Protein 1V58 (pdb70)

B-factor: mean 21.51, std 11.97, range [1.85, 96.59]

Sequence (458 aa):
ELPAPVKKAIEKQGITIIKTTFDAPGGMKGYLGKYQDMMGVTIYLTPDGKHAISGYMYNEKGENLSNNTLIEKEIYAPAGREMMWQRMEQSHHWLLDGKKDAPVIVYVVFADPFCCPYCCKQFWQQQARPWVDSGKKVQLLRTLLVGVIKPESPATAAAILASKDPAKTWQQYEASGGKLKLNNVPANVSTEQMMKVLSDNEEKLMMDDLGANVTPAIYYMMSKENTLQQAVGLPDQKTLNNIIMGNELPAPVKAIEKQGITIIIKKTFDAPGGMKGYLGKYQDMMGVTIYLTPPDDGGKKHAISGYMYNEKGENLSNNTLIEKEIYAPAGREMWQRMEQSHWLLDGKKDDAPVIVYVVFADPFCPYCKKQFWQQARPWVDSSGKVQLRTLLVGVIKPESPATAAAILASSKDPAKTWQQQYEASSGGKLKLNVPANVSTEQMMKVLSDNEKLMMDDLGANVTPAIYYMMSKENTLQQAVGLPDQKTLNIIMMGN

Radius of gyration: 24.77 Å; Cα contacts (8 Å, |Δi|>4): 906; chains: 2; bounding box: 61×58×56 Å

Solvent-accessible surface area: 21999 Å² total; per-residue (Å²): 143,26,41,78,29,0,80,55,25,4,155,135,39,11,31,11,14,38,78,43,148,19,84,67,71,33,103,0,5,0,0,30,89,112,22,62,1,12,2,0,12,18,19,98,83,31,159,109,24,98,59,22,113,43,135,56,187,196,48,75,23,57,0,30,38,39,5,7,111,11,29,31,7,13,22,7,102,18,0,46,35,44,0,86,136,30,97,61,11,29,5,27,121,171,103,4,109,41,46,0,1,8,0,2,0,0,77,7,93,110,4,30,82,3,25,103,49,0,30,86,39,7,110,66,14,121,0,3,3,25,4,0,2,0,11,71,72,108,136,84,0,42,25,9,0,2,3,0,22,46,34,209,64,32,23,110,14,6,51,83,8,7,60,30,35,26,160,55,194,48,142,77,62,112,104,35,40,126,105,26,89,128,11,3,54,75,2,46,114,4,7,80,29,12,30,6,97,91,11,0,0,0,4,10,53,32,100,80,103,5,26,12,20,1,23,12,44,9,8,108,61,3,7,33,55,2,3,54,129,135,11,40,77,24,0,78,59,22,6,160,132,38,10,25,13,14,27,69,41,145,18,81,67,74,35,102,0,4,1,1,22,94,80,3,40,3,18,1,0,11,18,27,86,104,23,156,115,25,99,62,21,117,39,134,54,187,195,50,74,24,51,0,21,60,36,6,18,126,32,31,45,1,13,16,1,112,14,0,46,79,65,0,70,106,25,95,62,13,56,8,31,140,158,118,5,111,40,48,0,1,8,0,3,0,0,72,10,96,106,5,32,80,4,31,110,43,0,28,84,30,7,111,71,22,118,0,2,5,24,4,0,2,0,9,57,72,114,136,73,0,50,26,7,0,2,5,0,23,48,35,215,71,32,29,121,15,7,37,75,8,7,62,37,44,27,174,52,191,54,147,72,58,113,103,31,29,108,122,28,111,132,24,9,65,59,1,41,100,20,1,61,2,4,27,3,94,88,6,1,0,0,4,14,48,28,209,94,73,7,30,29,21,0,13,12,74,11,22,100,63,1,7,38,62,2,3,50,116

Nearest PDB structures (foldseek):
  1v57-assembly1_A  TM=1.004E+00  e=3.656E-47  Escherichia coli
  5g1l-assembly1_A  TM=1.002E+00  e=9.767E-46  Escherichia coli
  2h0g-assembly1_A  TM=9.971E-01  e=2.609E-44  Escherichia coli
  2h0h-assembly2_B  TM=9.588E-01  e=2.977E-45  Escherichia coli
  5g1k-assembly1_A  TM=9.988E-01  e=8.945E-44  Escherichia coli

Foldseek 3Di:
DPQPQVVVVVVVQWDWDDKDDDPDCWIKTWTARVLHIWIKIQDNVNNHIDIDWDADPVGDGVSLLCCLQPPQAPVCVVLVVLQVVADWAKQADPPQPWEKEWEDWLPDQQQLVLLVVCVVLRVVRNYMYTYQYAQDDDPCRLQVLLQLVVDPRSNVSVSVCSPVSNPDDTDRDPDRDPVSVCSRVSSQVSVVVVPDNAPGWMWTADSNRHIDIDHGHDDVVVSCVSSVD/DDQPQVVVVVVVAWDWDAWDDDPPCWIKTWTDHPRAIWMKIQDNVNNHIDTDWDADPVGDGVSVLCCCVPPFQPVLVVLVVLQVPADWAKQADPVQPWEKEWEDWLPDQQQLVLVVLCCVCRVVSNYMYTYQYAQDDDPCRLQVLQQLVVDPRSNVSVNCCSPVSNPDDTDGDPDRDPVSVVSNVSSCVSVVVVPDNAPGWMWGADPSNGIDIDHGHDDPVVSCVSSPD

Organism: Escherichia coli (strain K12) (NCBI:txid83333)

Structure (mmCIF, N/CA/C/O backbone):
data_1V58
#
_entry.id   1V58
#
_cell.length_a   116.541
_cell.length_b   57.186
_cell.length_c   85.508
_cell.angle_alpha   90.00
_cell.angle_beta   94.99
_cell.angle_gamma   90.00
#
_symmetry.space_group_name_H-M   'C 1 2 1'
#
loop_
_entity.id
_entity.type
_entity.pdbx_description
1 polymer 'Thiol:disulfide interchange protein dsbG'
2 non-polymer 'SULFATE ION'
3 water water
#
loop_
_atom_site.group_PDB
_atom_site.id
_atom_site.type_symbol
_atom_site.label_atom_id
_atom_site.label_alt_id
_atom_site.label_comp_id
_atom_site.label_asym_id
_atom_site.label_entity_id
_atom_site.label_seq_id
_atom_site.pdbx_PDB_ins_code
_atom_site.Cartn_x
_atom_site.Cartn_y
_atom_site.Cartn_z
_atom_site.occupancy
_atom_site.B_iso_or_equiv
_atom_site.auth_seq_id
_atom_site.auth_comp_id
_atom_site.auth_asym_id
_atom_site.auth_atom_id
_atom_site.pdbx_PDB_model_num
ATOM 1 N N . GLU A 1 2 ? 74.841 57.422 37.112 1.00 46.38 2 GLU A N 1
ATOM 2 C CA . GLU A 1 2 ? 74.289 56.151 36.568 1.00 46.07 2 GLU A CA 1
ATOM 3 C C . GLU A 1 2 ? 72.770 56.173 36.699 1.00 44.43 2 GLU A C 1
ATOM 4 O O . GLU A 1 2 ? 72.138 57.226 36.627 1.00 45.25 2 GLU A O 1
ATOM 10 N N . LEU A 1 3 ? 72.201 54.994 36.886 1.00 40.26 3 LEU A N 1
ATOM 11 C CA . LEU A 1 3 ? 70.776 54.796 37.052 1.00 31.15 3 LEU A CA 1
ATOM 12 C C . LEU A 1 3 ? 70.428 55.246 38.472 1.00 24.94 3 LEU A C 1
ATOM 13 O O . LEU A 1 3 ? 71.280 55.216 39.356 1.00 24.34 3 LEU A O 1
ATOM 18 N N . PRO A 1 4 ? 69.181 55.683 38.710 1.00 22.38 4 PRO A N 1
ATOM 19 C CA . PRO A 1 4 ? 68.856 56.106 40.076 1.00 18.84 4 PRO A CA 1
ATOM 20 C C . PRO A 1 4 ? 69.124 54.967 41.062 1.00 18.75 4 PRO A C 1
ATOM 21 O O . PRO A 1 4 ? 68.817 53.810 40.779 1.00 14.45 4 PRO A O 1
ATOM 25 N N . ALA A 1 5 ? 69.691 55.305 42.216 1.00 16.75 5 ALA A N 1
ATOM 26 C CA . ALA A 1 5 ? 70.020 54.319 43.241 1.00 18.79 5 ALA A CA 1
ATOM 27 C C . ALA A 1 5 ? 68.918 53.312 43.577 1.00 15.82 5 ALA A C 1
ATOM 28 O O . ALA A 1 5 ? 69.187 52.115 43.690 1.00 15.27 5 ALA A O 1
ATOM 30 N N . PRO A 1 6 ? 67.667 53.777 43.753 1.00 16.34 6 PRO A N 1
ATOM 31 C CA . PRO A 1 6 ? 66.575 52.850 44.081 1.00 17.37 6 PRO A CA 1
ATOM 32 C C . PRO A 1 6 ? 66.338 51.819 42.978 1.00 16.49 6 PRO A C 1
ATOM 33 O O . PRO A 1 6 ? 65.989 50.669 43.247 1.00 16.58 6 PRO A O 1
ATOM 37 N N . VAL A 1 7 ? 66.522 52.241 41.732 1.00 14.26 7 VAL A N 1
ATOM 38 C CA . VAL A 1 7 ? 66.329 51.349 40.600 1.00 15.64 7 VAL A CA 1
ATOM 39 C C . VAL A 1 7 ? 67.505 50.384 40.501 1.00 15.89 7 VAL A C 1
ATOM 40 O O . VAL A 1 7 ? 67.341 49.219 40.135 1.00 18.16 7 VAL A O 1
ATOM 44 N N A LYS A 1 8 ? 68.695 50.874 40.827 0.50 18.45 8 LYS A N 1
ATOM 45 N N B LYS A 1 8 ? 68.698 50.871 40.826 0.50 17.67 8 LYS A N 1
ATOM 46 C CA A LYS A 1 8 ? 69.883 50.040 40.785 0.50 19.00 8 LYS A CA 1
ATOM 47 C CA B LYS A 1 8 ? 69.886 50.031 40.783 0.50 17.60 8 LYS A CA 1
ATOM 48 C C A LYS A 1 8 ? 69.726 48.926 41.817 0.50 20.66 8 LYS A C 1
ATOM 49 C C B LYS A 1 8 ? 69.717 48.918 41.814 0.50 19.78 8 LYS A C 1
ATOM 50 O O A LYS A 1 8 ? 70.164 47.798 41.597 0.50 20.42 8 LYS A O 1
ATOM 51 O O B LYS A 1 8 ? 70.134 47.783 41.591 0.50 19.25 8 LYS A O 1
ATOM 62 N N . ALA A 1 9 ? 69.084 49.247 42.937 1.00 19.05 9 ALA A N 1
ATOM 63 C CA . ALA A 1 9 ? 68.859 48.269 43.997 1.00 20.75 9 ALA A CA 1
ATOM 64 C C . ALA A 1 9 ? 67.936 47.164 43.506 1.00 20.47 9 ALA A C 1
ATOM 65 O O . ALA A 1 9 ? 68.114 45.997 43.852 1.00 18.98 9 ALA A O 1
ATOM 67 N N . ILE A 1 10 ? 66.943 47.534 42.703 1.00 16.22 10 ILE A N 1
ATOM 68 C CA . ILE A 1 10 ? 66.009 46.555 42.169 1.00 16.34 10 ILE A CA 1
ATOM 69 C C . ILE A 1 10 ? 66.701 45.677 41.123 1.00 16.66 10 ILE A C 1
ATOM 70 O O . ILE A 1 10 ? 66.414 44.484 41.025 1.00 16.88 10 ILE A O 1
ATOM 75 N N . GLU A 1 11 ? 67.617 46.258 40.350 1.00 16.08 11 GLU A N 1
ATOM 76 C CA . GLU A 1 11 ? 68.352 45.474 39.353 1.00 17.50 11 GLU A CA 1
ATOM 77 C C . GLU A 1 11 ? 69.085 44.334 40.058 1.00 16.48 11 GLU A C 1
ATOM 78 O O . GLU A 1 11 ? 69.150 43.214 39.554 1.00 17.79 11 GLU A O 1
ATOM 84 N N . LYS A 1 12 ? 69.648 44.637 41.224 1.00 18.11 12 LYS A N 1
ATOM 85 C CA . LYS A 1 12 ? 70.390 43.653 42.002 1.00 19.55 12 LYS A CA 1
ATOM 86 C C . LYS A 1 12 ? 69.524 42.500 42.499 1.00 24.66 12 LYS A C 1
ATOM 87 O O . LYS A 1 12 ? 70.040 41.493 42.983 1.00 26.59 12 LYS A O 1
ATOM 93 N N . GLN A 1 13 ? 68.210 42.642 42.375 1.00 22.11 13 GLN A N 1
ATOM 94 C CA . GLN A 1 13 ? 67.298 41.588 42.799 1.00 25.14 13 GLN A CA 1
ATOM 95 C C . GLN A 1 13 ? 67.049 40.640 41.631 1.00 24.25 13 GLN A C 1
ATOM 96 O O . GLN A 1 13 ? 66.141 39.811 41.675 1.00 28.50 13 GLN A O 1
ATOM 102 N N . GLY A 1 14 ? 67.854 40.780 40.580 1.00 20.88 14 GLY A N 1
ATOM 103 C CA . GLY A 1 14 ? 67.724 39.910 39.425 1.00 19.74 14 GLY A CA 1
ATOM 104 C C . GLY A 1 14 ? 66.949 40.462 38.244 1.00 19.29 14 GLY A C 1
ATOM 105 O O . GLY A 1 14 ? 66.433 39.696 37.426 1.00 18.51 14 GLY A O 1
ATOM 106 N N . ILE A 1 15 ? 66.872 41.783 38.132 1.00 17.54 15 ILE A N 1
ATOM 107 C CA . ILE A 1 15 ? 66.142 42.392 37.029 1.00 15.29 15 ILE A CA 1
ATOM 108 C C . ILE A 1 15 ? 67.066 43.032 36.001 1.00 15.50 15 ILE A C 1
ATOM 109 O O . ILE A 1 15 ? 68.040 43.695 36.352 1.00 15.13 15 ILE A O 1
ATOM 114 N N . THR A 1 16 ? 66.760 42.807 34.727 1.00 12.69 16 THR A N 1
ATOM 115 C CA . THR A 1 16 ? 67.541 43.383 33.637 1.00 12.85 16 THR A CA 1
ATOM 116 C C . THR A 1 16 ? 66.646 44.367 32.903 1.00 14.24 16 THR A C 1
ATOM 117 O O . THR A 1 16 ? 65.588 44.004 32.387 1.00 14.41 16 THR A O 1
ATOM 121 N N . ILE A 1 17 ? 67.073 45.621 32.860 1.00 10.58 17 ILE A N 1
ATOM 122 C CA . ILE A 1 17 ? 66.279 46.655 32.218 1.00 11.65 17 ILE A CA 1
ATOM 123 C C . ILE A 1 17 ? 66.328 46.647 30.694 1.00 13.67 17 ILE A C 1
ATOM 124 O O . ILE A 1 17 ? 67.396 46.508 30.084 1.00 13.33 17 ILE A O 1
ATOM 129 N N . ILE A 1 18 ? 65.150 46.796 30.094 1.00 9.47 18 ILE A N 1
ATOM 130 C CA . ILE A 1 18 ? 64.998 46.823 28.646 1.00 8.72 18 ILE A CA 1
ATOM 131 C C . ILE A 1 18 ? 65.038 48.264 28.155 1.00 11.76 18 ILE A C 1
ATOM 132 O O . ILE A 1 18 ? 65.819 48.616 27.270 1.00 12.11 18 ILE A O 1
ATOM 137 N N . LYS A 1 19 ? 64.182 49.096 28.736 1.00 11.22 19 LYS A N 1
ATOM 138 C CA . LYS A 1 19 ? 64.119 50.493 28.346 1.00 10.93 19 LYS A CA 1
ATOM 139 C C . LYS A 1 19 ? 63.381 51.322 29.373 1.00 14.41 19 LYS A C 1
ATOM 140 O O . LYS A 1 19 ? 62.758 50.795 30.300 1.00 12.25 19 LYS A O 1
ATOM 146 N N A THR A 1 20 ? 63.461 52.638 29.209 0.50 13.40 20 THR A N 1
ATOM 147 N N B THR A 1 20 ? 63.447 52.632 29.198 0.50 15.14 20 THR A N 1
ATOM 148 C CA A THR A 1 20 ? 62.777 53.570 30.095 0.50 12.92 20 THR A CA 1
ATOM 149 C CA B THR A 1 20 ? 62.770 53.542 30.098 0.50 16.72 20 THR A CA 1
ATOM 150 C C A THR A 1 20 ? 61.524 54.018 29.352 0.50 14.50 20 THR A C 1
ATOM 151 C C B THR A 1 20 ? 61.520 54.007 29.354 0.50 16.19 20 THR A C 1
ATOM 152 O O A THR A 1 20 ? 61.475 53.951 28.124 0.50 16.05 20 THR A O 1
ATOM 153 O O B THR A 1 20 ? 61.466 53.933 28.126 0.50 17.13 20 THR A O 1
ATOM 160 N N . PHE A 1 21 ? 60.507 54.455 30.087 1.00 12.82 21 PHE A N 1
ATOM 161 C CA . PHE A 1 21 ? 59.276 54.918 29.456 1.00 15.43 21 PHE A CA 1
ATOM 162 C C . PHE A 1 21 ? 58.581 55.948 30.329 1.00 17.05 21 PHE A C 1
ATOM 163 O O . PHE A 1 21 ? 58.860 56.050 31.520 1.00 14.91 21 PHE A O 1
ATOM 171 N N . ASP A 1 22 ? 57.691 56.725 29.724 1.00 21.26 22 ASP A N 1
ATOM 172 C CA . ASP A 1 22 ? 56.975 57.763 30.449 1.00 24.09 22 ASP A CA 1
ATOM 173 C C . ASP A 1 22 ? 55.784 57.230 31.238 1.00 23.46 22 ASP A C 1
ATOM 174 O O . ASP A 1 22 ? 54.971 56.462 30.725 1.00 26.90 22 ASP A O 1
ATOM 179 N N . ALA A 1 23 ? 55.697 57.652 32.494 1.00 26.13 23 ALA A N 1
ATOM 180 C CA . ALA A 1 23 ? 54.615 57.246 33.384 1.00 28.97 23 ALA A CA 1
ATOM 181 C C . ALA A 1 23 ? 53.929 58.501 33.934 1.00 29.97 23 ALA A C 1
ATOM 182 O O . ALA A 1 23 ? 54.462 59.602 33.819 1.00 31.47 23 ALA A O 1
ATOM 184 N N . PRO A 1 24 ? 52.736 58.348 34.536 1.00 34.75 24 PRO A N 1
ATOM 185 C CA . PRO A 1 24 ? 51.978 59.474 35.099 1.00 34.36 24 PRO A CA 1
ATOM 186 C C . PRO A 1 24 ? 52.484 60.023 36.435 1.00 34.47 24 PRO A C 1
ATOM 187 O O . PRO A 1 24 ? 53.275 59.383 37.128 1.00 34.14 24 PRO A O 1
ATOM 191 N N . GLY A 1 25 ? 52.010 61.219 36.779 1.00 33.72 25 GLY A N 1
ATOM 192 C CA . GLY A 1 25 ? 52.367 61.853 38.039 1.00 33.92 25 GLY A CA 1
ATOM 193 C C . GLY A 1 25 ? 53.810 62.267 38.246 1.00 33.58 25 GLY A C 1
ATOM 194 O O . GLY A 1 25 ? 54.267 62.375 39.386 1.00 34.22 25 GLY A O 1
ATOM 195 N N . GLY A 1 26 ? 54.530 62.513 37.157 1.00 32.32 26 GLY A N 1
ATOM 196 C CA . GLY A 1 26 ? 55.920 62.913 37.278 1.00 33.17 26 GLY A CA 1
ATOM 197 C C . GLY A 1 26 ? 56.827 61.730 37.561 1.00 31.60 26 GLY A C 1
ATOM 198 O O . GLY A 1 26 ? 57.993 61.899 37.926 1.00 30.56 26 GLY A O 1
ATOM 199 N N . MET A 1 27 ? 56.289 60.525 37.396 1.00 28.80 27 MET A N 1
ATOM 200 C CA . MET A 1 27 ? 57.061 59.311 37.631 1.00 25.33 27 MET A CA 1
ATOM 201 C C . MET A 1 27 ? 57.719 58.817 36.348 1.00 25.11 27 MET A C 1
ATOM 202 O O . MET A 1 27 ? 57.179 58.982 35.256 1.00 26.85 27 MET A O 1
ATOM 207 N N . LYS A 1 28 ? 58.892 58.213 36.489 1.00 19.65 28 LYS A N 1
ATOM 208 C CA . LYS A 1 28 ? 59.611 57.665 35.346 1.00 16.41 28 LYS A CA 1
ATOM 209 C C . LYS A 1 28 ? 59.464 56.151 35.411 1.00 13.32 28 LYS A C 1
ATOM 210 O O . LYS A 1 28 ? 59.555 55.559 36.486 1.00 13.44 28 LYS A O 1
ATOM 216 N N . GLY A 1 29 ? 59.229 55.518 34.268 1.00 13.30 29 GLY A N 1
ATOM 217 C CA . GLY A 1 29 ? 59.081 54.076 34.274 1.00 12.11 29 GLY A CA 1
ATOM 218 C C . GLY A 1 29 ? 60.252 53.346 33.648 1.00 13.33 29 GLY A C 1
ATOM 219 O O . GLY A 1 29 ? 60.953 53.892 32.789 1.00 12.87 29 GLY A O 1
ATOM 220 N N . TYR A 1 30 ? 60.477 52.117 34.106 1.00 9.72 30 TYR A N 1
ATOM 221 C CA . TYR A 1 30 ? 61.536 51.261 33.583 1.00 9.03 30 TYR A CA 1
ATOM 222 C C . TYR A 1 30 ? 60.908 49.905 33.318 1.00 9.94 30 TYR A C 1
ATOM 223 O O . TYR A 1 30 ? 60.273 49.326 34.201 1.00 10.81 30 TYR A O 1
ATOM 232 N N . LEU A 1 31 ? 61.074 49.412 32.098 1.00 10.59 31 LEU A N 1
ATOM 233 C CA . LEU A 1 31 ? 60.542 48.113 31.716 1.00 10.04 31 LEU A CA 1
ATOM 234 C C . LEU A 1 31 ? 61.710 47.139 31.759 1.00 10.33 31 LEU A C 1
ATOM 235 O O . LEU A 1 31 ? 62.791 47.444 31.262 1.00 11.31 31 LEU A O 1
ATOM 240 N N . GLY A 1 32 ? 61.501 45.973 32.364 1.00 9.57 32 GLY A N 1
ATOM 241 C CA . GLY A 1 32 ? 62.573 44.999 32.439 1.00 10.37 32 GLY A CA 1
ATOM 242 C C . GLY A 1 32 ? 62.056 43.579 32.541 1.00 10.39 32 GLY A C 1
ATOM 243 O O . GLY A 1 32 ? 60.879 43.314 32.304 1.00 10.86 32 GLY A O 1
ATOM 244 N N . LYS A 1 33 ? 62.947 42.662 32.896 1.00 11.67 33 LYS A N 1
ATOM 245 C CA . LYS A 1 33 ? 62.572 41.267 33.035 1.00 12.39 33 LYS A CA 1
ATOM 246 C C . LYS A 1 33 ? 63.282 40.604 34.201 1.00 14.17 33 LYS A C 1
ATOM 247 O O . LYS A 1 33 ? 64.409 40.952 34.538 1.00 13.57 33 LYS A O 1
ATOM 253 N N . TYR A 1 34 ? 62.589 39.662 34.830 1.00 15.02 34 TYR A N 1
ATOM 254 C CA . TYR A 1 34 ? 63.145 38.871 35.924 1.00 17.27 34 TYR A CA 1
ATOM 255 C C . TYR A 1 34 ? 63.026 37.493 35.300 1.00 19.23 34 TYR A C 1
ATOM 256 O O . TYR A 1 34 ? 61.915 37.021 35.054 1.00 15.66 34 TYR A O 1
ATOM 265 N N . GLN A 1 35 ? 64.160 36.857 35.032 1.00 20.56 35 GLN A N 1
ATOM 266 C CA . GLN A 1 35 ? 64.146 35.563 34.363 1.00 21.67 35 GLN A CA 1
ATOM 267 C C . GLN A 1 35 ? 63.347 35.798 33.085 1.00 22.58 35 GLN A C 1
ATOM 268 O O . GLN A 1 35 ? 63.694 36.684 32.309 1.00 21.50 35 GLN A O 1
ATOM 274 N N . ASP A 1 36 ? 62.269 35.050 32.869 1.00 19.59 36 ASP A N 1
ATOM 275 C CA . ASP A 1 36 ? 61.472 35.226 31.653 1.00 21.04 36 ASP A CA 1
ATOM 276 C C . ASP A 1 36 ? 60.245 36.120 31.833 1.00 20.14 36 ASP A C 1
ATOM 277 O O . ASP A 1 36 ? 59.485 36.339 30.889 1.00 20.99 36 ASP A O 1
ATOM 282 N N A MET A 1 37 ? 60.082 36.646 33.041 0.50 18.41 37 MET A N 1
ATOM 283 N N B MET A 1 37 ? 60.062 36.634 33.044 0.50 19.30 37 MET A N 1
ATOM 284 C CA A MET A 1 37 ? 58.942 37.486 33.398 0.50 17.39 37 MET A CA 1
ATOM 285 C CA B MET A 1 37 ? 58.915 37.478 33.366 0.50 18.58 37 MET A CA 1
ATOM 286 C C A MET A 1 37 ? 59.153 38.989 33.218 0.50 16.17 37 MET A C 1
ATOM 287 C C B MET A 1 37 ? 59.150 38.977 33.207 0.50 17.03 37 MET A C 1
ATOM 288 O O A MET A 1 37 ? 60.169 39.534 33.639 0.50 16.32 37 MET A O 1
ATOM 289 O O B MET A 1 37 ? 60.173 39.506 33.633 0.50 16.89 37 MET A O 1
ATOM 298 N N . GLY A 1 38 ? 58.181 39.654 32.599 1.00 15.01 38 GLY A N 1
ATOM 299 C CA . GLY A 1 38 ? 58.289 41.090 32.402 1.00 15.42 38 GLY A CA 1
ATOM 300 C C . GLY A 1 38 ? 57.956 41.812 33.695 1.00 14.39 38 GLY A C 1
ATOM 301 O O . GLY A 1 38 ? 57.120 41.349 34.470 1.00 15.12 38 GLY A O 1
ATOM 302 N N . VAL A 1 39 ? 58.614 42.937 33.949 1.00 10.92 39 VAL A N 1
ATOM 303 C CA . VAL A 1 39 ? 58.354 43.696 35.163 1.00 11.13 39 VAL A CA 1
ATOM 304 C C . VAL A 1 39 ? 58.418 45.186 34.861 1.00 10.90 39 VAL A C 1
ATOM 305 O O . VAL A 1 39 ? 59.080 45.607 33.913 1.00 10.58 39 VAL A O 1
ATOM 309 N N . THR A 1 40 ? 57.706 45.976 35.655 1.00 9.75 40 THR A N 1
ATOM 310 C CA . THR A 1 40 ? 57.736 47.425 35.490 1.00 10.15 40 THR A CA 1
ATOM 311 C C . THR A 1 40 ? 58.128 48.038 36.823 1.00 9.84 40 THR A C 1
ATOM 312 O O . THR A 1 40 ? 57.674 47.598 37.884 1.00 11.27 40 THR A O 1
ATOM 316 N N . ILE A 1 41 ? 58.988 49.045 36.748 1.00 8.88 41 ILE A N 1
ATOM 317 C CA . ILE A 1 41 ? 59.488 49.765 37.916 1.00 9.94 41 ILE A CA 1
ATOM 318 C C . ILE A 1 41 ? 59.145 51.239 37.732 1.00 8.07 41 ILE A C 1
ATOM 319 O O . ILE A 1 41 ? 59.272 51.779 36.633 1.00 9.93 41 ILE A O 1
ATOM 324 N N . TYR A 1 42 ? 58.712 51.884 38.810 1.00 9.52 42 TYR A N 1
ATOM 325 C CA . TYR A 1 42 ? 58.340 53.291 38.752 1.00 8.83 42 TYR A CA 1
ATOM 326 C C . TYR A 1 42 ? 59.108 54.121 39.764 1.00 11.01 42 TYR A C 1
ATOM 327 O O . TYR A 1 42 ? 59.071 53.852 40.965 1.00 11.23 42 TYR A O 1
ATOM 336 N N . LEU A 1 43 ? 59.814 55.132 39.268 1.00 9.34 43 LEU A N 1
ATOM 337 C CA . LEU A 1 43 ? 60.592 56.012 40.127 1.00 11.92 43 LEU A CA 1
ATOM 338 C C . LEU A 1 43 ? 59.623 57.030 40.724 1.00 16.69 43 LEU A C 1
ATOM 339 O O . LEU A 1 43 ? 58.849 57.654 39.996 1.00 18.00 43 LEU A O 1
ATOM 344 N N . THR A 1 44 ? 59.657 57.193 42.044 1.00 16.54 44 THR A N 1
ATOM 345 C CA . THR A 1 44 ? 58.745 58.119 42.712 1.00 24.12 44 THR A CA 1
ATOM 346 C C . THR A 1 44 ? 59.090 59.579 42.439 1.00 25.35 44 THR A C 1
ATOM 347 O O . THR A 1 44 ? 60.177 59.891 41.949 1.00 24.51 44 THR A O 1
ATOM 351 N N . PRO A 1 45 ? 58.151 60.495 42.732 1.00 31.09 45 PRO A N 1
ATOM 352 C CA . PRO A 1 45 ? 58.384 61.925 42.510 1.00 33.20 45 PRO A CA 1
ATOM 353 C C . PRO A 1 45 ? 59.590 62.435 43.299 1.00 34.10 45 PRO A C 1
ATOM 354 O O . PRO A 1 45 ? 60.398 63.203 42.779 1.00 37.32 45 PRO A O 1
ATOM 358 N N . ASP A 1 46 ? 59.712 62.004 44.551 1.00 29.97 46 ASP A N 1
ATOM 359 C CA . ASP A 1 46 ? 60.835 62.426 45.382 1.00 32.02 46 ASP A CA 1
ATOM 360 C C . ASP A 1 46 ? 62.156 61.985 44.754 1.00 29.18 46 ASP A C 1
ATOM 361 O O . ASP A 1 46 ? 63.218 62.497 45.105 1.00 33.93 46 ASP A O 1
ATOM 366 N N . GLY A 1 47 ? 62.076 61.039 43.818 1.00 27.32 47 GLY A N 1
ATOM 367 C CA . GLY A 1 47 ? 63.256 60.548 43.120 1.00 21.78 47 GLY A CA 1
ATOM 368 C C . GLY A 1 47 ? 64.192 59.671 43.936 1.00 20.07 47 GLY A C 1
ATOM 369 O O . GLY A 1 47 ? 65.192 59.164 43.423 1.00 24.42 47 GLY A O 1
ATOM 370 N N . LYS A 1 48 ? 63.865 59.480 45.206 1.00 17.96 48 LYS A N 1
ATOM 371 C CA . LYS A 1 48 ? 64.696 58.684 46.093 1.00 16.49 48 LYS A CA 1
ATOM 372 C C . LYS A 1 48 ? 64.096 57.319 46.398 1.00 14.75 48 LYS A C 1
ATOM 373 O O . LYS A 1 48 ? 64.586 56.601 47.267 1.00 13.96 48 LYS A O 1
ATOM 379 N N . HIS A 1 49 ? 63.033 56.970 45.683 1.00 14.23 49 HIS A N 1
ATOM 380 C CA . HIS A 1 49 ? 62.382 55.680 45.871 1.00 12.70 49 HIS A CA 1
ATOM 381 C C . HIS A 1 49 ? 61.889 55.155 44.536 1.00 11.41 49 HIS A C 1
ATOM 382 O O . HIS A 1 49 ? 61.676 55.922 43.598 1.00 13.81 49 HIS A O 1
ATOM 389 N N . ALA A 1 50 ? 61.703 53.845 44.455 1.00 11.64 50 ALA A N 1
ATOM 390 C CA . ALA A 1 50 ? 61.214 53.219 43.236 1.00 10.18 50 ALA A CA 1
ATOM 391 C C . ALA A 1 50 ? 60.313 52.068 43.648 1.00 11.66 50 ALA A C 1
ATOM 392 O O . ALA A 1 50 ? 60.555 51.417 44.665 1.00 13.71 50 ALA A O 1
ATOM 394 N N . ILE A 1 51 ? 59.274 51.824 42.861 1.00 9.28 51 ILE A N 1
ATOM 395 C CA . ILE A 1 51 ? 58.337 50.753 43.164 1.00 8.96 51 ILE A CA 1
ATOM 396 C C . ILE A 1 51 ? 58.300 49.739 42.034 1.00 10.83 51 ILE A C 1
ATOM 397 O O . ILE A 1 51 ? 58.073 50.097 40.882 1.00 10.35 51 ILE A O 1
ATOM 402 N N . SER A 1 52 ? 58.530 48.475 42.368 1.00 8.49 52 SER A N 1
ATOM 403 C CA . SER A 1 52 ? 58.476 47.412 41.374 1.00 11.18 52 SER A CA 1
ATOM 404 C C . SER A 1 52 ? 57.084 46.824 41.537 1.00 10.03 52 SER A C 1
ATOM 405 O O . SER A 1 52 ? 56.743 46.308 42.604 1.00 12.64 52 SER A O 1
ATOM 408 N N . GLY A 1 53 ? 56.268 46.916 40.497 1.00 10.13 53 GLY A N 1
ATOM 409 C CA . GLY A 1 53 ? 54.923 46.391 40.612 1.00 11.77 53 GLY A CA 1
ATOM 410 C C . GLY A 1 53 ? 54.029 46.690 39.430 1.00 13.38 53 GLY A C 1
ATOM 411 O O . GLY A 1 53 ? 54.503 46.957 38.325 1.00 14.83 53 GLY A O 1
ATOM 412 N N . TYR A 1 54 ? 52.724 46.661 39.669 1.00 10.28 54 TYR A N 1
ATOM 413 C CA . TYR A 1 54 ? 51.767 46.890 38.601 1.00 12.12 54 TYR A CA 1
ATOM 414 C C . TYR A 1 54 ? 50.926 48.129 38.819 1.00 9.88 54 TYR A C 1
ATOM 415 O O . TYR A 1 54 ? 50.343 48.317 39.886 1.00 9.62 54 TYR A O 1
ATOM 424 N N . MET A 1 55 ? 50.869 48.971 37.793 1.00 11.48 55 MET A N 1
ATOM 425 C CA . MET A 1 55 ? 50.094 50.200 37.860 1.00 11.97 55 MET A CA 1
ATOM 426 C C . MET A 1 55 ? 48.702 50.029 37.270 1.00 14.42 55 MET A C 1
ATOM 427 O O . MET A 1 55 ? 48.544 49.468 36.187 1.00 12.96 55 MET A O 1
ATOM 432 N N . TYR A 1 56 ? 47.698 50.516 37.998 1.00 12.35 56 TYR A N 1
ATOM 433 C CA . TYR A 1 56 ? 46.308 50.458 37.560 1.00 13.55 56 TYR A CA 1
ATOM 434 C C . TYR A 1 56 ? 45.777 51.875 37.405 1.00 13.09 56 TYR A C 1
ATOM 435 O O . TYR A 1 56 ? 46.232 52.790 38.102 1.00 12.20 56 TYR A O 1
ATOM 444 N N . ASN A 1 57 ? 44.822 52.060 36.497 1.00 14.01 57 ASN A N 1
ATOM 445 C CA . ASN A 1 57 ? 44.224 53.374 36.310 1.00 14.30 57 ASN A CA 1
ATOM 446 C C . ASN A 1 57 ? 42.821 53.396 36.908 1.00 16.22 57 ASN A C 1
ATOM 447 O O . ASN A 1 57 ? 42.373 52.409 37.493 1.00 14.75 57 ASN A O 1
ATOM 452 N N . GLU A 1 58 ? 42.137 54.526 36.765 1.00 18.20 58 GLU A N 1
ATOM 453 C CA . GLU A 1 58 ? 40.794 54.681 37.308 1.00 23.68 58 GLU A CA 1
ATOM 454 C C . GLU A 1 58 ? 39.801 53.678 36.741 1.00 26.29 58 GLU A C 1
ATOM 455 O O . GLU A 1 58 ? 38.927 53.192 37.460 1.00 27.76 58 GLU A O 1
ATOM 461 N N . LYS A 1 59 ? 39.933 53.372 35.454 1.00 25.46 59 LYS A N 1
ATOM 462 C CA . LYS A 1 59 ? 39.032 52.423 34.812 1.00 26.27 59 LYS A CA 1
ATOM 463 C C . LYS A 1 59 ? 39.313 50.998 35.260 1.00 24.94 59 LYS A C 1
ATOM 464 O O . LYS A 1 59 ? 38.558 50.080 34.945 1.00 28.54 59 LYS A O 1
ATOM 470 N N . GLY A 1 60 ? 40.407 50.814 35.993 1.00 22.75 60 GLY A N 1
ATOM 471 C CA . GLY A 1 60 ? 40.744 49.492 36.488 1.00 16.94 60 GLY A CA 1
ATOM 472 C C . GLY A 1 60 ? 41.644 48.652 35.602 1.00 18.88 60 GLY A C 1
ATOM 473 O O . GLY A 1 60 ? 41.822 47.461 35.850 1.00 20.83 60 GLY A O 1
ATOM 474 N N . GLU A 1 61 ? 42.211 49.257 34.567 1.00 15.94 61 GLU A N 1
ATOM 475 C CA . GLU A 1 61 ? 43.099 48.521 33.678 1.00 15.73 61 GLU A CA 1
ATOM 476 C C . GLU A 1 61 ? 44.479 48.371 34.312 1.00 15.19 61 GLU A C 1
ATOM 477 O O . GLU A 1 61 ? 44.994 49.310 34.924 1.00 13.99 61 GLU A O 1
ATOM 483 N N . ASN A 1 62 ? 45.066 47.185 34.181 1.00 14.45 62 ASN A N 1
ATOM 484 C CA . ASN A 1 62 ? 46.408 46.942 34.695 1.00 14.18 62 ASN A CA 1
ATOM 485 C C . ASN A 1 62 ? 47.318 47.416 33.565 1.00 14.94 62 ASN A C 1
ATOM 486 O O . ASN A 1 62 ? 47.608 46.662 32.633 1.00 14.98 62 ASN A O 1
ATOM 491 N N . LEU A 1 63 ? 47.746 48.671 33.643 1.00 13.32 63 LEU A N 1
ATOM 492 C CA . LEU A 1 63 ? 48.600 49.267 32.623 1.00 13.35 63 LEU A CA 1
ATOM 493 C C . LEU A 1 63 ? 49.935 48.553 32.451 1.00 12.91 63 LEU A C 1
ATOM 494 O O . LEU A 1 63 ? 50.460 48.469 31.340 1.00 13.52 63 LEU A O 1
ATOM 499 N N . SER A 1 64 ? 50.487 48.046 33.549 1.00 11.18 64 SER A N 1
ATOM 500 C CA . SER A 1 64 ? 51.764 47.351 33.485 1.00 12.49 64 SER A CA 1
ATOM 501 C C . SER A 1 64 ? 51.601 46.078 32.662 1.00 14.63 64 SER A C 1
ATOM 502 O O . SER A 1 64 ? 52.422 45.787 31.793 1.00 13.06 64 SER A O 1
ATOM 505 N N A ASN A 1 65 ? 50.536 45.335 32.938 0.50 15.39 65 ASN A N 1
ATOM 506 N N B ASN A 1 65 ? 50.543 45.319 32.939 0.50 14.78 65 ASN A N 1
ATOM 507 C CA A ASN A 1 65 ? 50.248 44.098 32.221 0.50 18.71 65 ASN A CA 1
ATOM 508 C CA B ASN A 1 65 ? 50.279 44.086 32.196 0.50 17.85 65 ASN A CA 1
ATOM 509 C C A ASN A 1 65 ? 50.131 44.391 30.726 0.50 17.39 65 ASN A C 1
ATOM 510 C C B ASN A 1 65 ? 50.155 44.404 30.710 0.50 16.63 65 ASN A C 1
ATOM 511 O O A ASN A 1 65 ? 50.731 43.705 29.896 0.50 17.80 65 ASN A O 1
ATOM 512 O O B ASN A 1 65 ? 50.769 43.745 29.868 0.50 17.03 65 ASN A O 1
ATOM 521 N N . THR A 1 66 ? 49.349 45.414 30.393 1.00 16.06 66 THR A N 1
ATOM 522 C CA . THR A 1 66 ? 49.145 45.811 29.004 1.00 16.82 66 THR A CA 1
ATOM 523 C C . THR A 1 66 ? 50.474 46.107 28.313 1.00 18.75 66 THR A C 1
ATOM 524 O O . THR A 1 66 ? 50.711 45.653 27.194 1.00 18.06 66 THR A O 1
ATOM 528 N N . LEU A 1 67 ? 51.338 46.865 28.984 1.00 16.17 67 LEU A N 1
ATOM 529 C CA . LEU A 1 67 ? 52.641 47.217 28.424 1.00 15.26 67 LEU A CA 1
ATOM 530 C C . LEU A 1 67 ? 53.547 46.002 28.272 1.00 13.51 67 LEU A C 1
ATOM 531 O O . LEU A 1 67 ? 54.207 45.835 27.248 1.00 17.51 67 LEU A O 1
ATOM 536 N N . ILE A 1 68 ? 53.587 45.160 29.301 1.00 12.84 68 ILE A N 1
ATOM 537 C CA . ILE A 1 68 ? 54.421 43.966 29.279 1.00 14.52 68 ILE A CA 1
ATOM 538 C C . ILE A 1 68 ? 53.987 43.005 28.171 1.00 17.46 68 ILE A C 1
ATOM 539 O O . ILE A 1 68 ? 54.822 42.447 27.455 1.00 14.30 68 ILE A O 1
ATOM 544 N N . GLU A 1 69 ? 52.684 42.811 28.023 1.00 17.23 69 GLU A N 1
ATOM 545 C CA . GLU A 1 69 ? 52.200 41.912 26.983 1.00 18.15 69 GLU A CA 1
ATOM 546 C C . GLU A 1 69 ? 52.509 42.491 25.606 1.00 17.65 69 GLU A C 1
ATOM 547 O O . GLU A 1 69 ? 53.040 41.799 24.735 1.00 16.94 69 GLU A O 1
ATOM 553 N N . LYS A 1 70 ? 52.210 43.774 25.430 1.00 13.42 70 LYS A N 1
ATOM 554 C CA . LYS A 1 70 ? 52.425 44.458 24.163 1.00 18.27 70 LYS A CA 1
ATOM 555 C C . LYS A 1 70 ? 53.884 44.556 23.706 1.00 21.10 70 LYS A C 1
ATOM 556 O O . LYS A 1 70 ? 54.187 44.330 22.531 1.00 17.60 70 LYS A O 1
ATOM 562 N N . GLU A 1 71 ? 54.785 44.875 24.631 1.00 18.16 71 GLU A N 1
ATOM 563 C CA . GLU A 1 71 ? 56.199 45.052 24.296 1.00 17.09 71 GLU A CA 1
ATOM 564 C C . GLU A 1 71 ? 57.168 43.893 24.547 1.00 15.22 71 GLU A C 1
ATOM 565 O O . GLU A 1 71 ? 58.250 43.854 23.952 1.00 13.76 71 GLU A O 1
ATOM 571 N N . ILE A 1 72 ? 56.806 42.960 25.419 1.00 13.00 72 ILE A N 1
ATOM 572 C CA . ILE A 1 72 ? 57.700 41.847 25.721 1.00 14.89 72 ILE A CA 1
ATOM 573 C C . ILE A 1 72 ? 57.236 40.487 25.207 1.00 16.68 72 ILE A C 1
ATOM 574 O O . ILE A 1 72 ? 57.901 39.861 24.388 1.00 17.16 72 ILE A O 1
ATOM 579 N N . TYR A 1 73 ? 56.093 40.034 25.702 1.00 16.98 73 TYR A N 1
ATOM 580 C CA . TYR A 1 73 ? 55.563 38.728 25.332 1.00 19.73 73 TYR A CA 1
ATOM 581 C C . TYR A 1 73 ? 55.085 38.560 23.894 1.00 18.47 73 TYR A C 1
ATOM 582 O O . TYR A 1 73 ? 55.359 37.542 23.256 1.00 18.22 73 TYR A O 1
ATOM 591 N N . ALA A 1 74 ? 54.390 39.566 23.380 1.00 15.77 74 ALA A N 1
ATOM 592 C CA . ALA A 1 74 ? 53.795 39.498 22.050 1.00 17.47 74 ALA A CA 1
ATOM 593 C C . ALA A 1 74 ? 54.609 39.589 20.755 1.00 22.68 74 ALA A C 1
ATOM 594 O O . ALA A 1 74 ? 54.499 38.719 19.893 1.00 20.45 74 ALA A O 1
ATOM 596 N N . PRO A 1 75 ? 55.424 40.641 20.598 1.00 20.89 75 PRO A N 1
ATOM 597 C CA . PRO A 1 75 ? 56.245 40.874 19.403 1.00 20.68 75 PRO A CA 1
ATOM 598 C C . PRO A 1 75 ? 56.862 39.723 18.596 1.00 20.18 75 PRO A C 1
ATOM 599 O O . PRO A 1 75 ? 56.529 39.543 17.428 1.00 17.39 75 PRO A O 1
ATOM 603 N N . ALA A 1 76 ? 57.764 38.961 19.205 1.00 20.52 76 ALA A N 1
ATOM 604 C CA . ALA A 1 76 ? 58.457 37.885 18.498 1.00 21.07 76 ALA A CA 1
ATOM 605 C C . ALA A 1 76 ? 57.603 36.940 17.653 1.00 22.44 76 ALA A C 1
ATOM 606 O O . ALA A 1 76 ? 58.062 36.451 16.620 1.00 21.71 76 ALA A O 1
ATOM 608 N N . GLY A 1 77 ? 56.368 36.686 18.075 1.00 23.39 77 GLY A N 1
ATOM 609 C CA . GLY A 1 77 ? 55.520 35.771 17.327 1.00 22.19 77 GLY A CA 1
ATOM 610 C C . GLY A 1 77 ? 54.741 36.357 16.164 1.00 24.54 77 GLY A C 1
ATOM 611 O O . GLY A 1 77 ? 54.200 35.612 15.342 1.00 23.57 77 GLY A O 1
ATOM 612 N N . ARG A 1 78 ? 54.682 37.683 16.084 1.00 22.56 78 ARG A N 1
ATOM 613 C CA . ARG A 1 78 ? 53.942 38.367 15.023 1.00 21.79 78 ARG A CA 1
ATOM 614 C C . ARG A 1 78 ? 54.315 37.963 13.597 1.00 19.52 78 ARG A C 1
ATOM 615 O O . ARG A 1 78 ? 53.437 37.763 12.758 1.00 20.47 78 ARG A O 1
ATOM 623 N N . GLU A 1 79 ? 55.610 37.844 13.319 1.00 18.63 79 GLU A N 1
ATOM 624 C CA . GLU A 1 79 ? 56.061 37.480 11.980 1.00 18.24 79 GLU A CA 1
ATOM 625 C C . GLU A 1 79 ? 55.585 36.072 11.616 1.00 19.02 79 GLU A C 1
ATOM 626 O O . GLU A 1 79 ? 55.419 35.747 10.439 1.00 14.62 79 GLU A O 1
ATOM 632 N N A MET A 1 80 ? 55.352 35.252 12.635 0.50 16.75 80 MET A N 1
ATOM 633 N N B MET A 1 80 ? 55.362 35.243 12.631 0.50 17.12 80 MET A N 1
ATOM 634 C CA A MET A 1 80 ? 54.882 33.886 12.438 0.50 18.71 80 MET A CA 1
ATOM 635 C CA B MET A 1 80 ? 54.904 33.876 12.406 0.50 19.22 80 MET A CA 1
ATOM 636 C C A MET A 1 80 ? 53.415 33.880 12.047 0.50 17.23 80 MET A C 1
ATOM 637 C C B MET A 1 80 ? 53.414 33.860 12.065 0.50 17.61 80 MET A C 1
ATOM 638 O O A MET A 1 80 ? 52.977 33.073 11.225 0.50 15.66 80 MET A O 1
ATOM 639 O O B MET A 1 80 ? 52.958 33.023 11.285 0.50 15.77 80 MET A O 1
ATOM 648 N N . TRP A 1 81 ? 52.662 34.788 12.653 1.00 15.70 81 TRP A N 1
ATOM 649 C CA . TRP A 1 81 ? 51.234 34.903 12.386 1.00 16.49 81 TRP A CA 1
ATOM 650 C C . TRP A 1 81 ? 51.091 35.333 10.928 1.00 17.68 81 TRP A C 1
ATOM 651 O O . TRP A 1 81 ? 50.203 34.868 10.214 1.00 13.62 81 TRP A O 1
ATOM 662 N N . GLN A 1 82 ? 51.984 36.220 10.496 1.00 14.16 82 GLN A N 1
ATOM 663 C CA . GLN A 1 82 ? 51.999 36.703 9.118 1.00 16.39 82 GLN A CA 1
ATOM 664 C C . GLN A 1 82 ? 52.298 35.554 8.158 1.00 14.00 82 GLN A C 1
ATOM 665 O O . GLN A 1 82 ? 51.650 35.421 7.117 1.00 13.47 82 GLN A O 1
ATOM 671 N N . ARG A 1 83 ? 53.290 34.734 8.503 1.00 14.28 83 ARG A N 1
ATOM 672 C CA . ARG A 1 83 ? 53.667 33.599 7.664 1.00 13.27 83 ARG A CA 1
ATOM 673 C C . ARG A 1 83 ? 52.499 32.634 7.508 1.00 8.87 83 ARG A C 1
ATOM 674 O O . ARG A 1 83 ? 52.320 32.039 6.445 1.00 11.63 83 ARG A O 1
ATOM 682 N N . MET A 1 84 ? 51.711 32.460 8.563 1.00 10.79 84 MET A N 1
ATOM 683 C CA . MET A 1 84 ? 50.567 31.564 8.453 1.00 9.52 84 MET A CA 1
ATOM 684 C C . MET A 1 84 ? 49.541 32.182 7.505 1.00 8.97 84 MET A C 1
ATOM 685 O O . MET A 1 84 ? 48.989 31.500 6.644 1.00 10.91 84 MET A O 1
ATOM 690 N N . GLU A 1 85 ? 49.318 33.483 7.639 1.00 10.69 85 GLU A N 1
ATOM 691 C CA . GLU A 1 85 ? 48.361 34.176 6.783 1.00 11.18 85 GLU A CA 1
ATOM 692 C C . GLU A 1 85 ? 48.777 34.099 5.313 1.00 12.53 85 GLU A C 1
ATOM 693 O O . GLU A 1 85 ? 47.931 34.015 4.421 1.00 14.50 85 GLU A O 1
ATOM 699 N N . GLN A 1 86 ? 50.082 34.114 5.062 1.00 11.23 86 GLN A N 1
ATOM 700 C CA . GLN A 1 86 ? 50.592 34.058 3.694 1.00 15.02 86 GLN A CA 1
ATOM 701 C C . GLN A 1 86 ? 50.688 32.634 3.140 1.00 16.84 86 GLN A C 1
ATOM 702 O O . GLN A 1 86 ? 51.051 32.435 1.979 1.00 17.00 86 GLN A O 1
ATOM 708 N N . SER A 1 87 ? 50.354 31.646 3.964 1.00 11.72 87 SER A N 1
ATOM 709 C CA . SER A 1 87 ? 50.418 30.251 3.540 1.00 13.72 87 SER A CA 1
ATOM 710 C C . SER A 1 87 ? 49.144 29.840 2.813 1.00 12.34 87 SER A C 1
ATOM 711 O O . SER A 1 87 ? 48.172 30.592 2.771 1.00 14.24 87 SER A O 1
ATOM 714 N N A HIS A 1 88 ? 49.160 28.640 2.242 0.50 11.37 88 HIS A N 1
ATOM 715 N N B HIS A 1 88 ? 49.154 28.644 2.235 0.50 12.41 88 HIS A N 1
ATOM 716 C CA A HIS A 1 88 ? 48.003 28.126 1.524 0.50 11.07 88 HIS A CA 1
ATOM 717 C CA B HIS A 1 88 ? 47.995 28.133 1.512 0.50 12.63 88 HIS A CA 1
ATOM 718 C C A HIS A 1 88 ? 47.088 27.373 2.479 0.50 12.53 88 HIS A C 1
ATOM 719 C C B HIS A 1 88 ? 47.071 27.372 2.454 0.50 13.50 88 HIS A C 1
ATOM 720 O O A HIS A 1 88 ? 47.156 26.148 2.577 0.50 17.21 88 HIS A O 1
ATOM 721 O O B HIS A 1 88 ? 47.111 26.143 2.519 0.50 17.67 88 HIS A O 1
ATOM 734 N N . TRP A 1 89 ? 46.239 28.112 3.184 1.00 10.07 89 TRP A N 1
ATOM 735 C CA . TRP A 1 89 ? 45.307 27.506 4.126 1.00 10.35 89 TRP A CA 1
ATOM 736 C C . TRP A 1 89 ? 43.932 27.338 3.501 1.00 10.47 89 TRP A C 1
ATOM 737 O O . TRP A 1 89 ? 43.599 27.998 2.512 1.00 12.05 89 TRP A O 1
ATOM 748 N N . LEU A 1 90 ? 43.143 26.445 4.088 1.00 9.59 90 LEU A N 1
ATOM 749 C CA . LEU A 1 90 ? 41.786 26.186 3.630 1.00 12.22 90 LEU A CA 1
ATOM 750 C C . LEU A 1 90 ? 40.832 26.881 4.594 1.00 11.44 90 LEU A C 1
ATOM 751 O O . LEU A 1 90 ? 40.994 26.795 5.814 1.00 12.85 90 LEU A O 1
ATOM 756 N N . LEU A 1 91 ? 39.832 27.562 4.043 1.00 10.41 91 LEU A N 1
ATOM 757 C CA . LEU A 1 91 ? 38.863 28.290 4.855 1.00 11.61 91 LEU A CA 1
ATOM 758 C C . LEU A 1 91 ? 37.669 27.461 5.301 1.00 15.00 91 LEU A C 1
ATOM 759 O O . LEU A 1 91 ? 37.040 26.773 4.499 1.00 14.98 91 LEU A O 1
ATOM 764 N N . ASP A 1 92 ? 37.366 27.539 6.592 1.00 12.31 92 ASP A N 1
ATOM 765 C CA . ASP A 1 92 ? 36.223 26.845 7.175 1.00 11.63 92 ASP A CA 1
ATOM 766 C C . ASP A 1 92 ? 35.518 27.941 7.966 1.00 13.90 92 ASP A C 1
ATOM 767 O O . ASP A 1 92 ? 35.939 28.298 9.064 1.00 13.88 92 ASP A O 1
ATOM 772 N N . GLY A 1 93 ? 34.456 28.491 7.388 1.00 13.59 93 GLY A N 1
ATOM 773 C CA . GLY A 1 93 ? 33.728 29.556 8.052 1.00 12.90 93 GLY A CA 1
ATOM 774 C C . GLY A 1 93 ? 33.626 30.774 7.154 1.00 13.60 93 GLY A C 1
ATOM 775 O O . GLY A 1 93 ? 34.115 30.763 6.024 1.00 14.73 93 GLY A O 1
ATOM 776 N N . LYS A 1 94 ? 32.992 31.830 7.652 1.00 15.34 94 LYS A N 1
ATOM 777 C CA . LYS A 1 94 ? 32.830 33.054 6.877 1.00 15.49 94 LYS A CA 1
ATOM 778 C C . LYS A 1 94 ? 34.144 33.807 6.706 1.00 18.39 94 LYS A C 1
ATOM 779 O O . LYS A 1 94 ? 34.921 33.943 7.649 1.00 17.50 94 LYS A O 1
ATOM 785 N N . LYS A 1 95 ? 34.385 34.303 5.496 1.00 19.99 95 LYS A N 1
ATOM 786 C CA . LYS A 1 95 ? 35.606 35.044 5.210 1.00 22.33 95 LYS A CA 1
ATOM 787 C C . LYS A 1 95 ? 35.739 36.277 6.099 1.00 23.06 95 LYS A C 1
ATOM 788 O O . LYS A 1 95 ? 36.846 36.742 6.358 1.00 23.53 95 LYS A O 1
ATOM 794 N N . ASP A 1 96 ? 34.613 36.800 6.574 1.00 21.53 96 ASP A N 1
ATOM 795 C CA . ASP A 1 96 ? 34.647 37.985 7.420 1.00 23.35 96 ASP A CA 1
ATOM 796 C C . ASP A 1 96 ? 34.531 37.691 8.912 1.00 21.96 96 ASP A C 1
ATOM 797 O O . ASP A 1 96 ? 34.358 38.609 9.714 1.00 23.07 96 ASP A O 1
ATOM 802 N N . ALA A 1 97 ? 34.619 36.419 9.293 1.00 18.80 97 ALA A N 1
ATOM 803 C CA . ALA A 1 97 ? 34.544 36.065 10.708 1.00 13.74 97 ALA A CA 1
ATOM 804 C C . ALA A 1 97 ? 35.656 36.830 11.423 1.00 15.20 97 ALA A C 1
ATOM 805 O O . ALA A 1 97 ? 36.822 36.785 11.012 1.00 15.19 97 ALA A O 1
ATOM 807 N N . PRO A 1 98 ? 35.312 37.539 12.508 1.00 15.80 98 PRO A N 1
ATOM 808 C CA . PRO A 1 98 ? 36.280 38.327 13.278 1.00 17.45 98 PRO A CA 1
ATOM 809 C C . PRO A 1 98 ? 37.410 37.567 13.963 1.00 18.74 98 PRO A C 1
ATOM 810 O O . PRO A 1 98 ? 38.514 38.091 14.097 1.00 21.30 98 PRO A O 1
ATOM 814 N N . VAL A 1 99 ? 37.140 36.342 14.398 1.00 12.32 99 VAL A N 1
ATOM 815 C CA . VAL A 1 99 ? 38.160 35.550 15.076 1.00 14.34 99 VAL A CA 1
ATOM 816 C C . VAL A 1 99 ? 38.814 34.560 14.119 1.00 14.93 99 VAL A C 1
ATOM 817 O O . VAL A 1 99 ? 38.140 33.711 13.539 1.00 13.36 99 VAL A O 1
ATOM 821 N N . ILE A 1 100 ? 40.128 34.678 13.963 1.00 10.83 100 ILE A N 1
ATOM 822 C CA . ILE A 1 100 ? 40.881 33.798 13.079 1.00 9.57 100 ILE A CA 1
ATOM 823 C C . ILE A 1 100 ? 41.667 32.770 13.881 1.00 10.53 100 ILE A C 1
ATOM 824 O O . ILE A 1 100 ? 42.376 33.113 14.820 1.00 11.55 100 ILE A O 1
ATOM 829 N N . VAL A 1 101 ? 41.529 31.503 13.510 1.00 8.93 101 VAL A N 1
ATOM 830 C CA . VAL A 1 101 ? 42.245 30.436 14.185 1.00 8.26 101 VAL A CA 1
ATOM 831 C C . VAL A 1 101 ? 42.921 29.572 13.134 1.00 10.19 101 VAL A C 1
ATOM 832 O O . VAL A 1 101 ? 42.270 29.126 12.195 1.00 9.97 101 VAL A O 1
ATOM 836 N N . TYR A 1 102 ? 44.225 29.355 13.282 1.00 8.90 102 TYR A N 1
ATOM 837 C CA . TYR A 1 102 ? 44.954 28.505 12.343 1.00 8.88 102 TYR A CA 1
ATOM 838 C C . TYR A 1 102 ? 45.143 27.138 12.969 1.00 9.11 102 TYR A C 1
ATOM 839 O O . TYR A 1 102 ? 45.327 27.014 14.181 1.00 9.51 102 TYR A O 1
ATOM 848 N N A VAL A 1 103 ? 45.093 26.099 12.147 0.50 8.11 103 VAL A N 1
ATOM 849 N N B VAL A 1 103 ? 45.095 26.103 12.139 0.50 7.43 103 VAL A N 1
ATOM 850 C CA A VAL A 1 103 ? 45.280 24.752 12.657 0.50 8.65 103 VAL A CA 1
ATOM 851 C CA B VAL A 1 103 ? 45.277 24.749 12.633 0.50 7.57 103 VAL A CA 1
ATOM 852 C C A VAL A 1 103 ? 46.108 23.915 11.694 0.50 9.40 103 VAL A C 1
ATOM 853 C C B VAL A 1 103 ? 46.122 23.925 11.681 0.50 8.64 103 VAL A C 1
ATOM 854 O O A VAL A 1 103 ? 45.803 23.837 10.504 0.50 8.42 103 VAL A O 1
ATOM 855 O O B VAL A 1 103 ? 45.835 23.855 10.487 0.50 7.23 103 VAL A O 1
ATOM 862 N N . PHE A 1 104 ? 47.177 23.317 12.209 1.00 5.73 104 PHE A N 1
ATOM 863 C CA . PHE A 1 104 ? 48.028 22.460 11.396 1.00 8.51 104 PHE A CA 1
ATOM 864 C C . PHE A 1 104 ? 47.407 21.098 11.642 1.00 10.86 104 PHE A C 1
ATOM 865 O O . PHE A 1 104 ? 47.338 20.642 12.782 1.00 10.30 104 PHE A O 1
ATOM 873 N N . ALA A 1 105 ? 46.928 20.464 10.578 1.00 8.51 105 ALA A N 1
ATOM 874 C CA . ALA A 1 105 ? 46.263 19.177 10.706 1.00 9.81 105 ALA A CA 1
ATOM 875 C C . ALA A 1 105 ? 46.735 18.147 9.697 1.00 10.75 105 ALA A C 1
ATOM 876 O O . ALA A 1 105 ? 47.123 18.485 8.581 1.00 11.25 105 ALA A O 1
ATOM 878 N N . ASP A 1 106 ? 46.679 16.886 10.112 1.00 9.54 106 ASP A N 1
ATOM 879 C CA . ASP A 1 106 ? 47.060 15.755 9.279 1.00 11.73 106 ASP A CA 1
ATOM 880 C C . ASP A 1 106 ? 45.758 14.980 9.038 1.00 10.70 106 ASP A C 1
ATOM 881 O O . ASP A 1 106 ? 44.881 14.945 9.899 1.00 9.33 106 ASP A O 1
ATOM 886 N N . PRO A 1 107 ? 45.607 14.361 7.860 1.00 12.04 107 PRO A N 1
ATOM 887 C CA . PRO A 1 107 ? 44.382 13.605 7.571 1.00 12.54 107 PRO A CA 1
ATOM 888 C C . PRO A 1 107 ? 44.144 12.409 8.493 1.00 15.84 107 PRO A C 1
ATOM 889 O O . PRO A 1 107 ? 43.008 11.976 8.669 1.00 17.32 107 PRO A O 1
ATOM 893 N N . PHE A 1 108 ? 45.213 11.872 9.074 1.00 12.71 108 PHE A N 1
ATOM 894 C CA . PHE A 1 108 ? 45.088 10.721 9.963 1.00 13.99 108 PHE A CA 1
ATOM 895 C C . PHE A 1 108 ? 45.355 11.098 11.410 1.00 17.96 108 PHE A C 1
ATOM 896 O O . PHE A 1 108 ? 46.245 10.543 12.057 1.00 22.22 108 PHE A O 1
ATOM 904 N N A CYS A 1 109 ? 44.575 12.047 11.908 0.70 16.23 109 CYS A N 1
ATOM 905 N N B CYS A 1 109 ? 44.574 12.041 11.919 0.30 18.86 109 CYS A N 1
ATOM 906 C CA A CYS A 1 109 ? 44.710 12.508 13.282 0.70 15.66 109 CYS A CA 1
ATOM 907 C CA B CYS A 1 109 ? 44.720 12.516 13.291 0.30 19.19 109 CYS A CA 1
ATOM 908 C C A CYS A 1 109 ? 43.347 12.607 13.957 0.70 13.94 109 CYS A C 1
ATOM 909 C C B CYS A 1 109 ? 43.358 12.620 13.969 0.30 17.69 109 CYS A C 1
ATOM 910 O O A CYS A 1 109 ? 42.542 13.472 13.626 0.70 14.83 109 CYS A O 1
ATOM 911 O O B CYS A 1 109 ? 42.564 13.500 13.647 0.30 17.86 109 CYS A O 1
ATOM 916 N N . PRO A 1 110 ? 43.070 11.710 14.918 1.00 15.83 110 PRO A N 1
ATOM 917 C CA . PRO A 1 110 ? 41.795 11.705 15.636 1.00 17.65 110 PRO A CA 1
ATOM 918 C C . PRO A 1 110 ? 41.409 13.033 16.289 1.00 14.26 110 PRO A C 1
ATOM 919 O O . PRO A 1 110 ? 40.270 13.486 16.160 1.00 12.98 110 PRO A O 1
ATOM 923 N N . TYR A 1 111 ? 42.352 13.658 16.983 1.00 16.01 111 TYR A N 1
ATOM 924 C CA . TYR A 1 111 ? 42.056 14.908 17.672 1.00 14.90 111 TYR A CA 1
ATOM 925 C C . TYR A 1 111 ? 41.793 16.084 16.740 1.00 14.24 111 TYR A C 1
ATOM 926 O O . TYR A 1 111 ? 41.131 17.044 17.132 1.00 15.18 111 TYR A O 1
ATOM 935 N N A CYS A 1 112 ? 42.316 16.021 15.525 0.70 12.72 112 CYS A N 1
ATOM 936 N N B CYS A 1 112 ? 42.305 16.012 15.526 0.30 15.77 112 CYS A N 1
ATOM 937 C CA A CYS A 1 112 ? 42.059 17.092 14.570 0.70 11.73 112 CYS A CA 1
ATOM 938 C CA B CYS A 1 112 ? 42.074 17.080 14.568 0.30 16.51 112 CYS A CA 1
ATOM 939 C C A CYS A 1 112 ? 40.563 17.052 14.279 0.70 12.84 112 CYS A C 1
ATOM 940 C C B CYS A 1 112 ? 40.581 17.050 14.240 0.30 15.53 112 CYS A C 1
ATOM 941 O O A CYS A 1 112 ? 39.890 18.080 14.236 0.70 10.73 112 CYS A O 1
ATOM 942 O O B CYS A 1 112 ? 39.924 18.088 14.152 0.30 14.41 112 CYS A O 1
ATOM 947 N N . LYS A 1 113 ? 40.049 15.841 14.086 1.00 11.31 113 LYS A N 1
ATOM 948 C CA . LYS A 1 113 ? 38.635 15.654 13.788 1.00 14.27 113 LYS A CA 1
ATOM 949 C C . LYS A 1 113 ? 37.750 16.062 14.966 1.00 12.52 113 LYS A C 1
ATOM 950 O O . LYS A 1 113 ? 36.704 16.684 14.780 1.00 11.87 113 LYS A O 1
ATOM 956 N N . GLN A 1 114 ? 38.164 15.714 16.180 1.00 12.71 114 GLN A N 1
ATOM 957 C CA . GLN A 1 114 ? 37.373 16.065 17.355 1.00 11.31 114 GLN A CA 1
ATOM 958 C C . GLN A 1 114 ? 37.385 17.575 17.585 1.00 13.50 114 GLN A C 1
ATOM 959 O O . GLN A 1 114 ? 36.377 18.151 17.990 1.00 11.96 114 GLN A O 1
ATOM 965 N N . PHE A 1 115 ? 38.518 18.222 17.318 1.00 11.85 115 PHE A N 1
ATOM 966 C CA . PHE A 1 115 ? 38.586 19.670 17.484 1.00 10.26 115 PHE A CA 1
ATOM 967 C C . PHE A 1 115 ? 37.684 20.322 16.434 1.00 10.33 115 PHE A C 1
ATOM 968 O O . PHE A 1 115 ? 36.980 21.286 16.726 1.00 9.09 115 PHE A O 1
ATOM 976 N N . TRP A 1 116 ? 37.703 19.785 15.214 1.00 9.18 116 TRP A N 1
ATOM 977 C CA . TRP A 1 116 ? 36.870 20.322 14.139 1.00 12.39 116 TRP A CA 1
ATOM 978 C C . TRP A 1 116 ? 35.411 20.307 14.591 1.00 12.56 116 TRP A C 1
ATOM 979 O O . TRP A 1 116 ? 34.678 21.276 14.387 1.00 12.19 116 TRP A O 1
ATOM 990 N N A GLN A 1 117 ? 34.992 19.208 15.210 0.50 12.37 117 GLN A N 1
ATOM 991 N N B GLN A 1 117 ? 35.000 19.203 15.209 0.50 11.19 117 GLN A N 1
ATOM 992 C CA A GLN A 1 117 ? 33.616 19.093 15.677 0.50 14.09 117 GLN A CA 1
ATOM 993 C CA B GLN A 1 117 ? 33.634 19.055 15.701 0.50 12.14 117 GLN A CA 1
ATOM 994 C C A GLN A 1 117 ? 33.333 20.078 16.811 0.50 13.88 117 GLN A C 1
ATOM 995 C C B GLN A 1 117 ? 33.334 20.057 16.815 0.50 12.70 117 GLN A C 1
ATOM 996 O O A GLN A 1 117 ? 32.276 20.711 16.843 0.50 16.54 117 GLN A O 1
ATOM 997 O O B GLN A 1 117 ? 32.271 20.681 16.835 0.50 15.85 117 GLN A O 1
ATOM 1008 N N . GLN A 1 118 ? 34.279 20.207 17.739 1.00 10.70 118 GLN A N 1
ATOM 1009 C CA . GLN A 1 118 ? 34.121 21.129 18.870 1.00 13.85 118 GLN A CA 1
ATOM 1010 C C . GLN A 1 118 ? 33.886 22.562 18.414 1.00 12.44 118 GLN A C 1
ATOM 1011 O O . GLN A 1 118 ? 33.148 23.312 19.052 1.00 11.84 118 GLN A O 1
ATOM 1017 N N . ALA A 1 119 ? 34.544 22.942 17.324 1.00 11.29 119 ALA A N 1
ATOM 1018 C CA . ALA A 1 119 ? 34.457 24.301 16.803 1.00 10.80 119 ALA A CA 1
ATOM 1019 C C . ALA A 1 119 ? 33.188 24.682 16.047 1.00 11.73 119 ALA A C 1
ATOM 1020 O O . ALA A 1 119 ? 32.942 25.867 15.821 1.00 13.18 119 ALA A O 1
ATOM 1022 N N . ARG A 1 120 ? 32.382 23.698 15.658 1.00 14.12 120 ARG A N 1
ATOM 1023 C CA . ARG A 1 120 ? 31.173 23.973 14.879 1.00 15.28 120 ARG A CA 1
ATOM 1024 C C . ARG A 1 120 ? 30.289 25.144 15.311 1.00 13.87 120 ARG A C 1
ATOM 1025 O O . ARG A 1 120 ? 29.946 25.990 14.491 1.00 16.62 120 ARG A O 1
ATOM 1033 N N . PRO A 1 121 ? 29.910 25.211 16.597 1.00 16.09 121 PRO A N 1
ATOM 1034 C CA . PRO A 1 121 ? 29.053 26.310 17.057 1.00 15.86 121 PRO A CA 1
ATOM 1035 C C . PRO A 1 121 ? 29.555 27.698 16.674 1.00 17.51 121 PRO A C 1
ATOM 1036 O O . PRO A 1 121 ? 28.783 28.535 16.206 1.00 17.11 121 PRO A O 1
ATOM 1040 N N . TRP A 1 122 ? 30.848 27.935 16.877 1.00 12.84 122 TRP A N 1
ATOM 1041 C CA . TRP A 1 122 ? 31.448 29.225 16.567 1.00 14.13 122 TRP A CA 1
ATOM 1042 C C . TRP A 1 122 ? 31.659 29.433 15.076 1.00 14.62 122 TRP A C 1
ATOM 1043 O O . TRP A 1 122 ? 31.509 30.543 14.574 1.00 13.75 122 TRP A O 1
ATOM 1054 N N . VAL A 1 123 ? 32.035 28.375 14.367 1.00 12.07 123 VAL A N 1
ATOM 1055 C CA . VAL A 1 123 ? 32.244 28.505 12.933 1.00 11.72 123 VAL A CA 1
ATOM 1056 C C . VAL A 1 123 ? 30.897 28.735 12.250 1.00 14.88 123 VAL A C 1
ATOM 1057 O O . VAL A 1 123 ? 30.763 29.615 11.402 1.00 15.48 123 VAL A O 1
ATOM 1061 N N . ASP A 1 124 ? 29.892 27.954 12.630 1.00 16.01 124 ASP A N 1
ATOM 1062 C CA . ASP A 1 124 ? 28.579 28.102 12.017 1.00 14.70 124 ASP A CA 1
ATOM 1063 C C . ASP A 1 124 ? 27.877 29.417 12.345 1.00 17.78 124 ASP A C 1
ATOM 1064 O O . ASP A 1 124 ? 27.031 29.870 11.579 1.00 15.77 124 ASP A O 1
ATOM 1069 N N . SER A 1 125 ? 28.226 30.030 13.473 1.00 17.14 125 SER A N 1
ATOM 1070 C CA . SER A 1 125 ? 27.607 31.300 13.857 1.00 15.37 125 SER A CA 1
ATOM 1071 C C . SER A 1 125 ? 28.261 32.479 13.145 1.00 18.38 125 SER A C 1
ATOM 1072 O O . SER A 1 125 ? 27.777 33.610 13.232 1.00 18.52 125 SER A O 1
ATOM 1075 N N . GLY A 1 126 ? 29.368 32.214 12.453 1.00 13.41 126 GLY A N 1
ATOM 1076 C CA . GLY A 1 126 ? 30.072 33.266 11.742 1.00 15.10 126 GLY A CA 1
ATOM 1077 C C . GLY A 1 126 ? 31.022 34.078 12.612 1.00 14.80 126 GLY A C 1
ATOM 1078 O O . GLY A 1 126 ? 31.530 35.113 12.182 1.00 19.17 126 GLY A O 1
ATOM 1079 N N A LYS A 1 127 ? 31.266 33.611 13.833 0.50 16.80 127 LYS A N 1
ATOM 1080 N N B LYS A 1 127 ? 31.268 33.609 13.831 0.50 15.69 127 LYS A N 1
ATOM 1081 C CA A LYS A 1 127 ? 32.158 34.311 14.753 0.50 16.95 127 LYS A CA 1
ATOM 1082 C CA B LYS A 1 127 ? 32.162 34.309 14.747 0.50 14.98 127 LYS A CA 1
ATOM 1083 C C A LYS A 1 127 ? 33.620 33.937 14.537 0.50 17.02 127 LYS A C 1
ATOM 1084 C C B LYS A 1 127 ? 33.620 33.944 14.508 0.50 15.91 127 LYS A C 1
ATOM 1085 O O A LYS A 1 127 ? 34.511 34.782 14.651 0.50 15.17 127 LYS A O 1
ATOM 1086 O O B LYS A 1 127 ? 34.507 34.797 14.578 0.50 14.34 127 LYS A O 1
ATOM 1097 N N . VAL A 1 128 ? 33.856 32.668 14.225 1.00 14.26 128 VAL A N 1
ATOM 1098 C CA . VAL A 1 128 ? 35.208 32.162 14.011 1.00 13.10 128 VAL A CA 1
ATOM 1099 C C . VAL A 1 128 ? 35.415 31.527 12.653 1.00 13.97 128 VAL A C 1
ATOM 1100 O O . VAL A 1 128 ? 34.527 30.863 12.122 1.00 13.88 128 VAL A O 1
ATOM 1104 N N . GLN A 1 129 ? 36.597 31.732 12.091 1.00 11.64 129 GLN A N 1
ATOM 1105 C CA . GLN A 1 129 ? 36.929 31.090 10.836 1.00 10.60 129 GLN A CA 1
ATOM 1106 C C . GLN A 1 129 ? 38.173 30.271 11.117 1.00 13.51 129 GLN A C 1
ATOM 1107 O O . GLN A 1 129 ? 39.136 30.760 11.711 1.00 12.14 129 GLN A O 1
ATOM 1113 N N A LEU A 1 130 ? 38.137 29.002 10.727 0.50 10.25 130 LEU A N 1
ATOM 1114 N N B LEU A 1 130 ? 38.138 29.014 10.698 0.50 11.76 130 LEU A N 1
ATOM 1115 C CA A LEU A 1 130 ? 39.280 28.119 10.914 0.50 10.42 130 LEU A CA 1
ATOM 1116 C CA B LEU A 1 130 ? 39.260 28.117 10.893 0.50 12.74 130 LEU A CA 1
ATOM 1117 C C A LEU A 1 130 ? 40.052 28.077 9.607 0.50 11.03 130 LEU A C 1
ATOM 1118 C C B LEU A 1 130 ? 40.055 28.054 9.597 0.50 12.36 130 LEU A C 1
ATOM 1119 O O A LEU A 1 130 ? 39.476 27.833 8.547 0.50 14.51 130 LEU A O 1
ATOM 1120 O O B LEU A 1 130 ? 39.499 27.775 8.536 0.50 15.94 130 LEU A O 1
ATOM 1129 N N . ARG A 1 131 ? 41.352 28.328 9.685 1.00 9.90 131 ARG A N 1
ATOM 1130 C CA . ARG A 1 131 ? 42.209 28.304 8.511 1.00 8.29 131 ARG A CA 1
ATOM 1131 C C . ARG A 1 131 ? 43.141 27.125 8.706 1.00 8.80 131 ARG A C 1
ATOM 1132 O O . ARG A 1 131 ? 44.024 27.143 9.566 1.00 9.14 131 ARG A O 1
ATOM 1140 N N . THR A 1 132 ? 42.935 26.090 7.900 1.00 6.95 132 THR A N 1
ATOM 1141 C CA . THR A 1 132 ? 43.717 24.874 8.034 1.00 8.61 132 THR A CA 1
ATOM 1142 C C . THR A 1 132 ? 44.923 24.763 7.128 1.00 10.13 132 THR A C 1
ATOM 1143 O O . THR A 1 132 ? 44.823 24.925 5.910 1.00 11.34 132 THR A O 1
ATOM 1147 N N . LEU A 1 133 ? 46.067 24.486 7.746 1.00 6.65 133 LEU A N 1
ATOM 1148 C CA . LEU A 1 133 ? 47.320 24.305 7.032 1.00 8.37 133 LEU A CA 1
ATOM 1149 C C . LEU A 1 133 ? 47.598 22.815 7.103 1.00 8.68 133 LEU A C 1
ATOM 1150 O O . LEU A 1 133 ? 48.009 22.279 8.135 1.00 9.18 133 LEU A O 1
ATOM 1155 N N . LEU A 1 134 ? 47.347 22.135 5.996 1.00 6.93 134 LEU A N 1
ATOM 1156 C CA . LEU A 1 134 ? 47.541 20.702 5.949 1.00 8.41 134 LEU A CA 1
ATOM 1157 C C . LEU A 1 134 ? 48.999 20.281 5.952 1.00 8.65 134 LEU A C 1
ATOM 1158 O O . LEU A 1 134 ? 49.858 20.956 5.381 1.00 9.88 134 LEU A O 1
ATOM 1163 N N . VAL A 1 135 ? 49.261 19.166 6.621 1.00 7.89 135 VAL A N 1
ATOM 1164 C CA . VAL A 1 135 ? 50.590 18.577 6.660 1.00 9.26 135 VAL A CA 1
ATOM 1165 C C . VAL A 1 135 ? 50.400 17.069 6.499 1.00 10.43 135 VAL A C 1
ATOM 1166 O O . VAL A 1 135 ? 49.309 16.538 6.741 1.00 12.54 135 VAL A O 1
ATOM 1170 N N . GLY A 1 136 ? 51.455 16.385 6.069 1.00 12.56 136 GLY A N 1
ATOM 1171 C CA . GLY A 1 136 ? 51.383 14.943 5.901 1.00 12.21 136 GLY A CA 1
ATOM 1172 C C . GLY A 1 136 ? 52.569 14.375 6.641 1.00 12.94 136 GLY A C 1
ATOM 1173 O O . GLY A 1 136 ? 53.626 14.159 6.045 1.00 19.49 136 GLY A O 1
ATOM 1174 N N . VAL A 1 137 ? 52.401 14.137 7.937 1.00 17.64 137 VAL A N 1
ATOM 1175 C CA . VAL A 1 137 ? 53.500 13.646 8.761 1.00 20.39 137 VAL A CA 1
ATOM 1176 C C . VAL A 1 137 ? 53.224 12.454 9.674 1.00 21.93 137 VAL A C 1
ATOM 1177 O O . VAL A 1 137 ? 54.161 11.869 10.213 1.00 19.66 137 VAL A O 1
ATOM 1181 N N . ILE A 1 138 ? 51.963 12.089 9.864 1.00 16.32 138 ILE A N 1
ATOM 1182 C CA . ILE A 1 138 ? 51.663 10.982 10.766 1.00 16.74 138 ILE A CA 1
ATOM 1183 C C . ILE A 1 138 ? 51.815 9.588 10.169 1.00 19.34 138 ILE A C 1
ATOM 1184 O O . ILE A 1 138 ? 52.565 8.757 10.694 1.00 16.97 138 ILE A O 1
ATOM 1189 N N . LYS A 1 139 ? 51.111 9.336 9.071 1.00 15.49 139 LYS A N 1
ATOM 1190 C CA . LYS A 1 139 ? 51.132 8.019 8.431 1.00 17.67 139 LYS A CA 1
ATOM 1191 C C . LYS A 1 139 ? 51.765 8.001 7.045 1.00 16.32 139 LYS A C 1
ATOM 1192 O O . LYS A 1 139 ? 51.944 9.041 6.415 1.00 14.44 139 LYS A O 1
ATOM 1198 N N . PRO A 1 140 ? 52.113 6.802 6.547 1.00 16.98 140 PRO A N 1
ATOM 1199 C CA . PRO A 1 140 ? 52.723 6.678 5.221 1.00 19.14 140 PRO A CA 1
ATOM 1200 C C . PRO A 1 140 ? 51.861 7.311 4.133 1.00 15.59 140 PRO A C 1
ATOM 1201 O O . PRO A 1 140 ? 52.372 7.901 3.184 1.00 15.74 140 PRO A O 1
ATOM 1205 N N . GLU A 1 141 ? 50.547 7.195 4.292 1.00 15.33 141 GLU A N 1
ATOM 1206 C CA . GLU A 1 141 ? 49.608 7.726 3.313 1.00 15.97 141 GLU A CA 1
ATOM 1207 C C . GLU A 1 141 ? 49.170 9.162 3.608 1.00 15.17 141 GLU A C 1
ATOM 1208 O O . GLU A 1 141 ? 48.424 9.750 2.826 1.00 11.98 141 GLU A O 1
ATOM 1214 N N . SER A 1 142 ? 49.636 9.732 4.719 1.00 12.26 142 SER A N 1
ATOM 1215 C CA . SER A 1 142 ? 49.250 11.101 5.068 1.00 12.03 142 SER A CA 1
ATOM 1216 C C . SER A 1 142 ? 49.541 12.110 3.956 1.00 12.46 142 SER A C 1
ATOM 1217 O O . SER A 1 142 ? 48.680 12.918 3.607 1.00 11.60 142 SER A O 1
ATOM 1220 N N . PRO A 1 143 ? 50.757 12.081 3.380 1.00 12.67 143 PRO A N 1
ATOM 1221 C CA . PRO A 1 143 ? 51.073 13.036 2.312 1.00 13.76 143 PRO A CA 1
ATOM 1222 C C . PRO A 1 143 ? 50.118 12.934 1.123 1.00 12.68 143 PRO A C 1
ATOM 1223 O O . PRO A 1 143 ? 49.545 13.932 0.681 1.00 13.67 143 PRO A O 1
ATOM 1227 N N . ALA A 1 144 ? 49.954 11.719 0.609 1.00 14.16 144 ALA A N 1
ATOM 1228 C CA . ALA A 1 144 ? 49.085 11.485 -0.539 1.00 14.82 144 ALA A CA 1
ATOM 1229 C C . ALA A 1 144 ? 47.637 11.867 -0.259 1.00 14.99 144 ALA A C 1
ATOM 1230 O O . ALA A 1 144 ? 46.959 12.426 -1.123 1.00 15.01 144 ALA A O 1
ATOM 1232 N N . THR A 1 145 ? 47.159 11.567 0.943 1.00 14.50 145 THR A N 1
ATOM 1233 C CA . THR A 1 145 ? 45.781 11.896 1.290 1.00 12.06 145 THR A CA 1
ATOM 1234 C C . THR A 1 145 ? 45.594 13.409 1.408 1.00 12.18 145 THR A C 1
ATOM 1235 O O . THR A 1 145 ? 44.597 13.958 0.933 1.00 10.46 145 THR A O 1
ATOM 1239 N N . ALA A 1 146 ? 46.556 14.088 2.023 1.00 12.70 146 ALA A N 1
ATOM 1240 C CA . ALA A 1 146 ? 46.467 15.541 2.150 1.00 12.40 146 ALA A CA 1
ATOM 1241 C C . ALA A 1 146 ? 46.507 16.170 0.756 1.00 10.45 146 ALA A C 1
ATOM 1242 O O . ALA A 1 146 ? 45.776 17.120 0.469 1.00 11.36 146 ALA A O 1
ATOM 1244 N N . ALA A 1 147 ? 47.362 15.635 -0.111 1.00 11.00 147 ALA A N 1
ATOM 1245 C CA . ALA A 1 147 ? 47.479 16.147 -1.471 1.00 12.48 147 ALA A CA 1
ATOM 1246 C C . ALA A 1 147 ? 46.185 15.908 -2.251 1.00 11.07 147 ALA A C 1
ATOM 1247 O O . ALA A 1 147 ? 45.777 16.746 -3.050 1.00 14.33 147 ALA A O 1
ATOM 1249 N N . ALA A 1 148 ? 45.544 14.767 -2.005 1.00 12.05 148 ALA A N 1
ATOM 1250 C CA . ALA A 1 148 ? 44.289 14.426 -2.678 1.00 12.26 148 ALA A CA 1
ATOM 1251 C C . ALA A 1 148 ? 43.215 15.442 -2.317 1.00 14.53 148 ALA A C 1
ATOM 1252 O O . ALA A 1 148 ? 42.406 15.835 -3.156 1.00 14.13 148 ALA A O 1
ATOM 1254 N N . ILE A 1 149 ? 43.202 15.858 -1.056 1.00 12.05 149 ILE A N 1
ATOM 1255 C CA . ILE A 1 149 ? 42.235 16.850 -0.607 1.00 12.04 149 ILE A CA 1
ATOM 1256 C C . ILE A 1 149 ? 42.521 18.173 -1.316 1.00 12.53 149 ILE A C 1
ATOM 1257 O O . ILE A 1 149 ? 41.608 18.834 -1.814 1.00 14.59 149 ILE A O 1
ATOM 1262 N N . LEU A 1 150 ? 43.795 18.551 -1.378 1.00 10.80 150 LEU A N 1
ATOM 1263 C CA . LEU A 1 150 ? 44.187 19.783 -2.053 1.00 11.91 150 LEU A CA 1
ATOM 1264 C C . LEU A 1 150 ? 43.902 19.722 -3.553 1.00 15.01 150 LEU A C 1
ATOM 1265 O O . LEU A 1 150 ? 43.697 20.752 -4.190 1.00 20.13 150 LEU A O 1
ATOM 1270 N N . ALA A 1 151 ? 43.878 18.516 -4.110 1.00 15.75 151 ALA A N 1
ATOM 1271 C CA . ALA A 1 151 ? 43.637 18.328 -5.542 1.00 17.95 151 ALA A CA 1
ATOM 1272 C C . ALA A 1 151 ? 42.163 18.277 -5.936 1.00 17.93 151 ALA A C 1
ATOM 1273 O O . ALA A 1 151 ? 41.836 18.292 -7.125 1.00 18.28 151 ALA A O 1
ATOM 1275 N N . SER A 1 152 ? 41.273 18.210 -4.952 1.00 16.52 152 SER A N 1
ATOM 1276 C CA . SER A 1 152 ? 39.842 18.139 -5.242 1.00 15.21 152 SER A CA 1
ATOM 1277 C C . SER A 1 152 ? 39.312 19.459 -5.799 1.00 18.40 152 SER A C 1
ATOM 1278 O O . SER A 1 152 ? 39.943 20.500 -5.649 1.00 19.73 152 SER A O 1
ATOM 1281 N N . LYS A 1 153 ? 38.147 19.405 -6.439 1.00 18.17 153 LYS A N 1
ATOM 1282 C CA . LYS A 1 153 ? 37.532 20.582 -7.044 1.00 19.52 153 LYS A CA 1
ATOM 1283 C C . LYS A 1 153 ? 37.354 21.740 -6.066 1.00 19.91 153 LYS A C 1
ATOM 1284 O O . LYS A 1 153 ? 37.594 22.892 -6.416 1.00 19.84 153 LYS A O 1
ATOM 1290 N N . ASP A 1 154 ? 36.920 21.431 -4.847 1.00 19.50 154 ASP A N 1
ATOM 1291 C CA . ASP A 1 154 ? 36.716 22.445 -3.810 1.00 19.12 154 ASP A CA 1
ATOM 1292 C C . ASP A 1 154 ? 37.402 21.902 -2.561 1.00 15.27 154 ASP 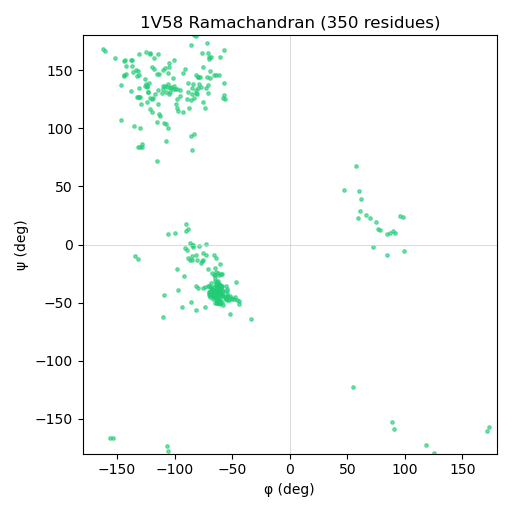A C 1
ATOM 1293 O O . ASP A 1 154 ? 36.768 21.291 -1.705 1.00 17.39 154 ASP A O 1
ATOM 1298 N N . PRO A 1 155 ? 38.723 22.118 -2.451 1.00 14.06 155 PRO A N 1
ATOM 1299 C CA . PRO A 1 155 ? 39.523 21.647 -1.318 1.00 13.67 155 PRO A CA 1
ATOM 1300 C C . PRO A 1 155 ? 38.958 21.943 0.064 1.00 11.62 155 PRO A C 1
ATOM 1301 O O . PRO A 1 155 ? 38.918 21.057 0.917 1.00 11.67 155 PRO A O 1
ATOM 1305 N N . ALA A 1 156 ? 38.518 23.178 0.286 1.00 12.42 156 ALA A N 1
ATOM 1306 C CA . ALA A 1 156 ? 37.967 23.551 1.585 1.00 13.26 156 ALA A CA 1
ATOM 1307 C C . ALA A 1 156 ? 36.740 22.713 1.939 1.00 16.53 156 ALA A C 1
ATOM 1308 O O . ALA A 1 156 ? 36.631 22.202 3.054 1.00 12.84 156 ALA A O 1
ATOM 1310 N N . LYS A 1 157 ? 35.818 22.563 0.993 1.00 14.25 157 LYS A N 1
ATOM 1311 C CA . LYS A 1 157 ? 34.618 21.774 1.247 1.00 13.57 157 LYS A CA 1
ATOM 1312 C C . LYS A 1 157 ? 34.984 20.309 1.472 1.00 11.06 157 LYS A C 1
ATOM 1313 O O . LYS A 1 157 ? 34.446 19.651 2.365 1.00 12.69 157 LYS A O 1
ATOM 1319 N N . THR A 1 158 ? 35.907 19.796 0.665 1.00 13.27 158 THR A N 1
ATOM 1320 C CA . THR A 1 158 ? 36.325 18.409 0.808 1.00 10.81 158 THR A CA 1
ATOM 1321 C C . THR A 1 158 ? 36.931 18.170 2.187 1.00 11.31 158 THR A C 1
ATOM 1322 O O . THR A 1 158 ? 36.661 17.152 2.821 1.00 10.30 158 THR A O 1
ATOM 1326 N N . TRP A 1 159 ? 37.755 19.105 2.654 1.00 9.24 159 TRP A N 1
ATOM 1327 C CA . TRP A 1 159 ? 38.370 18.957 3.970 1.00 9.99 159 TRP A CA 1
ATOM 1328 C C . TRP A 1 159 ? 37.293 18.934 5.057 1.00 10.33 159 TRP A C 1
ATOM 1329 O O . TRP A 1 159 ? 37.356 18.139 5.999 1.00 10.89 159 TRP A O 1
ATOM 1340 N N . GLN A 1 160 ? 36.308 19.815 4.923 1.00 10.76 160 GLN A N 1
ATOM 1341 C CA . GLN A 1 160 ? 35.219 19.880 5.893 1.00 10.92 160 GLN A CA 1
ATOM 1342 C C . GLN A 1 160 ? 34.464 18.557 5.922 1.00 12.69 160 GLN A C 1
ATOM 1343 O O . GLN A 1 160 ? 34.189 18.005 6.989 1.00 12.16 160 GLN A O 1
ATOM 1349 N N . GLN A 1 161 ? 34.141 18.040 4.742 1.00 10.77 161 GLN A N 1
ATOM 1350 C CA . GLN A 1 161 ? 33.434 16.771 4.657 1.00 12.95 161 GLN A CA 1
ATOM 1351 C C . GLN A 1 161 ? 34.297 15.654 5.234 1.00 11.72 161 GLN A C 1
ATOM 1352 O O . GLN A 1 161 ? 33.797 14.754 5.910 1.00 11.90 161 GLN A O 1
ATOM 1358 N N . TYR A 1 162 ? 35.599 15.726 4.978 1.00 10.93 162 TYR A N 1
ATOM 1359 C CA . TYR A 1 162 ? 36.523 14.709 5.465 1.00 12.08 162 TYR A CA 1
ATOM 1360 C C . TYR A 1 162 ? 36.546 14.677 6.991 1.00 12.75 162 TYR A C 1
ATOM 1361 O O . TYR A 1 162 ? 36.423 13.613 7.599 1.00 12.20 162 TYR A O 1
ATOM 1370 N N . GLU A 1 163 ? 36.692 15.847 7.610 1.00 11.57 163 GLU A N 1
ATOM 1371 C CA . GLU A 1 163 ? 36.734 15.924 9.065 1.00 12.23 163 GLU A CA 1
ATOM 1372 C C . GLU A 1 163 ? 35.393 15.538 9.683 1.00 14.49 163 GLU A C 1
ATOM 1373 O O . GLU A 1 163 ? 35.349 14.874 10.715 1.00 14.07 163 GLU A O 1
ATOM 1379 N N . ALA A 1 164 ? 34.306 15.958 9.042 1.00 13.12 164 ALA A N 1
ATOM 1380 C CA . ALA A 1 164 ? 32.961 15.677 9.537 1.00 14.14 164 ALA A CA 1
ATOM 1381 C C . ALA A 1 164 ? 32.659 14.187 9.531 1.00 15.58 164 ALA A C 1
ATOM 1382 O O . ALA A 1 164 ? 31.941 13.682 10.398 1.00 17.70 164 ALA A O 1
ATOM 1384 N N . SER A 1 165 ? 33.216 13.488 8.550 1.00 14.75 165 SER A N 1
ATOM 1385 C CA . SER A 1 165 ? 33.001 12.054 8.400 1.00 16.94 165 SER A CA 1
ATOM 1386 C C . SER A 1 165 ? 33.983 11.224 9.215 1.00 19.94 165 SER A C 1
ATOM 1387 O O . SER A 1 165 ? 33.951 9.997 9.162 1.00 21.87 165 SER A O 1
ATOM 1390 N N . GLY A 1 166 ? 34.862 11.886 9.958 1.00 22.25 166 GLY A N 1
ATOM 1391 C CA . GLY A 1 166 ? 35.837 11.159 10.749 1.00 22.20 166 GLY A CA 1
ATOM 1392 C C . GLY A 1 166 ? 36.874 10.478 9.874 1.00 23.25 166 GLY A C 1
ATOM 1393 O O . GLY A 1 166 ? 37.509 9.504 10.287 1.00 26.15 166 GLY A O 1
ATOM 1394 N N . GLY A 1 167 ? 37.038 10.989 8.658 1.00 22.69 167 GLY A N 1
ATOM 1395 C CA . GLY A 1 167 ? 38.009 10.428 7.736 1.00 24.19 167 GLY A CA 1
ATOM 1396 C C . GLY A 1 167 ? 37.483 9.280 6.894 1.00 26.30 167 GLY A C 1
ATOM 1397 O O . GLY A 1 167 ? 38.250 8.604 6.208 1.00 29.27 167 GLY A O 1
ATOM 1398 N N . LYS A 1 168 ? 36.176 9.050 6.940 1.00 25.68 168 LYS A N 1
ATOM 1399 C CA . LYS A 1 168 ? 35.586 7.969 6.163 1.00 27.46 168 LYS A CA 1
ATOM 1400 C C . LYS A 1 168 ? 35.240 8.426 4.749 1.00 24.81 168 LYS A C 1
ATOM 1401 O O . LYS A 1 168 ? 34.971 7.604 3.876 1.00 25.59 168 LYS A O 1
ATOM 1407 N N . LEU A 1 169 ? 35.251 9.737 4.525 1.00 20.44 169 LEU A N 1
ATOM 1408 C CA . LEU A 1 169 ? 34.940 10.283 3.210 1.00 17.97 169 LEU A CA 1
ATOM 1409 C C . LEU A 1 169 ? 35.867 9.675 2.167 1.00 19.81 169 LEU A C 1
ATOM 1410 O O . LEU A 1 169 ? 37.089 9.731 2.305 1.00 17.21 169 LEU A O 1
ATOM 1415 N N . LYS A 1 170 ? 35.290 9.091 1.124 1.00 18.29 170 LYS A N 1
ATOM 1416 C CA . LYS A 1 170 ? 36.108 8.506 0.073 1.00 15.75 170 LYS A CA 1
ATOM 1417 C C . LYS A 1 170 ? 36.640 9.609 -0.826 1.00 15.71 170 LYS A C 1
ATOM 1418 O O . LYS A 1 170 ? 35.959 10.605 -1.085 1.00 14.39 170 LYS A O 1
ATOM 1424 N N . LEU A 1 171 ? 37.863 9.423 -1.304 1.00 14.75 171 LEU A N 1
ATOM 1425 C CA . LEU A 1 171 ? 38.499 10.418 -2.148 1.00 14.74 171 LEU A CA 1
ATOM 1426 C C . LEU A 1 171 ? 39.096 9.851 -3.416 1.00 16.89 171 LEU A C 1
ATOM 1427 O O . LEU A 1 171 ? 39.300 8.648 -3.549 1.00 17.22 171 LEU A O 1
ATOM 1432 N N A ASN A 1 172 ? 39.378 10.747 -4.354 0.50 18.64 172 ASN A N 1
ATOM 1433 N N B ASN A 1 172 ? 39.369 10.736 -4.363 0.50 19.53 172 ASN A N 1
ATOM 1434 C CA A ASN A 1 172 ? 40.022 10.389 -5.610 0.50 20.05 172 ASN A CA 1
ATOM 1435 C CA B ASN A 1 172 ? 40.008 10.327 -5.600 0.50 21.76 172 ASN A CA 1
ATOM 1436 C C A ASN A 1 172 ? 41.491 10.706 -5.367 0.50 20.88 172 ASN A C 1
ATOM 1437 C C B ASN A 1 172 ? 41.469 10.689 -5.372 0.50 21.87 172 ASN A C 1
ATOM 1438 O O A ASN A 1 172 ? 41.884 11.870 -5.398 0.50 23.89 172 ASN A O 1
ATOM 1439 O O B ASN A 1 172 ? 41.835 11.864 -5.410 0.50 24.69 172 ASN A O 1
ATOM 1448 N N . VAL A 1 173 ? 42.298 9.688 -5.098 1.00 22.44 173 VAL A N 1
ATOM 1449 C CA . VAL A 1 173 ? 43.715 9.928 -4.850 1.00 22.64 173 VAL A CA 1
ATOM 1450 C C . VAL A 1 173 ? 44.471 9.787 -6.164 1.00 22.37 173 VAL A C 1
ATOM 1451 O O . VAL A 1 173 ? 44.542 8.702 -6.737 1.00 22.45 173 VAL A O 1
ATOM 1455 N N . PRO A 1 174 ? 45.043 10.895 -6.660 1.00 19.39 174 PRO A N 1
ATOM 1456 C CA . PRO A 1 174 ? 45.798 10.936 -7.915 1.00 17.85 174 PRO A CA 1
ATOM 1457 C C . PRO A 1 174 ? 46.980 9.979 -7.975 1.00 14.42 174 PRO A C 1
ATOM 1458 O O . PRO A 1 174 ? 47.401 9.423 -6.960 1.00 16.26 174 PRO A O 1
ATOM 1462 N N . ALA A 1 175 ? 47.507 9.808 -9.183 1.00 15.11 175 ALA A N 1
ATOM 1463 C CA . ALA A 1 175 ? 48.643 8.928 -9.441 1.00 16.83 175 ALA A CA 1
ATOM 1464 C C . ALA A 1 175 ? 49.885 9.372 -8.680 1.00 17.81 175 ALA A C 1
ATOM 1465 O O . ALA A 1 175 ? 50.770 8.569 -8.386 1.00 14.80 175 ALA A O 1
ATOM 1467 N N . ASN A 1 176 ? 49.956 10.659 -8.371 1.00 17.93 176 ASN A N 1
ATOM 1468 C CA . ASN A 1 176 ? 51.095 11.178 -7.636 1.00 18.83 176 ASN A CA 1
ATOM 1469 C C . ASN A 1 176 ? 50.772 12.534 -7.037 1.00 18.36 176 ASN A C 1
ATOM 1470 O O . ASN A 1 176 ? 49.756 13.145 -7.365 1.00 16.70 176 ASN A O 1
ATOM 1475 N N . VAL A 1 177 ? 51.644 12.986 -6.143 1.00 15.98 177 VAL A N 1
ATOM 1476 C CA . VAL A 1 177 ? 51.494 14.281 -5.495 1.00 15.55 177 VAL A CA 1
ATOM 1477 C C . VAL A 1 177 ? 52.079 15.302 -6.463 1.00 15.08 177 VAL A C 1
ATOM 1478 O O . VAL A 1 177 ? 53.223 15.155 -6.901 1.00 15.42 177 VAL A O 1
ATOM 1482 N N . SER A 1 178 ? 51.303 16.327 -6.812 1.00 13.47 178 SER A N 1
ATOM 1483 C CA . SER A 1 178 ? 51.784 17.342 -7.747 1.00 13.89 178 SER A CA 1
ATOM 1484 C C . SER A 1 178 ? 52.889 18.165 -7.101 1.00 13.92 178 SER A C 1
ATOM 1485 O O . SER A 1 178 ? 53.035 18.168 -5.878 1.00 12.04 178 SER A O 1
ATOM 1488 N N . THR A 1 179 ? 53.672 18.860 -7.919 1.00 12.85 179 THR A N 1
ATOM 1489 C CA . THR A 1 179 ? 54.749 19.670 -7.376 1.00 12.48 179 THR A CA 1
ATOM 1490 C C . THR A 1 179 ? 54.183 20.800 -6.519 1.00 13.79 179 THR A C 1
ATOM 1491 O O . THR A 1 179 ? 54.774 21.158 -5.494 1.00 10.93 179 THR A O 1
ATOM 1495 N N . GLU A 1 180 ? 53.036 21.353 -6.916 1.00 11.48 180 GLU A N 1
ATOM 1496 C CA . GLU A 1 180 ? 52.441 22.434 -6.134 1.00 11.62 180 GLU A CA 1
ATOM 1497 C C . GLU A 1 180 ? 51.941 21.922 -4.792 1.00 11.29 180 GLU A C 1
ATOM 1498 O O . GLU A 1 180 ? 52.128 22.580 -3.769 1.00 11.61 180 GLU A O 1
ATOM 1504 N N . GLN A 1 181 ? 51.299 20.757 -4.797 1.00 8.40 181 GLN A N 1
ATOM 1505 C CA . GLN A 1 181 ? 50.799 20.168 -3.559 1.00 10.81 181 GLN A CA 1
ATOM 1506 C C . GLN A 1 181 ? 51.956 19.835 -2.618 1.00 11.95 181 GLN A C 1
ATOM 1507 O O . GLN A 1 181 ? 51.861 20.048 -1.408 1.00 11.84 181 GLN A O 1
ATOM 1513 N N A MET A 1 182 ? 53.046 19.314 -3.174 0.50 9.39 182 MET A N 1
ATOM 1514 N N B MET A 1 182 ? 53.044 19.316 -3.180 0.50 10.15 182 MET A N 1
ATOM 1515 C CA A MET A 1 182 ? 54.204 18.957 -2.365 0.50 12.22 182 MET A CA 1
ATOM 1516 C CA B MET A 1 182 ? 54.214 18.955 -2.390 0.50 13.25 182 MET A CA 1
ATOM 1517 C C A MET A 1 182 ? 54.825 20.201 -1.734 0.50 11.36 182 MET A C 1
ATOM 1518 C C B MET A 1 182 ? 54.829 20.195 -1.743 0.50 12.05 182 MET A C 1
ATOM 1519 O O A MET A 1 182 ? 55.284 20.164 -0.590 0.50 10.19 182 MET A O 1
ATOM 1520 O O B MET A 1 182 ? 55.284 20.149 -0.598 0.50 10.97 182 MET A O 1
ATOM 1529 N N . LYS A 1 183 ? 54.838 21.302 -2.479 1.00 8.85 183 LYS A N 1
ATOM 1530 C CA . LYS A 1 183 ? 55.395 22.550 -1.961 1.00 11.00 183 LYS A CA 1
ATOM 1531 C C . LYS A 1 183 ? 54.542 23.046 -0.793 1.00 10.48 183 LYS A C 1
ATOM 1532 O O . LYS A 1 183 ? 55.072 23.478 0.230 1.00 12.11 183 LYS A O 1
ATOM 1538 N N . VAL A 1 184 ? 53.221 22.976 -0.942 1.00 8.70 184 VAL A N 1
ATOM 1539 C CA . VAL A 1 184 ? 52.319 23.420 0.125 1.00 9.02 184 VAL A CA 1
ATOM 1540 C C . VAL A 1 184 ? 52.543 22.610 1.399 1.00 8.13 184 VAL A C 1
ATOM 1541 O O . VAL A 1 184 ? 52.683 23.163 2.490 1.00 10.05 184 VAL A O 1
ATOM 1545 N N . LEU A 1 185 ? 52.559 21.290 1.257 1.00 8.71 185 LEU A N 1
ATOM 1546 C CA . LEU A 1 185 ? 52.757 20.413 2.406 1.00 7.61 185 LEU A CA 1
ATOM 1547 C C . LEU A 1 185 ? 54.113 20.625 3.069 1.00 11.05 185 LEU A C 1
ATOM 1548 O O . LEU A 1 185 ? 54.202 20.714 4.297 1.00 10.41 185 LEU A O 1
ATOM 1553 N N . SER A 1 186 ? 55.166 20.717 2.261 1.00 8.88 186 SER A N 1
ATOM 1554 C CA . SER A 1 186 ? 56.509 20.912 2.797 1.00 10.96 186 SER A CA 1
ATOM 1555 C C . SER A 1 186 ? 56.666 22.275 3.453 1.00 11.27 186 SER A C 1
ATOM 1556 O O . SER A 1 186 ? 57.296 22.390 4.508 1.00 10.28 186 SER A O 1
ATOM 1559 N N . ASP A 1 187 ? 56.108 23.310 2.831 1.00 9.76 187 ASP A N 1
ATOM 1560 C CA . ASP A 1 187 ? 56.185 24.650 3.406 1.00 11.19 187 ASP A CA 1
ATOM 1561 C C . ASP A 1 187 ? 55.421 24.678 4.733 1.00 11.16 187 ASP A C 1
ATOM 1562 O O . ASP A 1 187 ? 55.900 25.233 5.726 1.00 9.91 187 ASP A O 1
ATOM 1567 N N . ASN A 1 188 ? 54.237 24.066 4.752 1.00 7.64 188 ASN A N 1
ATOM 1568 C CA . ASN A 1 188 ? 53.423 24.041 5.965 1.00 7.55 188 ASN A CA 1
ATOM 1569 C C . ASN A 1 188 ? 54.109 23.280 7.098 1.00 9.31 188 ASN A C 1
ATOM 1570 O O . ASN A 1 188 ? 54.060 23.701 8.253 1.00 7.90 188 ASN A O 1
ATOM 1575 N N A GLU A 1 189 ? 54.747 22.164 6.759 0.50 8.57 189 GLU A N 1
ATOM 1576 N N B GLU A 1 189 ? 54.748 22.158 6.779 0.50 9.02 189 GLU A N 1
ATOM 1577 C CA A GLU A 1 189 ? 55.448 21.355 7.749 0.50 8.15 189 GLU A CA 1
ATOM 1578 C CA B GLU A 1 189 ? 55.420 21.384 7.816 0.50 8.76 189 GLU A CA 1
ATOM 1579 C C A GLU A 1 189 ? 56.622 22.105 8.365 0.50 10.22 189 GLU A C 1
ATOM 1580 C C B GLU A 1 189 ? 56.611 22.142 8.391 0.50 10.60 189 GLU A C 1
ATOM 1581 O O A GLU A 1 189 ? 56.880 21.990 9.563 0.50 11.11 189 GLU A O 1
ATOM 1582 O O B GLU A 1 189 ? 56.873 22.069 9.592 0.50 11.57 189 GLU A O 1
ATOM 1593 N N . LYS A 1 190 ? 57.331 22.870 7.542 1.00 9.20 190 LYS A N 1
ATOM 1594 C CA . LYS A 1 190 ? 58.479 23.638 8.015 1.00 11.49 190 LYS A CA 1
ATOM 1595 C C . LYS A 1 190 ? 58.006 24.739 8.960 1.00 9.65 190 LYS A C 1
ATOM 1596 O O . LYS A 1 190 ? 58.603 24.950 10.018 1.00 10.56 190 LYS A O 1
ATOM 1602 N N . LEU A 1 191 ? 56.936 25.439 8.583 1.00 9.51 191 LEU A N 1
ATOM 1603 C CA . LEU A 1 191 ? 56.386 26.496 9.430 1.00 6.80 191 LEU A CA 1
ATOM 1604 C C . LEU A 1 191 ? 55.906 25.894 10.756 1.00 10.52 191 LEU A C 1
ATOM 1605 O O . LEU A 1 191 ? 56.120 26.471 11.830 1.00 9.98 191 LEU A O 1
ATOM 1610 N N A MET A 1 192 ? 55.255 24.738 10.681 0.60 10.17 192 MET A N 1
ATOM 1611 N N B MET A 1 192 ? 55.260 24.735 10.676 0.40 9.02 192 MET A N 1
ATOM 1612 C CA A MET A 1 192 ? 54.769 24.076 11.889 0.60 11.23 192 MET A CA 1
ATOM 1613 C CA B MET A 1 192 ? 54.767 24.057 11.871 0.40 9.28 192 MET A CA 1
ATOM 1614 C C A MET A 1 192 ? 55.953 23.792 12.808 0.60 10.84 192 MET A C 1
ATOM 1615 C C B MET A 1 192 ? 55.945 23.782 12.802 0.40 9.63 192 MET A C 1
ATOM 1616 O O A MET A 1 192 ? 55.902 24.056 14.008 0.60 12.46 192 MET A O 1
ATOM 1617 O O B MET A 1 192 ? 55.882 24.042 14.003 0.40 11.04 192 MET A O 1
ATOM 1626 N N . ASP A 1 193 ? 57.022 23.260 12.225 1.00 10.08 193 ASP A N 1
ATOM 1627 C CA . ASP A 1 193 ? 58.232 22.935 12.969 1.00 11.61 193 ASP A CA 1
ATOM 1628 C C . ASP A 1 193 ? 58.831 24.205 13.578 1.00 14.41 193 ASP A C 1
ATOM 1629 O O . ASP A 1 193 ? 59.319 24.191 14.710 1.00 14.78 193 ASP A O 1
ATOM 1634 N N . ASP A 1 194 ? 58.788 25.305 12.828 1.00 12.63 194 ASP A N 1
ATOM 1635 C CA . ASP A 1 194 ? 59.320 26.579 13.313 1.00 11.42 194 ASP A CA 1
ATOM 1636 C C . ASP A 1 194 ? 58.536 27.099 14.516 1.00 13.27 194 ASP A C 1
ATOM 1637 O O . ASP A 1 194 ? 59.098 27.777 15.382 1.00 14.15 194 ASP A O 1
ATOM 1642 N N . LEU A 1 195 ? 57.243 26.790 14.565 1.00 9.28 195 LEU A N 1
ATOM 1643 C CA . LEU A 1 195 ? 56.397 27.238 15.669 1.00 12.92 195 LEU A CA 1
ATOM 1644 C C . LEU A 1 195 ? 56.639 26.436 16.943 1.00 14.40 195 LEU A C 1
ATOM 1645 O O . LEU A 1 195 ? 56.183 26.820 18.019 1.00 17.44 195 LEU A O 1
ATOM 1650 N N . GLY A 1 196 ? 57.342 25.316 16.815 1.00 17.25 196 GLY A N 1
ATOM 1651 C CA . GLY A 1 196 ? 57.686 24.526 17.984 1.00 19.35 196 GLY A CA 1
ATOM 1652 C C . GLY A 1 196 ? 56.884 23.300 18.367 1.00 20.51 196 GLY A C 1
ATOM 1653 O O . GLY A 1 196 ? 57.271 22.596 19.299 1.00 24.53 196 GLY A O 1
ATOM 1654 N N . ALA A 1 197 ? 55.782 23.024 17.680 1.00 17.85 197 ALA A N 1
ATOM 1655 C CA . ALA A 1 197 ? 54.986 21.851 18.028 1.00 17.29 197 ALA A CA 1
ATOM 1656 C C . ALA A 1 197 ? 54.855 20.906 16.839 1.00 18.09 197 ALA A C 1
ATOM 1657 O O . ALA A 1 197 ? 54.267 21.261 15.823 1.00 18.02 197 ALA A O 1
ATOM 1659 N N . ASN A 1 198 ? 55.398 19.700 16.976 1.00 18.38 198 ASN A N 1
ATOM 1660 C CA . ASN A 1 198 ? 55.351 18.707 15.904 1.00 22.48 198 ASN A CA 1
ATOM 1661 C C . ASN A 1 198 ? 54.094 17.835 15.938 1.00 22.98 198 ASN A C 1
ATOM 1662 O O . ASN A 1 198 ? 53.806 17.110 14.986 1.00 25.08 198 ASN A O 1
ATOM 1667 N N . VAL A 1 199 ? 53.348 17.911 17.033 1.00 17.60 199 VAL A N 1
ATOM 1668 C CA . VAL A 1 199 ? 52.127 17.128 17.192 1.00 17.25 199 VAL A CA 1
ATOM 1669 C C . VAL A 1 199 ? 50.903 17.850 16.628 1.00 14.61 199 VAL A C 1
ATOM 1670 O O . VAL A 1 199 ? 50.769 19.060 16.793 1.00 18.41 199 VAL A O 1
ATOM 1674 N N . THR A 1 200 ? 50.022 17.109 15.956 1.00 14.21 200 THR A N 1
ATOM 1675 C CA . THR A 1 200 ? 48.791 17.694 15.424 1.00 12.44 200 THR A CA 1
ATOM 1676 C C . THR A 1 200 ? 47.630 17.227 16.306 1.00 12.50 200 THR A C 1
ATOM 1677 O O . THR A 1 200 ? 47.673 16.139 16.875 1.00 15.81 200 THR A O 1
ATOM 1681 N N . PRO A 1 201 ? 46.593 18.066 16.461 1.00 11.72 201 PRO A N 1
ATOM 1682 C CA . PRO A 1 201 ? 46.516 19.392 15.845 1.00 9.15 201 PRO A CA 1
ATOM 1683 C C . PRO A 1 201 ? 47.338 20.405 16.630 1.00 10.60 201 PRO A C 1
ATOM 1684 O O . PRO A 1 201 ? 47.428 20.319 17.856 1.00 12.10 201 PRO A O 1
ATOM 1688 N N . ALA A 1 202 ? 47.961 21.335 15.914 1.00 8.80 202 ALA A N 1
ATOM 1689 C CA . ALA A 1 202 ? 48.736 22.410 16.530 1.00 9.21 202 ALA A CA 1
ATOM 1690 C C . ALA A 1 202 ? 47.879 23.616 16.153 1.00 10.07 202 ALA A C 1
ATOM 1691 O O . ALA A 1 202 ? 47.760 23.967 14.978 1.00 9.32 202 ALA A O 1
ATOM 1693 N N . ILE A 1 203 ? 47.273 24.226 17.167 1.00 8.06 203 ILE A N 1
ATOM 1694 C CA . ILE A 1 203 ? 46.341 25.332 16.997 1.00 7.97 203 ILE A CA 1
ATOM 1695 C C . ILE A 1 203 ? 46.913 26.669 17.427 1.00 9.43 203 ILE A C 1
ATOM 1696 O O . ILE A 1 203 ? 47.467 26.785 18.517 1.00 9.67 203 ILE A O 1
ATOM 1701 N N . TYR A 1 204 ? 46.765 27.675 16.567 1.00 6.91 204 TYR A N 1
ATOM 1702 C CA . TYR A 1 204 ? 47.273 29.010 16.862 1.00 6.46 204 TYR A CA 1
ATOM 1703 C C . TYR A 1 204 ? 46.197 30.085 16.791 1.00 8.99 204 TYR A C 1
ATOM 1704 O O . TYR A 1 204 ? 45.370 30.112 15.877 1.00 9.47 204 TYR A O 1
ATOM 1713 N N . TYR A 1 205 ? 46.215 30.979 17.769 1.00 9.12 205 TYR A N 1
ATOM 1714 C CA . TYR A 1 205 ? 45.228 32.043 17.835 1.00 8.58 205 TYR A CA 1
ATOM 1715 C C . TYR A 1 205 ? 45.844 33.249 18.525 1.00 11.13 205 TYR A C 1
ATOM 1716 O O . TYR A 1 205 ? 46.954 33.165 19.048 1.00 9.77 205 TYR A O 1
ATOM 1725 N N A MET A 1 206 ? 45.120 34.365 18.517 0.50 13.38 206 MET A N 1
ATOM 1726 N N B MET A 1 206 ? 45.125 34.367 18.518 0.50 15.47 206 MET A N 1
ATOM 1727 C CA A MET A 1 206 ? 45.592 35.604 19.128 0.50 13.34 206 MET A CA 1
ATOM 1728 C CA B MET A 1 206 ? 45.612 35.597 19.133 0.50 17.34 206 MET A CA 1
ATOM 1729 C C A MET A 1 206 ? 44.835 35.983 20.394 0.50 14.53 206 MET A C 1
ATOM 1730 C C B MET A 1 206 ? 44.844 35.968 20.396 0.50 17.09 206 MET A C 1
ATOM 1731 O O A MET A 1 206 ? 43.614 35.840 20.463 0.50 18.18 206 MET A O 1
ATOM 1732 O O B MET A 1 206 ? 43.626 35.804 20.464 0.50 19.86 206 MET A O 1
ATOM 1741 N N . SER A 1 207 ? 45.574 36.471 21.389 1.00 16.84 207 SER A N 1
ATOM 1742 C CA . SER A 1 207 ? 44.997 36.907 22.661 1.00 17.52 207 SER A CA 1
ATOM 1743 C C . SER A 1 207 ? 46.088 37.651 23.444 1.00 14.89 207 SER A C 1
ATOM 1744 O O . SER A 1 207 ? 47.269 37.557 23.111 1.00 20.07 207 SER A O 1
ATOM 1747 N N . LYS A 1 208 ? 45.692 38.405 24.465 1.00 19.05 208 LYS A N 1
ATOM 1748 C CA . LYS A 1 208 ? 46.645 39.149 25.298 1.00 19.78 208 LYS A CA 1
ATOM 1749 C C . LYS A 1 208 ? 47.527 40.124 24.510 1.00 21.82 208 LYS A C 1
ATOM 1750 O O . LYS A 1 208 ? 48.743 39.939 24.419 1.00 21.69 208 LYS A O 1
ATOM 1756 N N . GLU A 1 209 ? 46.913 41.169 23.961 1.00 21.11 209 GLU A N 1
ATOM 1757 C CA . GLU A 1 209 ? 47.632 42.171 23.179 1.00 17.31 209 GLU A CA 1
ATOM 1758 C C . GLU A 1 209 ? 48.314 41.541 21.971 1.00 20.91 209 GLU A C 1
ATOM 1759 O O . GLU A 1 209 ? 49.486 41.811 21.687 1.00 18.63 209 GLU A O 1
ATOM 1765 N N . ASN A 1 210 ? 47.571 40.694 21.265 1.00 23.35 210 ASN A N 1
ATOM 1766 C CA . ASN A 1 210 ? 48.078 40.031 20.077 1.00 20.30 210 ASN A CA 1
ATOM 1767 C C . ASN A 1 210 ? 49.275 39.126 20.306 1.00 21.57 210 ASN A C 1
ATOM 1768 O O . ASN A 1 210 ? 50.202 39.093 19.498 1.00 22.24 210 ASN A O 1
ATOM 1773 N N . THR A 1 211 ? 49.267 38.399 21.414 1.00 15.46 211 THR A N 1
ATOM 1774 C CA . THR A 1 211 ? 50.346 37.468 21.671 1.00 16.59 211 THR A CA 1
ATOM 1775 C C . THR A 1 211 ? 49.899 36.233 20.912 1.00 14.80 211 THR A C 1
ATOM 1776 O O . THR A 1 211 ? 48.728 35.855 20.986 1.00 15.22 211 THR A O 1
ATOM 1780 N N . LEU A 1 212 ? 50.815 35.628 20.165 1.00 14.06 212 LEU A N 1
ATOM 1781 C CA . LEU A 1 212 ? 50.498 34.416 19.427 1.00 15.16 212 LEU A CA 1
ATOM 1782 C C . LEU A 1 212 ? 50.400 33.290 20.455 1.00 15.42 212 LEU A C 1
ATOM 1783 O O . LEU A 1 212 ? 51.382 32.977 21.133 1.00 16.38 212 LEU A O 1
ATOM 1788 N N . GLN A 1 213 ? 49.218 32.691 20.571 1.00 10.38 213 GLN A N 1
ATOM 1789 C CA . GLN A 1 213 ? 48.996 31.613 21.525 1.00 11.20 213 GLN A CA 1
ATOM 1790 C C . GLN A 1 213 ? 48.946 30.264 20.812 1.00 10.93 213 GLN A C 1
ATOM 1791 O O . GLN A 1 213 ? 48.636 30.189 19.620 1.00 9.85 213 GLN A O 1
ATOM 1797 N N . GLN A 1 214 ? 49.237 29.205 21.560 1.00 9.63 214 GLN A N 1
ATOM 1798 C CA . GLN A 1 214 ? 49.267 27.849 21.017 1.00 8.28 214 GLN A CA 1
ATOM 1799 C C . GLN A 1 214 ? 48.479 26.852 21.869 1.00 11.94 214 GLN A C 1
ATOM 1800 O O . GLN A 1 214 ? 48.412 26.980 23.090 1.00 10.01 214 GLN A O 1
ATOM 1806 N N . ALA A 1 215 ? 47.870 25.874 21.206 1.00 8.49 215 ALA A N 1
ATOM 1807 C CA . ALA A 1 215 ? 47.151 24.797 21.880 1.00 9.59 215 ALA A CA 1
ATOM 1808 C C . ALA A 1 215 ? 47.573 23.572 21.082 1.00 11.46 215 ALA A C 1
ATOM 1809 O O . ALA A 1 215 ? 47.560 23.603 19.850 1.00 9.65 215 ALA A O 1
ATOM 1811 N N . VAL A 1 216 ? 47.976 22.508 21.768 1.00 10.59 216 VAL A N 1
ATOM 1812 C CA . VAL A 1 216 ? 48.403 21.299 21.074 1.00 10.66 216 VAL A CA 1
ATOM 1813 C C . VAL A 1 216 ? 47.567 20.124 21.556 1.00 11.88 216 VAL A C 1
ATOM 1814 O O . VAL A 1 216 ? 47.404 19.918 22.758 1.00 13.64 216 VAL A O 1
ATOM 1818 N N . GLY A 1 217 ? 47.034 19.356 20.614 1.00 12.43 217 GLY A N 1
ATOM 1819 C CA . GLY A 1 217 ? 46.199 18.226 20.978 1.00 14.03 217 GLY A CA 1
ATOM 1820 C C . GLY A 1 217 ? 44.755 18.684 21.054 1.00 15.93 217 GLY A C 1
ATOM 1821 O O . GLY A 1 217 ? 44.396 19.707 20.471 1.00 17.16 217 GLY A O 1
ATOM 1822 N N . LEU A 1 218 ? 43.920 17.940 21.772 1.00 14.40 218 LEU A N 1
ATOM 1823 C CA . LEU A 1 218 ? 42.516 18.307 21.900 1.00 14.55 218 LEU A CA 1
ATOM 1824 C C . LEU A 1 218 ? 42.337 19.269 23.071 1.00 16.22 218 LEU A C 1
ATOM 1825 O O . LEU A 1 218 ? 42.595 18.914 24.221 1.00 17.23 218 LEU A O 1
ATOM 1830 N N . PRO A 1 219 ? 41.885 20.501 22.795 1.00 14.86 219 PRO A N 1
ATOM 1831 C CA . PRO A 1 219 ? 41.691 21.486 23.865 1.00 14.75 219 PRO A CA 1
ATOM 1832 C C . PRO A 1 219 ? 40.579 21.090 24.832 1.00 16.51 219 PRO A C 1
ATOM 1833 O O . PRO A 1 219 ? 39.586 20.481 24.423 1.00 16.31 219 PRO A O 1
ATOM 1837 N N . ASP A 1 220 ? 40.742 21.425 26.111 1.00 16.76 220 ASP A N 1
ATOM 1838 C CA . ASP A 1 220 ? 39.692 21.126 27.072 1.00 17.35 220 ASP A CA 1
ATOM 1839 C C . ASP A 1 220 ? 38.668 22.246 26.923 1.00 17.66 220 ASP A C 1
ATOM 1840 O O . ASP A 1 220 ? 38.853 23.146 26.105 1.00 18.18 220 ASP A O 1
ATOM 1845 N N . GLN A 1 221 ? 37.592 22.203 27.700 1.00 18.29 221 GLN A N 1
ATOM 1846 C CA . GLN A 1 221 ? 36.555 23.219 27.576 1.00 19.34 221 GLN A CA 1
ATOM 1847 C C . GLN A 1 221 ? 37.024 24.666 27.719 1.00 16.13 221 GLN A C 1
ATOM 1848 O O . GLN A 1 221 ? 36.647 25.516 26.915 1.00 18.55 221 GLN A O 1
ATOM 1854 N N . LYS A 1 222 ? 37.835 24.957 28.733 1.00 15.84 222 LYS A N 1
ATOM 1855 C CA . LYS A 1 222 ? 38.304 26.327 28.922 1.00 16.35 222 LYS A CA 1
ATOM 1856 C C . LYS A 1 222 ? 39.157 26.812 27.759 1.00 15.38 222 LYS A C 1
ATOM 1857 O O . LYS A 1 222 ? 38.928 27.895 27.227 1.00 17.34 222 LYS A O 1
ATOM 1863 N N . THR A 1 223 ? 40.148 26.017 27.375 1.00 15.42 223 THR A N 1
ATOM 1864 C CA . THR A 1 223 ? 41.021 26.405 26.277 1.00 14.06 223 THR A CA 1
ATOM 1865 C C . THR A 1 223 ? 40.211 26.583 24.996 1.00 14.05 223 THR A C 1
ATOM 1866 O O . THR A 1 223 ? 40.439 27.523 24.238 1.00 14.25 223 THR A O 1
ATOM 1870 N N . LEU A 1 224 ? 39.253 25.690 24.759 1.00 13.47 224 LEU A N 1
ATOM 1871 C CA . LEU A 1 224 ? 38.415 25.796 23.565 1.00 12.13 224 LEU A CA 1
ATOM 1872 C C . LEU A 1 224 ? 37.689 27.140 23.537 1.00 12.93 224 LEU A C 1
ATOM 1873 O O . LEU A 1 224 ? 37.717 27.852 22.531 1.00 11.11 224 LEU A O 1
ATOM 1878 N N A ASN A 1 225 ? 37.036 27.491 24.640 0.50 13.87 225 ASN A N 1
ATOM 1879 N N B ASN A 1 225 ? 37.049 27.482 24.653 0.50 14.44 225 ASN A N 1
ATOM 1880 C CA A ASN A 1 225 ? 36.309 28.752 24.699 0.50 13.81 225 ASN A CA 1
ATOM 1881 C CA B ASN A 1 225 ? 36.316 28.738 24.768 0.50 15.16 225 ASN A CA 1
ATOM 1882 C C A ASN A 1 225 ? 37.220 29.956 24.489 0.50 15.48 225 ASN A C 1
ATOM 1883 C C B ASN A 1 225 ? 37.220 29.935 24.486 0.50 16.05 225 ASN A C 1
ATOM 1884 O O A ASN A 1 225 ? 36.813 30.952 23.888 0.50 16.14 225 ASN A O 1
ATOM 1885 O O B ASN A 1 225 ? 36.811 30.897 23.834 0.50 16.51 225 ASN A O 1
ATOM 1894 N N . ILE A 1 226 ? 38.453 29.869 24.975 1.00 14.67 226 ILE A N 1
ATOM 1895 C CA . ILE A 1 226 ? 39.399 30.958 24.790 1.00 13.46 226 ILE A CA 1
ATOM 1896 C C . ILE A 1 226 ? 39.883 31.019 23.344 1.00 14.03 226 ILE A C 1
ATOM 1897 O O . ILE A 1 226 ? 40.008 32.099 22.772 1.00 16.07 226 ILE A O 1
ATOM 1902 N N . ILE A 1 227 ? 40.152 29.862 22.751 1.00 12.55 227 ILE A N 1
ATOM 1903 C CA . ILE A 1 227 ? 40.594 29.815 21.358 1.00 10.30 227 ILE A CA 1
ATOM 1904 C C . ILE A 1 227 ? 39.518 30.462 20.489 1.00 14.01 227 ILE A C 1
ATOM 1905 O O . ILE A 1 227 ? 39.811 31.247 19.587 1.00 15.38 227 ILE A O 1
ATOM 1910 N N . MET A 1 228 ? 38.265 30.123 20.775 1.00 13.30 228 MET A N 1
ATOM 1911 C CA . MET A 1 228 ? 37.139 30.636 20.010 1.00 18.08 228 MET A CA 1
ATOM 1912 C C . MET A 1 228 ? 36.834 32.104 20.281 1.00 21.07 228 MET A C 1
ATOM 1913 O O . MET A 1 228 ? 35.905 32.662 19.702 1.00 22.93 228 MET A O 1
ATOM 1918 N N . GLY A 1 229 ? 37.624 32.724 21.154 1.00 24.56 229 GLY A N 1
ATOM 1919 C CA . GLY A 1 229 ? 37.437 34.130 21.468 1.00 29.20 229 GLY A CA 1
ATOM 1920 C C . GLY A 1 229 ? 36.245 34.418 22.358 1.00 32.66 229 GLY A C 1
ATOM 1921 O O . GLY A 1 229 ? 35.767 35.551 22.422 1.00 34.81 229 GLY A O 1
ATOM 1922 N N . ASN A 1 230 ? 35.767 33.390 23.050 1.00 35.38 230 ASN A N 1
ATOM 1923 C CA . ASN A 1 230 ? 34.624 33.530 23.939 1.00 40.95 230 ASN A CA 1
ATOM 1924 C C . ASN A 1 230 ? 35.081 33.933 25.337 1.00 42.85 230 ASN A C 1
ATOM 1925 O O . ASN A 1 230 ? 34.667 35.017 25.800 1.00 43.04 230 ASN A O 1
ATOM 1930 N N . GLU B 1 2 ? 37.781 17.835 30.022 1.00 50.19 2 GLU B N 1
ATOM 1931 C CA . GLU B 1 2 ? 38.546 16.563 29.887 1.00 48.13 2 GLU B CA 1
ATOM 1932 C C . GLU B 1 2 ? 39.571 16.407 31.010 1.00 45.34 2 GLU B C 1
ATOM 1933 O O . GLU B 1 2 ? 39.945 15.292 31.376 1.00 46.23 2 GLU B O 1
ATOM 1939 N N . LEU B 1 3 ? 39.992 17.533 31.575 1.00 39.54 3 LEU B N 1
ATOM 1940 C CA . LEU B 1 3 ? 40.994 17.552 32.635 1.00 32.94 3 LEU B CA 1
ATOM 1941 C C . LEU B 1 3 ? 40.630 16.991 34.009 1.00 25.72 3 LEU B C 1
ATOM 1942 O O . LEU B 1 3 ? 39.479 17.049 34.449 1.00 24.75 3 LEU B O 1
ATOM 1947 N N . PRO B 1 4 ? 41.631 16.437 34.708 1.00 23.53 4 PRO B N 1
ATOM 1948 C CA . PRO B 1 4 ? 41.442 15.875 36.047 1.00 21.79 4 PRO B CA 1
ATOM 1949 C C . PRO B 1 4 ? 40.969 17.011 36.955 1.00 20.80 4 PRO B C 1
ATOM 1950 O O . PRO B 1 4 ? 41.387 18.161 36.787 1.00 16.76 4 PRO B O 1
ATOM 1954 N N . ALA B 1 5 ? 40.110 16.688 37.915 1.00 17.42 5 ALA B N 1
ATOM 1955 C CA . ALA B 1 5 ? 39.563 17.679 38.836 1.00 17.80 5 ALA B CA 1
ATOM 1956 C C . ALA B 1 5 ? 40.576 18.656 39.449 1.00 17.28 5 ALA B C 1
ATOM 1957 O O . ALA B 1 5 ? 40.343 19.866 39.466 1.00 14.30 5 ALA B O 1
ATOM 1959 N N . PRO B 1 6 ? 41.707 18.149 39.966 1.00 17.16 6 PRO B N 1
ATOM 1960 C CA . PRO B 1 6 ? 42.693 19.059 40.564 1.00 16.96 6 PRO B CA 1
ATOM 1961 C C . PRO B 1 6 ? 43.224 20.099 39.582 1.00 15.08 6 PRO B C 1
ATOM 1962 O O . PRO B 1 6 ? 43.482 21.240 39.960 1.00 14.97 6 PRO B O 1
ATOM 1966 N N . VAL B 1 7 ? 43.397 19.696 38.327 1.00 13.74 7 VAL B N 1
ATOM 1967 C CA . VAL B 1 7 ? 43.912 20.601 37.306 1.00 14.08 7 VAL B CA 1
ATOM 1968 C C . VAL B 1 7 ? 42.834 21.607 36.921 1.00 16.39 7 VAL B C 1
ATOM 1969 O O . VAL B 1 7 ? 43.123 22.775 36.664 1.00 16.77 7 VAL B O 1
ATOM 1973 N N . LYS B 1 8 ? 41.585 21.156 36.891 1.00 16.19 8 LYS B N 1
ATOM 1974 C CA . LYS B 1 8 ? 40.483 22.049 36.565 1.00 17.88 8 LYS B CA 1
ATOM 1975 C C . LYS B 1 8 ? 40.403 23.138 37.631 1.00 18.24 8 LYS B C 1
ATOM 1976 O O . LYS B 1 8 ? 40.102 24.291 37.333 1.00 18.03 8 LYS B O 1
ATOM 1982 N N . ALA B 1 9 ? 40.677 22.767 38.879 1.00 17.21 9 ALA B N 1
ATOM 1983 C CA . ALA B 1 9 ? 40.632 23.725 39.976 1.00 17.27 9 ALA B CA 1
ATOM 1984 C C . ALA B 1 9 ? 41.696 24.793 39.778 1.00 18.23 9 ALA B C 1
ATOM 1985 O O . ALA B 1 9 ? 41.465 25.969 40.051 1.00 20.76 9 ALA B O 1
ATOM 1987 N N . ILE B 1 10 ? 42.865 24.384 39.302 1.00 16.01 10 ILE B N 1
ATOM 1988 C CA . ILE B 1 10 ? 43.943 25.332 39.074 1.00 15.94 10 ILE B CA 1
ATOM 1989 C C . ILE B 1 10 ? 43.628 26.244 37.885 1.00 17.31 10 ILE B C 1
ATOM 1990 O O . ILE B 1 10 ? 43.974 27.427 37.899 1.00 17.22 10 ILE B O 1
ATOM 1995 N N . GLU B 1 11 ? 42.971 25.703 36.861 1.00 14.88 11 GLU B N 1
ATOM 1996 C CA . GLU B 1 11 ? 42.597 26.508 35.699 1.00 19.96 11 GLU B CA 1
ATOM 1997 C C . GLU B 1 11 ? 41.802 27.721 36.163 1.00 21.64 11 GLU B C 1
ATOM 1998 O O . GLU B 1 11 ? 41.961 28.818 35.637 1.00 22.17 11 GLU B O 1
ATOM 2004 N N . LYS B 1 12 ? 40.929 27.506 37.141 1.00 22.85 12 LYS B N 1
ATOM 2005 C CA . LYS B 1 12 ? 40.095 28.580 37.662 1.00 25.29 12 LYS B CA 1
ATOM 2006 C C . LYS B 1 12 ? 40.885 29.671 38.370 1.00 24.89 12 LYS B C 1
ATOM 2007 O O . LYS B 1 12 ? 40.338 30.718 38.712 1.00 28.77 12 LYS B O 1
ATOM 2013 N N . GLN B 1 13 ? 42.172 29.428 38.592 1.00 25.31 13 GLN B N 1
ATOM 2014 C CA . GLN B 1 13 ? 43.014 30.421 39.240 1.00 25.36 13 GLN B CA 1
ATOM 2015 C C . GLN B 1 13 ? 43.611 31.346 38.184 1.00 26.09 13 GLN B C 1
ATOM 2016 O O . GLN B 1 13 ? 44.544 32.102 38.461 1.00 29.59 13 GLN B O 1
ATOM 2022 N N . GLY B 1 14 ? 43.065 31.276 36.973 1.00 22.59 14 GLY B N 1
ATOM 2023 C CA . GLY B 1 14 ? 43.536 32.124 35.889 1.00 21.66 14 GLY B CA 1
ATOM 2024 C C . GLY B 1 14 ? 44.556 31.509 34.947 1.00 21.03 14 GLY B C 1
ATOM 2025 O O . GLY B 1 14 ? 45.325 32.228 34.308 1.00 19.56 14 GLY B O 1
ATOM 2026 N N . ILE B 1 15 ? 44.573 30.186 34.846 1.00 16.55 15 ILE B N 1
ATOM 2027 C CA . ILE B 1 15 ? 45.528 29.527 33.964 1.00 15.17 15 ILE B CA 1
ATOM 2028 C C . ILE B 1 15 ? 44.859 28.899 32.741 1.00 14.96 15 ILE B C 1
ATOM 2029 O O . ILE B 1 15 ? 43.827 28.243 32.858 1.00 16.65 15 ILE B O 1
ATOM 2034 N N . THR B 1 16 ? 45.448 29.131 31.567 1.00 11.83 16 THR B N 1
ATOM 2035 C CA . THR B 1 16 ? 44.944 28.572 30.310 1.00 12.78 16 THR B CA 1
ATOM 2036 C C . THR B 1 16 ? 45.960 27.529 29.872 1.00 13.64 16 THR B C 1
ATOM 2037 O O . THR B 1 16 ? 47.140 27.832 29.690 1.00 12.87 16 THR B O 1
ATOM 2041 N N A ILE B 1 17 ? 45.485 26.303 29.689 0.50 12.78 17 ILE B N 1
ATOM 2042 N N B ILE B 1 17 ? 45.500 26.296 29.706 0.50 12.60 17 ILE B N 1
ATOM 2043 C CA A ILE B 1 17 ? 46.337 25.187 29.293 0.50 13.41 17 ILE B CA 1
ATOM 2044 C CA B ILE B 1 17 ? 46.387 25.208 29.319 0.50 12.58 17 ILE B CA 1
ATOM 2045 C C A ILE B 1 17 ? 46.729 25.196 27.818 0.50 13.46 17 ILE B C 1
ATOM 2046 C C B ILE B 1 17 ? 46.728 25.173 27.835 0.50 13.06 17 ILE B C 1
ATOM 2047 O O A ILE B 1 17 ? 45.896 25.443 26.944 0.50 14.37 17 ILE B O 1
ATOM 2048 O O B ILE B 1 17 ? 45.867 25.366 26.976 0.50 13.88 17 ILE B O 1
ATOM 2057 N N . ILE B 1 18 ? 48.004 24.924 27.554 1.00 11.34 18 ILE B N 1
ATOM 2058 C CA . ILE B 1 18 ? 48.517 24.860 26.192 1.00 9.38 18 ILE B CA 1
ATOM 2059 C C . ILE B 1 18 ? 48.558 23.400 25.747 1.00 12.99 18 ILE B C 1
ATOM 2060 O O . ILE B 1 18 ? 48.014 23.045 24.701 1.00 12.70 18 ILE B O 1
ATOM 2065 N N A LYS B 1 19 ? 49.197 22.556 26.554 0.50 11.78 19 LYS B N 1
ATOM 2066 N N B LYS B 1 19 ? 49.209 22.558 26.547 0.50 11.35 19 LYS B N 1
ATOM 2067 C CA A LYS B 1 19 ? 49.320 21.139 26.232 0.50 13.35 19 LYS B CA 1
ATOM 2068 C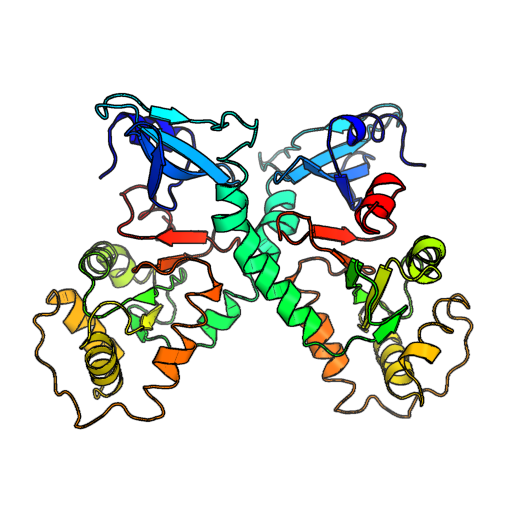 CA B LYS B 1 19 ? 49.328 21.140 26.226 0.50 12.57 19 LYS B CA 1
ATOM 2069 C C A LYS B 1 19 ? 49.827 20.334 27.420 0.50 15.44 19 LYS B C 1
ATOM 2070 C C B LYS B 1 19 ? 49.827 20.335 27.419 0.50 15.03 19 LYS B C 1
ATOM 2071 O O A LYS B 1 19 ? 50.154 20.892 28.467 0.50 13.14 19 LYS B O 1
ATOM 2072 O O B LYS B 1 19 ? 50.151 20.893 28.467 0.50 12.75 19 LYS B O 1
ATOM 2083 N N . THR B 1 20 ? 49.886 19.017 27.248 1.00 13.82 20 THR B N 1
ATOM 2084 C CA . THR B 1 20 ? 50.371 18.125 28.298 1.00 14.02 20 THR B CA 1
ATOM 2085 C C . THR B 1 20 ? 51.787 17.698 27.922 1.00 17.49 20 THR B C 1
ATOM 2086 O O . THR B 1 20 ? 52.174 17.770 26.753 1.00 17.38 20 THR B O 1
ATOM 2090 N N . PHE B 1 21 ? 52.570 17.267 28.906 1.00 13.07 21 PHE B N 1
ATOM 2091 C CA . PHE B 1 21 ? 53.929 16.818 28.635 1.00 16.57 21 PHE B CA 1
ATOM 2092 C C . PHE B 1 21 ? 54.325 15.781 29.672 1.00 21.38 21 PHE B C 1
ATOM 2093 O O . PHE B 1 21 ? 53.708 15.692 30.734 1.00 18.25 21 PHE B O 1
ATOM 2101 N N . ASP B 1 22 ? 55.340 14.984 29.356 1.00 23.77 22 ASP B N 1
ATOM 2102 C CA . ASP B 1 22 ? 55.791 13.947 30.272 1.00 24.34 22 ASP B CA 1
ATOM 2103 C C . ASP B 1 22 ? 56.710 14.502 31.347 1.00 23.69 22 ASP B C 1
ATOM 2104 O O . ASP B 1 22 ? 57.665 15.221 31.058 1.00 26.38 22 ASP B O 1
ATOM 2109 N N . ALA B 1 23 ? 56.403 14.163 32.593 1.00 24.03 23 ALA B N 1
ATOM 2110 C CA . ALA B 1 23 ? 57.187 14.607 33.737 1.00 23.16 23 ALA B CA 1
ATOM 2111 C C . ALA B 1 23 ? 57.696 13.378 34.492 1.00 24.13 23 ALA B C 1
ATOM 2112 O O . ALA B 1 23 ? 57.201 12.273 34.290 1.00 25.57 23 ALA B O 1
ATOM 2114 N N . PRO B 1 24 ? 58.694 13.558 35.372 1.00 29.45 24 PRO B N 1
ATOM 2115 C CA . PRO B 1 24 ? 59.261 12.448 36.151 1.00 30.00 24 PRO B CA 1
ATOM 2116 C C . PRO B 1 24 ? 58.348 11.911 37.256 1.00 32.60 24 PRO B C 1
ATOM 2117 O O . PRO B 1 24 ? 57.285 12.470 37.533 1.00 29.95 24 PRO B O 1
ATOM 2121 N N . GLY B 1 25 ? 58.783 10.816 37.876 1.00 32.44 25 GLY B N 1
ATOM 2122 C CA . GLY B 1 25 ? 58.047 10.209 38.974 1.00 35.93 25 GLY B CA 1
ATOM 2123 C C . GLY B 1 25 ? 56.629 9.736 38.716 1.00 34.78 25 GLY B C 1
ATOM 2124 O O . GLY B 1 25 ? 55.842 9.598 39.654 1.00 36.84 25 GLY B O 1
ATOM 2125 N N . GLY B 1 26 ? 56.297 9.474 37.459 1.00 30.92 26 GLY B N 1
ATOM 2126 C CA . GLY B 1 26 ? 54.957 9.018 37.144 1.00 32.95 26 GLY B CA 1
ATOM 2127 C C . GLY B 1 26 ? 53.955 10.155 37.170 1.00 32.61 26 GLY B C 1
ATOM 2128 O O . GLY B 1 26 ? 52.744 9.929 37.177 1.00 35.28 26 GLY B O 1
ATOM 2129 N N . MET B 1 27 ? 54.460 11.384 37.191 1.00 29.46 27 MET B N 1
ATOM 2130 C CA . MET B 1 27 ? 53.591 12.553 37.206 1.00 25.65 27 MET B CA 1
ATOM 2131 C C . MET B 1 27 ? 53.302 13.018 35.787 1.00 23.80 27 MET B C 1
ATOM 2132 O O . MET B 1 27 ? 54.114 12.829 34.884 1.00 26.59 27 MET B O 1
ATOM 2137 N N . LYS B 1 28 ? 52.137 13.622 35.594 1.00 17.68 28 LYS B N 1
ATOM 2138 C CA . LYS B 1 28 ? 51.763 14.122 34.283 1.00 15.03 28 LYS B CA 1
ATOM 2139 C C . LYS B 1 28 ? 51.877 15.637 34.348 1.00 13.27 28 LYS B C 1
ATOM 2140 O O . LYS B 1 28 ? 51.445 16.258 35.320 1.00 13.38 28 LYS B O 1
ATOM 2146 N N . GLY B 1 29 ? 52.472 16.234 33.324 1.00 14.04 29 GLY B N 1
ATOM 2147 C CA . GLY B 1 29 ? 52.631 17.672 33.332 1.00 14.14 29 GLY B CA 1
ATOM 2148 C C . GLY B 1 29 ? 51.684 18.402 32.405 1.00 13.83 29 GLY B C 1
ATOM 2149 O O . GLY B 1 29 ? 51.209 17.846 31.410 1.00 12.29 29 GLY B O 1
ATOM 2150 N N . TYR B 1 30 ? 51.382 19.646 32.761 1.00 9.07 30 TYR B N 1
ATOM 2151 C CA . TYR B 1 30 ? 50.520 20.489 31.946 1.00 8.51 30 TYR B CA 1
ATOM 2152 C C . TYR B 1 30 ? 51.200 21.839 31.821 1.00 11.50 30 TYR B C 1
ATOM 2153 O O . TYR B 1 30 ? 51.578 22.446 32.824 1.00 11.76 30 TYR B O 1
ATOM 2162 N N . LEU B 1 31 ? 51.375 22.294 30.586 1.00 9.39 31 LEU B N 1
ATOM 2163 C CA . LEU B 1 31 ? 51.998 23.586 30.329 1.00 12.21 31 LEU B CA 1
ATOM 2164 C C . LEU B 1 31 ? 50.881 24.572 30.028 1.00 11.24 31 LEU B C 1
ATOM 2165 O O . LEU B 1 31 ? 49.947 24.258 29.292 1.00 11.98 31 LEU B O 1
ATOM 2170 N N . GLY B 1 32 ? 50.967 25.764 30.603 1.00 9.57 32 GLY B N 1
ATOM 2171 C CA . GLY B 1 32 ? 49.941 26.756 30.353 1.00 10.00 32 GLY B CA 1
ATOM 2172 C C . GLY B 1 32 ? 50.456 28.162 30.577 1.00 8.92 32 GLY B C 1
ATOM 2173 O O . GLY B 1 32 ? 51.664 28.381 30.680 1.00 9.70 32 GLY B O 1
ATOM 2174 N N . LYS B 1 33 ? 49.535 29.114 30.641 1.00 8.90 33 LYS B N 1
ATOM 2175 C CA . LYS B 1 33 ? 49.896 30.505 30.873 1.00 12.51 33 LYS B CA 1
ATOM 2176 C C . LYS B 1 33 ? 48.988 31.180 31.886 1.00 12.24 33 LYS B C 1
ATOM 2177 O O . LYS B 1 33 ? 47.803 30.861 31.997 1.00 12.36 33 LYS B O 1
ATOM 2183 N N . TYR B 1 34 ? 49.572 32.119 32.619 1.00 11.39 34 TYR B N 1
ATOM 2184 C CA . TYR B 1 34 ? 48.864 32.917 33.611 1.00 14.23 34 TYR B CA 1
ATOM 2185 C C . TYR B 1 34 ? 49.243 34.340 33.230 1.00 13.67 34 TYR B C 1
ATOM 2186 O O . TYR B 1 34 ? 50.423 34.680 33.211 1.00 15.41 34 TYR B O 1
ATOM 2195 N N . GLN B 1 35 ? 48.250 35.165 32.919 1.00 16.17 35 GLN B N 1
ATOM 2196 C CA . GLN B 1 35 ? 48.513 36.540 32.513 1.00 21.42 35 GLN B CA 1
ATOM 2197 C C . GLN B 1 35 ? 49.619 36.573 31.462 1.00 20.61 35 GLN B C 1
ATOM 2198 O O . GLN B 1 35 ? 50.573 37.350 31.552 1.00 19.41 35 GLN B O 1
ATOM 2204 N N . ASP B 1 36 ? 49.488 35.693 30.478 1.00 19.99 36 ASP B N 1
ATOM 2205 C CA . ASP B 1 36 ? 50.421 35.605 29.369 1.00 14.63 36 ASP B CA 1
ATOM 2206 C C . ASP B 1 36 ? 51.840 35.129 29.683 1.00 16.28 36 ASP B C 1
ATOM 2207 O O . ASP B 1 36 ? 52.740 35.284 28.864 1.00 17.35 36 ASP B O 1
ATOM 2212 N N A MET B 1 37 ? 52.044 34.556 30.865 0.50 14.60 37 MET B N 1
ATOM 2213 N N B MET B 1 37 ? 52.022 34.556 30.871 0.50 15.05 37 MET B N 1
ATOM 2214 C CA A MET B 1 37 ? 53.363 34.046 31.221 0.50 14.57 37 MET B CA 1
ATOM 2215 C CA B MET B 1 37 ? 53.317 34.034 31.309 0.50 15.41 37 MET B CA 1
ATOM 2216 C C A MET B 1 37 ? 53.264 32.538 31.414 0.50 13.16 37 MET B C 1
ATOM 2217 C C B MET B 1 37 ? 53.238 32.515 31.401 0.50 13.85 37 MET B C 1
ATOM 2218 O O A MET B 1 37 ? 52.297 32.039 31.983 0.50 11.73 37 MET B O 1
ATOM 2219 O O B MET B 1 37 ? 52.247 31.978 31.887 0.50 14.01 37 MET B O 1
ATOM 2228 N N . GLY B 1 38 ? 54.277 31.822 30.945 1.00 14.34 38 GLY B N 1
ATOM 2229 C CA . GLY B 1 38 ? 54.271 30.372 31.041 1.00 15.19 38 GLY B CA 1
ATOM 2230 C C . GLY B 1 38 ? 54.287 29.847 32.466 1.00 16.97 38 GLY B C 1
ATOM 2231 O O . GLY B 1 38 ? 54.958 30.405 33.333 1.00 17.74 38 GLY B O 1
ATOM 2232 N N . VAL B 1 39 ? 53.527 28.781 32.711 1.00 12.50 39 VAL B N 1
ATOM 2233 C CA . VAL B 1 39 ? 53.461 28.143 34.023 1.00 14.32 39 VAL B CA 1
ATOM 2234 C C . VAL B 1 39 ? 53.336 26.630 33.838 1.00 13.24 39 VAL B C 1
ATOM 2235 O O . VAL B 1 39 ? 52.927 26.159 32.774 1.00 11.66 39 VAL B O 1
ATOM 2239 N N . THR B 1 40 ? 53.701 25.872 34.867 1.00 11.72 40 THR B N 1
ATOM 2240 C CA . THR B 1 40 ? 53.613 24.416 34.795 1.00 10.40 40 THR B CA 1
ATOM 2241 C C . THR B 1 40 ? 52.810 23.847 35.957 1.00 11.69 40 THR B C 1
ATOM 2242 O O . THR B 1 40 ? 52.894 24.329 37.092 1.00 11.51 40 THR B O 1
ATOM 2246 N N . ILE B 1 41 ? 52.030 22.817 35.658 1.00 7.71 41 ILE B N 1
ATOM 2247 C CA . ILE B 1 41 ? 51.198 22.143 36.649 1.00 10.77 41 ILE B CA 1
ATOM 2248 C C . ILE B 1 41 ? 51.545 20.659 36.599 1.00 9.87 41 ILE B C 1
ATOM 2249 O O . ILE B 1 41 ? 51.686 20.099 35.519 1.00 11.89 41 ILE B O 1
ATOM 2254 N N . TYR B 1 42 ? 51.683 20.026 37.763 1.00 8.55 42 TYR B N 1
ATOM 2255 C CA . TYR B 1 42 ? 52.017 18.605 37.813 1.00 9.91 42 TYR B CA 1
ATOM 2256 C C . TYR B 1 42 ? 50.966 17.793 38.556 1.00 12.47 42 TYR B C 1
ATOM 2257 O O . TYR B 1 42 ? 50.618 18.102 39.695 1.00 12.47 42 TYR B O 1
ATOM 2266 N N . LEU B 1 43 ? 50.453 16.759 37.898 1.00 10.23 43 LEU B N 1
ATOM 2267 C CA . LEU B 1 43 ? 49.450 15.894 38.502 1.00 10.92 43 LEU B CA 1
ATOM 2268 C C . LEU B 1 43 ? 50.213 14.855 39.320 1.00 14.50 43 LEU B C 1
ATOM 2269 O O . LEU B 1 43 ? 51.151 14.231 38.816 1.00 17.47 43 LEU B O 1
ATOM 2274 N N . THR B 1 44 ? 49.820 14.684 40.579 1.00 16.29 44 THR B N 1
ATOM 2275 C CA . THR B 1 44 ? 50.492 13.739 41.469 1.00 24.26 44 THR B CA 1
ATOM 2276 C C . THR B 1 44 ? 50.201 12.289 41.092 1.00 27.36 44 THR B C 1
ATOM 2277 O O . THR B 1 44 ? 49.296 12.010 40.303 1.00 27.19 44 THR B O 1
ATOM 2281 N N 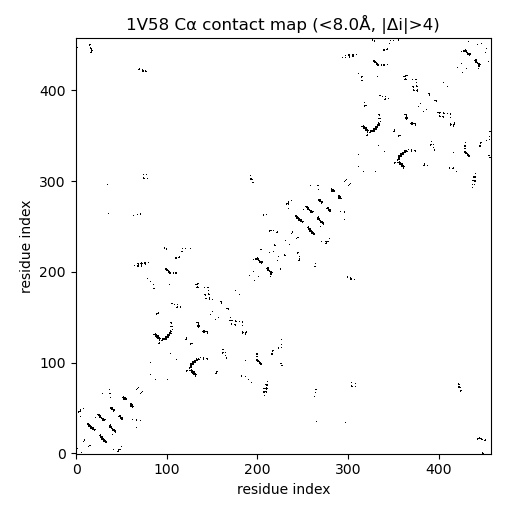A PRO B 1 45 ? 50.974 11.341 41.642 0.50 31.58 45 PRO B N 1
ATOM 2282 N N B PRO B 1 45 ? 50.994 11.349 41.639 0.50 29.68 45 PRO B N 1
ATOM 2283 C CA A PRO B 1 45 ? 50.740 9.930 41.320 0.50 32.89 45 PRO B CA 1
ATOM 2284 C CA B PRO B 1 45 ? 50.853 9.913 41.383 0.50 29.52 45 PRO B CA 1
ATOM 2285 C C A PRO B 1 45 ? 49.406 9.399 41.856 0.50 32.68 45 PRO B C 1
ATOM 2286 C C B PRO B 1 45 ? 49.454 9.378 41.671 0.50 27.84 45 PRO B C 1
ATOM 2287 O O A PRO B 1 45 ? 49.297 9.076 43.039 0.50 34.10 45 PRO B O 1
ATOM 2288 O O B PRO B 1 45 ? 48.910 8.598 40.890 0.50 27.59 45 PRO B O 1
ATOM 2295 N N A ASP B 1 46 ? 48.412 9.328 40.967 0.50 30.96 46 ASP B N 1
ATOM 2296 N N B ASP B 1 46 ? 48.877 9.800 42.792 0.50 25.01 46 ASP B N 1
ATOM 2297 C CA A ASP B 1 46 ? 47.055 8.834 41.243 0.50 29.00 46 ASP B CA 1
ATOM 2298 C CA B ASP B 1 46 ? 47.542 9.352 43.173 0.50 21.57 46 ASP B CA 1
ATOM 2299 C C A ASP B 1 46 ? 45.990 9.722 40.598 0.50 25.49 46 ASP B C 1
ATOM 2300 C C B ASP B 1 46 ? 46.487 9.814 42.174 0.50 19.54 46 ASP B C 1
ATOM 2301 O O A ASP B 1 46 ? 44.848 9.304 40.414 0.50 25.74 46 ASP B O 1
ATOM 2302 O O B ASP B 1 46 ? 45.369 9.299 42.159 0.50 16.60 46 ASP B O 1
ATOM 2311 N N A GLY B 1 47 ? 46.370 10.952 40.264 0.50 21.50 47 GLY B N 1
ATOM 2312 N N B GLY B 1 47 ? 46.850 10.788 41.344 0.50 16.59 47 GLY B N 1
ATOM 2313 C CA A GLY B 1 47 ? 45.443 11.872 39.630 0.50 17.84 47 GLY B CA 1
ATOM 2314 C CA B GLY B 1 47 ? 45.931 11.297 40.341 0.50 15.37 47 GLY B CA 1
ATOM 2315 C C A GLY B 1 47 ? 44.508 12.633 40.556 0.50 17.47 47 GLY B C 1
ATOM 2316 C C B GLY B 1 47 ? 44.797 12.127 40.912 0.50 15.37 47 GLY B C 1
ATOM 2317 O O A GLY B 1 47 ? 43.673 13.404 40.084 0.50 14.49 47 GLY B O 1
ATOM 2318 O O B GLY B 1 47 ? 43.914 12.570 40.176 0.50 16.56 47 GLY B O 1
ATOM 2319 N N A LYS B 1 48 ? 44.640 12.439 41.866 0.50 15.26 48 LYS B N 1
ATOM 2320 N N B LYS B 1 48 ? 44.820 12.344 42.222 0.50 13.97 48 LYS B N 1
ATOM 2321 C CA A LYS B 1 48 ? 43.767 13.127 42.815 0.50 16.09 48 LYS B CA 1
ATOM 2322 C CA B LYS B 1 48 ? 43.778 13.122 42.877 0.50 14.62 48 LYS B CA 1
ATOM 2323 C C A LYS B 1 48 ? 44.273 14.478 43.317 0.50 14.72 48 LYS B C 1
ATOM 2324 C C B LYS B 1 48 ? 44.288 14.471 43.365 0.50 13.71 48 LYS B C 1
ATOM 2325 O O A LYS B 1 48 ? 43.541 15.206 43.989 0.50 14.08 48 LYS B O 1
ATOM 2326 O O B LYS B 1 48 ? 43.575 15.193 44.064 0.50 12.77 48 LYS B O 1
ATOM 2337 N N . HIS B 1 49 ? 45.520 14.812 43.000 1.00 13.61 49 HIS B N 1
ATOM 2338 C CA . HIS B 1 49 ? 46.093 16.091 43.412 1.00 14.59 49 HIS B CA 1
ATOM 2339 C C . HIS B 1 49 ? 46.961 16.663 42.305 1.00 11.56 49 HIS B C 1
ATOM 2340 O O . HIS B 1 49 ? 47.447 15.928 41.442 1.00 13.87 49 HIS B O 1
ATOM 2347 N N . ALA B 1 50 ? 47.148 17.978 42.330 1.00 10.09 50 ALA B N 1
ATOM 2348 C CA . ALA B 1 50 ? 47.974 18.648 41.336 1.00 8.58 50 ALA B CA 1
ATOM 2349 C C . ALA B 1 50 ? 48.716 19.790 42.003 1.00 7.92 50 ALA B C 1
ATOM 2350 O O . ALA B 1 50 ? 48.192 20.438 42.910 1.00 10.29 50 ALA B O 1
ATOM 2352 N N . ILE B 1 51 ? 49.938 20.030 41.547 1.00 8.12 51 ILE B N 1
ATOM 2353 C CA . ILE B 1 51 ? 50.766 21.091 42.101 1.00 9.38 51 ILE B CA 1
ATOM 2354 C C . ILE B 1 51 ? 51.107 22.124 41.040 1.00 10.12 51 ILE B C 1
ATOM 2355 O O . ILE B 1 51 ? 51.624 21.796 39.971 1.00 9.93 51 ILE B O 1
ATOM 2360 N N . SER B 1 52 ? 50.807 23.378 41.342 1.00 12.19 52 SER B N 1
ATOM 2361 C CA . SER B 1 52 ? 51.117 24.466 40.429 1.00 10.81 52 SER B CA 1
ATOM 2362 C C . SER B 1 52 ? 52.433 25.045 40.932 1.00 12.16 52 SER B C 1
ATOM 2363 O O . SER B 1 52 ? 52.496 25.580 42.035 1.00 14.11 52 SER B O 1
ATOM 2366 N N . GLY B 1 53 ? 53.488 24.930 40.136 1.00 12.17 53 GLY B N 1
ATOM 2367 C CA . GLY B 1 53 ? 54.769 25.453 40.572 1.00 11.03 53 GLY B CA 1
ATOM 2368 C C . GLY B 1 53 ? 55.938 25.093 39.683 1.00 15.88 53 GLY B C 1
ATOM 2369 O O . GLY B 1 53 ? 55.763 24.719 38.525 1.00 15.60 53 GLY B O 1
ATOM 2370 N N . TYR B 1 54 ? 57.140 25.187 40.239 1.00 13.01 54 TYR B N 1
ATOM 2371 C CA . TYR B 1 54 ? 58.345 24.909 39.480 1.00 11.79 54 TYR B CA 1
ATOM 2372 C C . TYR B 1 54 ? 59.100 23.692 39.979 1.00 12.54 54 TYR B C 1
ATOM 2373 O O . TYR B 1 54 ? 59.331 23.531 41.176 1.00 11.88 54 TYR B O 1
ATOM 2382 N N . MET B 1 55 ? 59.488 22.845 39.033 1.00 10.13 55 MET B N 1
ATOM 2383 C CA . MET B 1 55 ? 60.215 21.621 39.333 1.00 9.44 55 MET B CA 1
ATOM 2384 C C . MET B 1 55 ? 61.716 21.793 39.137 1.00 11.21 55 MET B C 1
ATOM 2385 O O . MET B 1 55 ? 62.157 22.345 38.130 1.00 11.19 55 MET B O 1
ATOM 2390 N N . TYR B 1 56 ? 62.490 21.317 40.109 1.00 12.13 56 TYR B N 1
ATOM 2391 C CA . TYR B 1 56 ? 63.950 21.371 40.060 1.00 11.42 56 TYR B CA 1
ATOM 2392 C C . TYR B 1 56 ? 64.488 19.947 40.105 1.00 15.57 56 TYR B C 1
ATOM 2393 O O . TYR B 1 56 ? 63.835 19.063 40.658 1.00 13.88 56 TYR B O 1
ATOM 2402 N N . ASN B 1 57 ? 65.669 19.723 39.532 1.00 14.39 57 ASN B N 1
ATOM 2403 C CA . ASN B 1 57 ? 66.270 18.393 39.565 1.00 16.82 57 ASN B CA 1
ATOM 2404 C C . ASN B 1 57 ? 67.433 18.386 40.552 1.00 17.61 57 ASN B C 1
ATOM 2405 O O . ASN B 1 57 ? 67.652 19.367 41.264 1.00 14.93 57 ASN B O 1
ATOM 2410 N N . GLU B 1 58 ? 68.176 17.282 40.596 1.00 18.46 58 GLU B N 1
ATOM 2411 C CA . GLU B 1 58 ? 69.303 17.159 41.516 1.00 22.64 58 GLU B CA 1
ATOM 2412 C C . GLU B 1 58 ? 70.421 18.158 41.243 1.00 24.85 58 GLU B C 1
ATOM 2413 O O . GLU B 1 58 ? 71.082 18.626 42.170 1.00 25.26 58 GLU B O 1
ATOM 2419 N N . LYS B 1 59 ? 70.635 18.479 39.972 1.00 24.07 59 LYS B N 1
ATOM 2420 C CA . LYS B 1 59 ? 71.684 19.418 39.595 1.00 25.30 59 LYS B CA 1
ATOM 2421 C C . LYS B 1 59 ? 71.291 20.858 39.911 1.00 25.29 59 LYS B C 1
ATOM 2422 O O . LYS B 1 59 ? 72.103 21.775 39.780 1.00 27.20 59 LYS B O 1
ATOM 2428 N N . GLY B 1 60 ? 70.043 21.052 40.330 1.00 19.40 60 GLY B N 1
ATOM 2429 C CA . GLY B 1 60 ? 69.579 22.384 40.671 1.00 16.30 60 GLY B CA 1
ATOM 2430 C C . GLY B 1 60 ? 68.970 23.163 39.521 1.00 17.79 60 GLY B C 1
ATOM 2431 O O . GLY B 1 60 ? 68.739 24.366 39.638 1.00 19.60 60 GL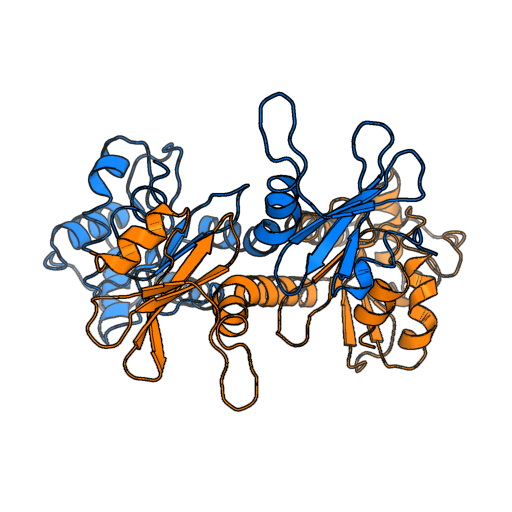Y B O 1
ATOM 2432 N N . GLU B 1 61 ? 68.713 22.487 38.406 1.00 15.01 61 GLU B N 1
ATOM 2433 C CA . GLU B 1 61 ? 68.119 23.140 37.247 1.00 16.44 61 GLU B CA 1
ATOM 2434 C C . GLU B 1 61 ? 66.614 23.283 37.426 1.00 14.17 61 GLU B C 1
ATOM 2435 O O . GLU B 1 61 ? 65.943 22.341 37.851 1.00 15.70 61 GLU B O 1
ATOM 2441 N N . ASN B 1 62 ? 66.088 24.461 37.107 1.00 12.34 62 ASN B N 1
ATOM 2442 C CA . ASN B 1 62 ? 64.650 24.700 37.184 1.00 12.05 62 ASN B CA 1
ATOM 2443 C C . ASN B 1 62 ? 64.105 24.148 35.864 1.00 11.70 62 ASN B C 1
ATOM 2444 O O . ASN B 1 62 ? 64.120 24.837 34.838 1.00 12.59 62 ASN B O 1
ATOM 2449 N N . LEU B 1 63 ? 63.646 22.899 35.887 1.00 11.47 63 LEU B N 1
ATOM 2450 C CA . LEU B 1 63 ? 63.126 22.252 34.686 1.00 13.76 63 LEU B CA 1
ATOM 2451 C C . LEU B 1 63 ? 61.900 22.942 34.097 1.00 10.70 63 LEU B C 1
ATOM 2452 O O . LEU B 1 63 ? 61.691 22.910 32.886 1.00 12.71 63 LEU B O 1
ATOM 2457 N N . SER B 1 64 ? 61.085 23.552 34.951 1.00 10.35 64 SER B N 1
ATOM 2458 C CA . SER B 1 64 ? 59.888 24.237 34.484 1.00 11.33 64 SER B CA 1
ATOM 2459 C C . SER B 1 64 ? 60.299 25.422 33.616 1.00 13.10 64 SER B C 1
ATOM 2460 O O . SER B 1 64 ? 59.753 25.629 32.532 1.00 11.96 64 SER B O 1
ATOM 2463 N N A ASN B 1 65 ? 61.263 26.203 34.094 0.50 13.00 65 ASN B N 1
ATOM 2464 N N B ASN B 1 65 ? 61.273 26.185 34.102 0.50 15.08 65 ASN B N 1
ATOM 2465 C CA A ASN B 1 65 ? 61.749 27.352 33.336 0.50 10.50 65 ASN B CA 1
ATOM 2466 C CA B ASN B 1 65 ? 61.780 27.350 33.387 0.50 14.64 65 ASN B CA 1
ATOM 2467 C C A ASN B 1 65 ? 62.341 26.882 32.014 0.50 11.53 65 ASN B C 1
ATOM 2468 C C B ASN B 1 65 ? 62.377 26.911 32.048 0.50 14.25 65 ASN B C 1
ATOM 2469 O O A ASN B 1 65 ? 62.087 27.471 30.965 0.50 10.98 65 ASN B O 1
ATOM 2470 O O B ASN B 1 65 ? 62.154 27.548 31.020 0.50 14.22 65 ASN B O 1
ATOM 2479 N N . THR B 1 66 ? 63.133 25.818 32.065 1.00 10.12 66 THR B N 1
ATOM 2480 C CA . THR B 1 66 ? 63.747 25.292 30.853 1.00 12.53 66 THR B CA 1
ATOM 2481 C C . THR B 1 66 ? 62.676 24.897 29.834 1.00 13.73 66 THR B C 1
ATOM 2482 O O . THR B 1 66 ? 62.792 25.214 28.649 1.00 11.43 66 THR B O 1
ATOM 2486 N N . LEU B 1 67 ? 61.629 24.218 30.298 1.00 12.70 67 LEU B N 1
ATOM 2487 C CA . LEU B 1 67 ? 60.549 23.789 29.409 1.00 14.11 67 LEU B CA 1
ATOM 2488 C C . LEU B 1 67 ? 59.776 24.980 28.852 1.00 14.88 67 LEU B C 1
ATOM 2489 O O . LEU B 1 67 ? 59.467 25.031 27.658 1.00 14.00 67 LEU B O 1
ATOM 2494 N N . ILE B 1 68 ? 59.462 25.934 29.722 1.00 11.96 68 ILE B N 1
ATOM 2495 C CA . ILE B 1 68 ? 58.726 27.123 29.311 1.00 12.22 68 ILE B CA 1
ATOM 2496 C C . ILE B 1 68 ? 59.521 27.880 28.248 1.00 15.96 68 ILE B C 1
ATOM 2497 O O . ILE B 1 68 ? 58.966 28.323 27.243 1.00 14.12 68 ILE B O 1
ATOM 2502 N N . GLU B 1 69 ? 60.827 28.001 28.456 1.00 11.93 69 GLU B N 1
ATOM 2503 C CA . GLU B 1 69 ? 61.671 28.699 27.491 1.00 15.93 69 GLU B CA 1
ATOM 2504 C C . GLU B 1 69 ? 61.699 27.971 26.149 1.00 13.58 69 GLU B C 1
ATOM 2505 O O . GLU B 1 69 ? 61.526 28.585 25.095 1.00 16.57 69 GLU B O 1
ATOM 2511 N N . LYS B 1 70 ? 61.894 26.658 26.194 1.00 13.70 70 LYS B N 1
ATOM 2512 C CA . LYS B 1 70 ? 61.959 25.852 24.981 1.00 14.36 70 LYS B CA 1
ATOM 2513 C C . LYS B 1 70 ? 60.649 25.765 24.203 1.00 17.34 70 LYS B C 1
ATOM 2514 O O . LYS B 1 70 ? 60.653 25.800 22.972 1.00 14.16 70 LYS B O 1
ATOM 2520 N N . GLU B 1 71 ? 59.531 25.661 24.915 1.00 14.11 71 GLU B N 1
ATOM 2521 C CA . GLU B 1 71 ? 58.235 25.514 24.261 1.00 15.90 71 GLU B CA 1
ATOM 2522 C C . GLU B 1 71 ? 57.458 26.784 23.970 1.00 14.44 71 GLU B C 1
ATOM 2523 O O . GLU B 1 71 ? 56.654 26.817 23.035 1.00 17.50 71 GLU B O 1
ATOM 2529 N N . ILE B 1 72 ? 57.682 27.828 24.755 1.00 12.36 72 ILE B N 1
ATOM 2530 C CA . ILE B 1 72 ? 56.939 29.064 24.552 1.00 13.33 72 ILE B CA 1
ATOM 2531 C C . ILE B 1 72 ? 57.737 30.238 23.982 1.00 18.45 72 ILE B C 1
ATOM 2532 O O . ILE B 1 72 ? 57.259 30.939 23.087 1.00 16.60 72 ILE B O 1
ATOM 2537 N N . TYR B 1 73 ? 58.949 30.450 24.485 1.00 16.27 73 TYR B N 1
ATOM 2538 C CA . TYR B 1 73 ? 59.747 31.589 24.040 1.00 18.00 73 TYR B CA 1
ATOM 2539 C C . TYR B 1 73 ? 60.801 31.355 22.959 1.00 17.16 73 TYR B C 1
ATOM 2540 O O . TYR B 1 73 ? 60.976 32.192 22.074 1.00 20.49 73 TYR B O 1
ATOM 2549 N N . ALA B 1 74 ? 61.500 30.230 23.022 1.00 15.23 74 ALA B N 1
ATOM 2550 C CA . ALA B 1 74 ? 62.566 29.929 22.069 1.00 14.32 74 ALA B CA 1
ATOM 2551 C C . ALA B 1 74 ? 62.193 29.892 20.580 1.00 20.12 74 ALA B C 1
ATOM 2552 O O . ALA B 1 74 ? 62.926 30.425 19.741 1.00 19.60 74 ALA B O 1
ATOM 2554 N N . PRO B 1 75 ? 61.059 29.262 20.226 1.00 18.39 75 PRO B N 1
ATOM 2555 C CA . PRO B 1 75 ? 60.661 29.192 18.814 1.00 19.84 75 PRO B CA 1
ATOM 2556 C C . PRO B 1 75 ? 60.633 30.526 18.069 1.00 17.97 75 PRO B C 1
ATOM 2557 O O . PRO B 1 75 ? 61.337 30.700 17.074 1.00 16.66 75 PRO B O 1
ATOM 2561 N N . ALA B 1 76 ? 59.823 31.467 18.539 1.00 16.10 76 ALA B N 1
ATOM 2562 C CA . ALA B 1 76 ? 59.739 32.762 17.875 1.00 20.24 76 ALA B CA 1
ATOM 2563 C C . ALA B 1 76 ? 61.073 33.500 17.979 1.00 21.54 76 ALA B C 1
ATOM 2564 O O . ALA B 1 76 ? 61.423 34.292 17.108 1.00 20.91 76 ALA B O 1
ATOM 2566 N N . GLY B 1 77 ? 61.818 33.233 19.047 1.00 18.99 77 GLY B N 1
ATOM 2567 C CA . GLY B 1 77 ? 63.104 33.885 19.216 1.00 20.68 77 GLY B CA 1
ATOM 2568 C C . GLY B 1 77 ? 64.083 33.472 18.135 1.00 20.76 77 GLY B C 1
ATOM 2569 O O . GLY B 1 77 ? 64.713 34.317 17.493 1.00 19.73 77 GLY B O 1
ATOM 2570 N N . ARG B 1 78 ? 64.214 32.167 17.927 1.00 17.43 78 ARG B N 1
ATOM 2571 C CA . ARG B 1 78 ? 65.126 31.666 16.914 1.00 16.63 78 ARG B CA 1
ATOM 2572 C C . ARG B 1 78 ? 64.676 32.122 15.534 1.00 19.90 78 ARG B C 1
ATOM 2573 O O . ARG B 1 78 ? 65.502 32.390 14.666 1.00 15.89 78 ARG B O 1
ATOM 2581 N N . GLU B 1 79 ? 63.363 32.199 15.334 1.00 15.01 79 GLU B N 1
ATOM 2582 C CA . GLU B 1 79 ? 62.811 32.626 14.049 1.00 17.34 79 GLU B CA 1
ATOM 2583 C C . GLU B 1 79 ? 63.220 34.059 13.719 1.00 18.05 79 GLU B C 1
ATOM 2584 O O . GLU B 1 79 ? 63.710 34.335 12.623 1.00 19.00 79 GLU B O 1
ATOM 2590 N N . MET B 1 80 ? 63.018 34.975 14.663 1.00 15.29 80 MET B N 1
ATOM 2591 C CA . MET B 1 80 ? 63.379 36.367 14.417 1.00 16.40 80 MET B CA 1
ATOM 2592 C C . MET B 1 80 ? 64.888 36.554 14.314 1.00 14.68 80 MET B C 1
ATOM 2593 O O . MET B 1 80 ? 65.359 37.412 13.566 1.00 17.61 80 MET B O 1
ATOM 2598 N N . TRP B 1 81 ? 65.643 35.753 15.060 1.00 14.55 81 TRP B N 1
ATOM 2599 C CA . TRP B 1 81 ? 67.099 35.834 15.024 1.00 13.36 81 TRP B CA 1
ATOM 2600 C C . TRP B 1 81 ? 67.563 35.474 13.615 1.00 18.03 81 TRP B C 1
ATOM 2601 O O . TRP B 1 81 ? 68.495 36.079 13.075 1.00 16.98 81 TRP B O 1
ATOM 2612 N N . GLN B 1 82 ? 66.903 34.483 13.024 1.00 15.33 82 GLN B N 1
ATOM 2613 C CA . GLN B 1 82 ? 67.239 34.039 11.678 1.00 16.73 82 GLN B CA 1
ATOM 2614 C C . GLN B 1 82 ? 66.837 35.091 10.645 1.00 14.82 82 GLN B C 1
ATOM 2615 O O . GLN B 1 82 ? 67.580 35.352 9.699 1.00 19.09 82 GLN B O 1
ATOM 2621 N N . ARG B 1 83 ? 65.668 35.701 10.822 1.00 15.44 83 ARG B N 1
ATOM 2622 C CA . ARG B 1 83 ? 65.225 36.720 9.877 1.00 17.36 83 ARG B CA 1
ATOM 2623 C C . ARG B 1 83 ? 66.193 37.896 9.861 1.00 19.73 83 ARG B C 1
ATOM 2624 O O . ARG B 1 83 ? 66.479 38.454 8.800 1.00 18.35 83 ARG B O 1
ATOM 2632 N N . MET B 1 84 ? 66.699 38.280 11.029 1.00 16.70 84 MET B N 1
ATOM 2633 C CA . MET B 1 84 ? 67.646 39.385 11.072 1.00 16.71 84 MET B CA 1
ATOM 2634 C C . MET B 1 84 ? 68.961 38.960 10.416 1.00 17.86 84 MET B C 1
ATOM 2635 O O . MET B 1 84 ? 69.570 39.733 9.676 1.00 14.42 84 MET B O 1
ATOM 2640 N N . GLU B 1 85 ? 69.378 37.720 10.666 1.00 16.53 85 GLU B N 1
ATOM 2641 C CA . GLU B 1 85 ? 70.615 37.185 10.096 1.00 16.11 85 GLU B CA 1
ATOM 2642 C C . GLU B 1 85 ? 70.578 37.194 8.567 1.00 18.00 85 GLU B C 1
ATOM 2643 O O . GLU B 1 85 ? 71.598 37.429 7.912 1.00 17.12 85 GLU B O 1
ATOM 2649 N N . GLN B 1 86 ? 69.398 36.941 8.009 1.00 16.67 86 GLN B N 1
ATOM 2650 C CA . GLN B 1 86 ? 69.208 36.899 6.561 1.00 20.81 86 GLN B CA 1
ATOM 2651 C C . GLN B 1 86 ? 68.964 38.271 5.946 1.00 21.11 86 GLN B C 1
ATOM 2652 O O . GLN B 1 86 ? 68.798 38.392 4.731 1.00 20.75 86 GLN B O 1
ATOM 2658 N N . SER B 1 87 ? 68.939 39.302 6.783 1.00 18.84 87 SER B N 1
ATOM 2659 C CA . SER B 1 87 ? 68.710 40.659 6.304 1.00 19.22 87 SER B CA 1
ATOM 2660 C C . SER B 1 87 ? 70.002 41.325 5.846 1.00 17.93 87 SER B C 1
ATOM 2661 O O . SER B 1 87 ? 71.096 40.797 6.043 1.00 17.31 87 SER B O 1
ATOM 2664 N N . HIS B 1 88 ? 69.865 42.495 5.234 1.00 17.85 88 HIS B N 1
ATOM 2665 C CA . HIS B 1 88 ? 71.021 43.232 4.742 1.00 18.07 88 HIS B CA 1
ATOM 2666 C C . HIS B 1 88 ? 71.625 44.070 5.865 1.00 17.38 88 HIS B C 1
ATOM 2667 O O . HIS B 1 88 ? 71.353 45.263 5.962 1.00 22.52 88 HIS B O 1
ATOM 2674 N N . TRP B 1 89 ? 72.436 43.449 6.715 1.00 14.31 89 TRP B N 1
ATOM 2675 C CA . TRP B 1 89 ? 73.050 44.179 7.814 1.00 11.99 89 TRP B CA 1
ATOM 2676 C C . TRP B 1 89 ? 74.496 44.557 7.531 1.00 13.16 89 TRP B C 1
ATOM 2677 O O . TRP B 1 89 ? 75.156 43.960 6.680 1.00 15.88 89 TRP B O 1
ATOM 2688 N N . LEU B 1 90 ? 74.976 45.567 8.245 1.00 13.61 90 LEU B N 1
ATOM 2689 C CA . LEU B 1 90 ? 76.348 46.025 8.097 1.00 13.96 90 LEU B CA 1
ATOM 2690 C C . LEU B 1 90 ? 77.157 45.519 9.282 1.00 16.36 90 LEU B C 1
ATOM 2691 O O . LEU B 1 90 ? 76.724 45.614 10.432 1.00 15.54 90 LEU B O 1
ATOM 2696 N N . LEU B 1 91 ? 78.338 44.985 8.995 1.00 14.58 91 LEU B N 1
ATOM 2697 C CA . LEU B 1 91 ? 79.201 44.447 10.033 1.00 15.44 91 LEU B CA 1
ATOM 2698 C C . LEU B 1 91 ? 80.070 45.487 10.731 1.00 16.43 91 LEU B C 1
ATOM 2699 O O . LEU B 1 91 ? 80.642 46.377 10.098 1.00 18.32 91 LEU B O 1
ATOM 2704 N N . ASP B 1 92 ? 80.165 45.353 12.047 1.00 13.02 92 ASP B N 1
ATOM 2705 C CA . ASP B 1 92 ? 80.991 46.224 12.870 1.00 14.90 92 ASP B CA 1
ATOM 2706 C C . ASP B 1 92 ? 81.710 45.266 13.812 1.00 18.44 92 ASP B C 1
ATOM 2707 O O . ASP B 1 92 ? 81.123 44.772 14.775 1.00 18.04 92 ASP B O 1
ATOM 2712 N N . GLY B 1 93 ? 82.974 44.984 13.506 1.00 18.60 93 GLY B N 1
ATOM 2713 C CA . GLY B 1 93 ? 83.757 44.065 14.314 1.00 20.01 93 GLY B CA 1
ATOM 2714 C C . GLY B 1 93 ? 84.199 42.846 13.517 1.00 23.91 93 GLY B C 1
ATOM 2715 O O . GLY B 1 93 ? 84.003 42.785 12.301 1.00 22.69 93 GLY B O 1
ATOM 2716 N N . LYS B 1 94 ? 84.795 41.873 14.202 1.00 22.54 94 LYS B N 1
ATOM 2717 C CA . LYS B 1 94 ? 85.273 40.644 13.566 1.00 23.56 94 LYS B CA 1
ATOM 2718 C C . LYS B 1 94 ? 84.127 39.723 13.159 1.00 24.81 94 LYS B C 1
ATOM 2719 O O . LYS B 1 94 ? 83.206 39.489 13.939 1.00 24.32 94 LYS B O 1
ATOM 2725 N N . LYS B 1 95 ? 84.191 39.183 11.946 1.00 23.37 95 LYS B N 1
ATOM 2726 C CA . LYS B 1 95 ? 83.132 38.302 11.472 1.00 26.58 95 LYS B CA 1
ATOM 2727 C C . LYS B 1 95 ? 83.035 37.025 12.302 1.00 25.90 95 LYS B C 1
ATOM 2728 O O . LYS B 1 95 ? 82.010 36.342 12.284 1.00 27.53 95 LYS B O 1
ATOM 2734 N N A ASP B 1 96 ? 84.099 36.708 13.030 0.50 26.31 96 ASP B N 1
ATOM 2735 N N B ASP B 1 96 ? 84.099 36.706 13.032 0.50 26.03 96 ASP B N 1
ATOM 2736 C CA A ASP B 1 96 ? 84.115 35.510 13.857 0.50 27.54 96 ASP B CA 1
ATOM 2737 C CA B ASP B 1 96 ? 84.111 35.505 13.859 0.50 27.05 96 ASP B CA 1
ATOM 2738 C C A ASP B 1 96 ? 83.894 35.814 15.336 0.50 25.96 96 ASP B C 1
ATOM 2739 C C B ASP B 1 96 ? 83.873 35.808 15.335 0.50 25.60 96 ASP B C 1
ATOM 2740 O O A ASP B 1 96 ? 84.042 34.932 16.183 0.50 24.98 96 ASP B O 1
ATOM 2741 O O B ASP B 1 96 ? 83.990 34.920 16.180 0.50 24.50 96 ASP B O 1
ATOM 2750 N N . ALA B 1 97 ? 83.542 37.059 15.646 1.00 23.05 97 ALA B N 1
ATOM 2751 C CA . ALA B 1 97 ? 83.289 37.448 17.033 1.00 20.77 97 ALA B CA 1
ATOM 2752 C C . ALA B 1 97 ? 82.202 36.507 17.550 1.00 20.52 97 ALA B C 1
ATOM 2753 O O . ALA B 1 97 ? 81.163 36.338 16.911 1.00 19.39 97 ALA B O 1
ATOM 2755 N N . PRO B 1 98 ? 82.437 35.871 18.709 1.00 20.96 98 PRO B N 1
ATOM 2756 C CA . PRO B 1 98 ? 81.488 34.931 19.315 1.00 21.45 98 PRO B CA 1
ATOM 2757 C C . PRO B 1 98 ? 80.121 35.489 19.704 1.00 19.45 98 PRO B C 1
ATOM 2758 O O . PRO B 1 98 ? 79.115 34.781 19.631 1.00 23.35 98 PRO B O 1
ATOM 2762 N N . VAL B 1 99 ? 80.083 36.747 20.124 1.00 16.66 99 VAL B N 1
ATOM 2763 C CA . VAL B 1 99 ? 78.827 37.380 20.508 1.00 17.31 99 VAL B CA 1
ATOM 2764 C C . VAL B 1 99 ? 78.272 38.214 19.352 1.00 13.63 99 VAL B C 1
ATOM 2765 O O . VAL B 1 99 ? 78.962 39.080 18.822 1.00 17.28 99 VAL B O 1
ATOM 2769 N N . ILE B 1 100 ? 77.030 37.939 18.962 1.00 13.33 100 ILE B N 1
ATOM 2770 C CA . ILE B 1 100 ? 76.382 38.671 17.876 1.00 13.85 100 ILE B CA 1
ATOM 2771 C C . ILE B 1 100 ? 75.245 39.536 18.413 1.00 12.66 100 ILE B C 1
ATOM 2772 O O . ILE B 1 100 ? 74.386 39.058 19.157 1.00 12.75 100 ILE B O 1
ATOM 2777 N N . VAL B 1 101 ? 75.241 40.808 18.027 1.00 11.13 101 VAL B N 1
ATOM 2778 C CA . VAL B 1 101 ? 74.211 41.741 18.469 1.00 12.16 101 VAL B CA 1
ATOM 2779 C C . VAL B 1 101 ? 73.654 42.482 17.260 1.00 13.52 101 VAL B C 1
ATOM 2780 O O . VAL B 1 101 ? 74.419 43.034 16.466 1.00 13.75 101 VAL B O 1
ATOM 2784 N N . TYR B 1 102 ? 72.333 42.470 17.102 1.00 12.15 102 TYR B N 1
ATOM 2785 C CA . TYR B 1 102 ? 71.702 43.185 15.994 1.00 10.48 102 TYR B CA 1
ATOM 2786 C C . TYR B 1 102 ? 71.201 44.519 16.509 1.00 12.80 102 TYR B C 1
ATOM 2787 O O . TYR B 1 102 ? 70.687 44.611 17.621 1.00 12.23 102 TYR B O 1
ATOM 2796 N N A VAL B 1 103 ? 71.352 45.559 15.701 0.50 11.92 103 VAL B N 1
ATOM 2797 N N B VAL B 1 103 ? 71.356 45.555 15.694 0.50 9.64 103 VAL B N 1
ATOM 2798 C CA A VAL B 1 103 ? 70.901 46.880 16.105 0.50 13.70 103 VAL B CA 1
ATOM 2799 C CA B VAL B 1 103 ? 70.927 46.889 16.081 0.50 9.80 103 VAL B CA 1
ATOM 2800 C C A VAL B 1 103 ? 70.195 47.598 14.964 0.50 13.55 103 VAL B C 1
ATOM 2801 C C B VAL B 1 103 ? 70.189 47.589 14.948 0.50 11.37 103 VAL B C 1
ATOM 2802 O O A VAL B 1 103 ? 70.732 47.714 13.861 0.50 13.48 103 VAL B O 1
ATOM 2803 O O B VAL B 1 103 ? 70.704 47.688 13.834 0.50 11.06 103 VAL B O 1
ATOM 2810 N N . PHE B 1 104 ? 68.977 48.057 15.228 1.00 9.55 104 PHE B N 1
ATOM 2811 C CA . PHE B 1 104 ? 68.214 48.792 14.230 1.00 10.80 104 PHE B CA 1
ATOM 2812 C C . PHE B 1 104 ? 68.617 50.227 14.530 1.00 13.01 104 PHE B C 1
ATOM 2813 O O . PHE B 1 104 ? 68.422 50.711 15.649 1.00 11.21 104 PHE B O 1
ATOM 2821 N N . ALA B 1 105 ? 69.203 50.901 13.545 1.00 12.12 105 ALA B N 1
ATOM 2822 C CA . ALA B 1 105 ? 69.669 52.264 13.752 1.00 12.28 105 ALA B CA 1
ATOM 2823 C C . ALA B 1 105 ? 69.246 53.227 12.661 1.00 9.76 105 ALA B C 1
ATOM 2824 O O . ALA B 1 105 ? 69.092 52.843 11.502 1.00 13.23 105 ALA B O 1
ATOM 2826 N N . ASP B 1 106 ? 69.070 54.483 13.061 1.00 13.10 106 ASP B N 1
ATOM 2827 C CA . ASP B 1 106 ? 68.688 55.570 12.163 1.00 13.00 106 ASP B CA 1
ATOM 2828 C C . ASP B 1 106 ? 69.868 56.547 12.153 1.00 13.21 106 ASP B C 1
ATOM 2829 O O . ASP B 1 106 ? 70.568 56.692 13.161 1.00 12.37 106 ASP B O 1
ATOM 2834 N N . PRO B 1 107 ? 70.117 57.215 11.013 1.00 13.63 107 PRO B N 1
ATOM 2835 C CA . PRO B 1 107 ? 71.223 58.172 10.895 1.00 15.75 107 PRO B CA 1
ATOM 2836 C C . PRO B 1 107 ? 71.096 59.393 11.803 1.00 17.03 107 PRO B C 1
ATOM 2837 O O . PRO B 1 107 ? 72.091 60.038 12.121 1.00 18.60 107 PRO B O 1
ATOM 2841 N N . PHE B 1 108 ? 69.874 59.727 12.204 1.00 16.09 108 PHE B N 1
ATOM 2842 C CA . PHE B 1 108 ? 69.671 60.876 13.076 1.00 14.28 108 PHE B CA 1
ATOM 2843 C C . PHE B 1 108 ? 69.127 60.410 14.415 1.00 19.81 108 PHE B C 1
ATOM 2844 O O . PHE B 1 108 ? 67.961 60.626 14.742 1.00 22.41 108 PHE B O 1
ATOM 2852 N N . CYS B 1 109 ? 69.995 59.769 15.186 1.00 16.42 109 CYS B N 1
ATOM 2853 C CA . CYS B 1 109 ? 69.628 59.239 16.490 1.00 14.01 109 CYS B CA 1
ATOM 2854 C C . CYS B 1 109 ? 70.814 59.322 17.442 1.00 14.59 109 CYS B C 1
ATOM 2855 O O . CYS B 1 109 ? 71.773 58.560 17.321 1.00 12.88 109 CYS B O 1
ATOM 2858 N N . PRO B 1 110 ? 70.764 60.256 18.403 1.00 14.28 110 PRO B N 1
ATOM 2859 C CA . PRO B 1 110 ? 71.829 60.454 19.388 1.00 15.81 110 PRO B CA 1
ATOM 2860 C C . PRO B 1 110 ? 72.228 59.196 20.156 1.00 14.55 110 PRO B C 1
ATOM 2861 O O . PRO B 1 110 ? 73.420 58.923 20.329 1.00 13.71 110 PRO B O 1
ATOM 2865 N N . TYR B 1 111 ? 71.243 58.429 20.620 1.00 10.63 111 TYR B N 1
ATOM 2866 C CA . TYR B 1 111 ? 71.569 57.227 21.379 1.00 13.44 111 TYR B CA 1
ATOM 2867 C C . TYR B 1 111 ? 72.167 56.100 20.549 1.00 12.37 111 TYR B C 1
ATOM 2868 O O . TYR B 1 111 ? 72.827 55.215 21.095 1.00 13.17 111 TYR B O 1
ATOM 2877 N N . CYS B 1 112 ? 71.945 56.119 19.237 1.00 12.41 112 CYS B N 1
ATOM 2878 C CA . CYS B 1 112 ? 72.544 55.101 18.378 1.00 13.27 112 CYS B CA 1
ATOM 2879 C C . CYS B 1 112 ? 74.055 55.313 18.420 1.00 15.19 112 CYS B C 1
ATOM 2880 O O . CYS B 1 112 ? 74.829 54.362 18.514 1.00 13.87 112 CYS B O 1
ATOM 2883 N N A LYS B 1 113 ? 74.468 56.574 18.351 0.50 13.71 113 LYS B N 1
ATOM 2884 N N B LYS B 1 113 ? 74.472 56.572 18.349 0.50 14.38 113 LYS B N 1
ATOM 2885 C CA A LYS B 1 113 ? 75.885 56.910 18.376 0.50 13.56 113 LYS B CA 1
ATOM 2886 C CA B LYS B 1 113 ? 75.893 56.876 18.380 0.50 14.76 113 LYS B CA 1
ATOM 2887 C C A LYS B 1 113 ? 76.502 56.656 19.748 0.50 14.74 113 LYS B C 1
ATOM 2888 C C B LYS B 1 113 ? 76.488 56.596 19.754 0.50 15.55 113 LYS B C 1
ATOM 2889 O O A LYS B 1 113 ? 77.654 56.230 19.850 0.50 13.71 113 LYS B O 1
ATOM 2890 O O B LYS B 1 113 ? 77.609 56.098 19.864 0.50 14.48 113 LYS B O 1
ATOM 2901 N N . GLN B 1 114 ? 75.739 56.914 20.804 1.00 14.01 114 GLN B N 1
ATOM 2902 C CA . GLN B 1 114 ? 76.233 56.688 22.155 1.00 12.64 114 GLN B CA 1
ATOM 2903 C C . GLN B 1 114 ? 76.388 55.195 22.429 1.00 14.47 114 GLN B C 1
ATOM 2904 O O . GLN B 1 114 ? 77.357 54.778 23.061 1.00 11.93 114 GLN B O 1
ATOM 2910 N N . PHE B 1 115 ? 75.452 54.385 21.943 1.00 11.42 115 PHE B N 1
ATOM 2911 C CA . PHE B 1 115 ? 75.563 52.940 22.135 1.00 9.20 115 PHE B CA 1
ATOM 2912 C C . PHE B 1 115 ? 76.747 52.423 21.320 1.00 11.47 115 PHE B C 1
ATOM 2913 O O . PHE B 1 115 ? 77.471 51.517 21.745 1.00 11.90 115 PHE B O 1
ATOM 2921 N N . TRP B 1 116 ? 76.936 52.995 20.136 1.00 10.07 116 TRP B N 1
ATOM 2922 C CA . TRP B 1 116 ? 78.054 52.605 19.286 1.00 13.79 116 TRP B CA 1
ATOM 2923 C C . TRP B 1 116 ? 79.343 52.790 20.091 1.00 14.04 116 TRP B C 1
ATOM 2924 O O . TRP B 1 116 ? 80.207 51.914 20.109 1.00 12.93 116 TRP B O 1
ATOM 2935 N N . GLN B 1 117 ? 79.449 53.933 20.766 1.00 13.78 117 GLN B N 1
ATOM 2936 C CA . GLN B 1 117 ? 80.615 54.263 21.583 1.00 16.22 117 GLN B CA 1
ATOM 2937 C C . GLN B 1 117 ? 80.772 53.294 22.762 1.00 14.90 117 GLN B C 1
ATOM 2938 O O . GLN B 1 117 ? 81.886 52.858 23.070 1.00 14.98 117 GLN B O 1
ATOM 2944 N N . GLN B 1 118 ? 79.662 52.953 23.413 1.00 13.00 118 GLN B N 1
ATOM 2945 C CA . GLN B 1 118 ? 79.696 52.027 24.550 1.00 13.76 118 GLN B CA 1
ATOM 2946 C C . GLN B 1 118 ? 80.272 50.667 24.174 1.00 14.00 118 GLN B C 1
ATOM 2947 O O . GLN B 1 118 ? 80.949 50.023 24.974 1.00 13.72 118 GLN B O 1
ATOM 2953 N N . ALA B 1 119 ? 79.987 50.224 22.956 1.00 12.80 119 ALA B N 1
ATOM 2954 C CA . ALA B 1 119 ? 80.434 48.917 22.502 1.00 13.25 119 ALA B CA 1
ATOM 2955 C C . ALA B 1 119 ? 81.902 48.790 22.103 1.00 11.98 119 ALA B C 1
ATOM 2956 O O . ALA B 1 119 ? 82.410 47.677 22.008 1.00 13.47 119 ALA B O 1
ATOM 2958 N N . ARG B 1 120 ? 82.579 49.912 21.881 1.00 13.74 120 ARG B N 1
ATOM 2959 C CA . ARG B 1 120 ? 83.974 49.871 21.442 1.00 15.08 120 ARG B CA 1
ATOM 2960 C C . ARG B 1 120 ? 84.907 48.880 22.141 1.00 16.30 120 ARG B C 1
ATOM 2961 O O . ARG B 1 120 ? 85.622 48.137 21.474 1.00 16.51 120 ARG B O 1
ATOM 2969 N N . PRO B 1 121 ? 84.912 48.845 23.485 1.00 17.93 121 PRO B N 1
ATOM 2970 C CA . PRO B 1 121 ? 85.802 47.906 24.181 1.00 18.72 121 PRO B CA 1
ATOM 2971 C C . PRO B 1 121 ? 85.692 46.457 23.715 1.00 19.67 121 PRO B C 1
ATOM 2972 O O . PRO B 1 121 ? 86.703 45.781 23.516 1.00 21.98 121 PRO B O 1
ATOM 2976 N N . TRP B 1 122 ? 84.461 45.986 23.544 1.00 17.34 122 TRP B N 1
ATOM 2977 C CA . TRP B 1 122 ? 84.207 44.614 23.118 1.00 15.83 122 TRP B CA 1
ATOM 2978 C C . TRP B 1 122 ? 84.376 44.402 21.620 1.00 17.01 122 TRP B C 1
ATOM 2979 O O . TRP B 1 122 ? 84.845 43.351 21.181 1.00 16.64 122 TRP B O 1
ATOM 2990 N N . VAL B 1 123 ? 83.971 45.390 20.834 1.00 13.87 123 VAL B N 1
ATOM 2991 C CA . VAL B 1 123 ? 84.080 45.272 19.390 1.00 15.96 123 VAL B CA 1
ATOM 2992 C C . VAL B 1 123 ? 85.534 45.337 18.942 1.00 15.62 123 VAL B C 1
ATOM 2993 O O . VAL B 1 123 ? 85.967 44.545 18.106 1.00 16.81 123 VAL B O 1
ATOM 2997 N N . ASP B 1 124 ? 86.290 46.267 19.513 1.00 18.99 124 ASP B N 1
ATOM 2998 C CA . ASP B 1 124 ? 87.686 46.418 19.131 1.00 20.44 124 ASP B CA 1
ATOM 2999 C C . ASP B 1 124 ? 88.596 45.330 19.692 1.00 24.29 124 ASP B C 1
ATOM 3000 O O . ASP B 1 124 ? 89.801 45.330 19.431 1.00 25.94 124 ASP B O 1
ATOM 3005 N N A SER B 1 125 ? 88.017 44.410 20.458 0.50 23.87 125 SER B N 1
ATOM 3006 N N B SER B 1 125 ? 88.026 44.404 20.457 0.50 22.92 125 SER B N 1
ATOM 3007 C CA A SER B 1 125 ? 88.770 43.310 21.053 0.50 23.53 125 SER B CA 1
ATOM 3008 C CA B SER B 1 125 ? 88.809 43.312 21.024 0.50 21.61 125 SER B CA 1
ATOM 3009 C C A SER B 1 125 ? 88.389 41.980 20.409 0.50 23.91 125 SER B C 1
ATOM 3010 C C B SER B 1 125 ? 88.407 41.980 20.393 0.50 22.97 125 SER B C 1
ATOM 3011 O O A SER B 1 125 ? 88.930 40.929 20.760 0.50 22.67 125 SER B O 1
ATOM 3012 O O B SER B 1 125 ? 88.947 40.928 20.741 0.50 21.69 125 SER B O 1
ATOM 3017 N N . GLY B 1 126 ? 87.452 42.033 19.467 1.00 19.88 126 GLY B N 1
ATOM 3018 C CA . GLY B 1 126 ? 87.009 40.829 18.784 1.00 19.23 126 GLY B CA 1
ATOM 3019 C C . GLY B 1 126 ? 86.036 39.959 19.555 1.00 20.01 126 GLY B C 1
ATOM 3020 O O . GLY B 1 126 ? 85.729 38.843 19.131 1.00 21.63 126 GLY B O 1
ATOM 3021 N N . LYS B 1 127 ? 85.541 40.467 20.680 1.00 18.76 127 LYS B N 1
ATOM 3022 C CA . LYS B 1 127 ? 84.604 39.718 21.513 1.00 18.71 127 LYS B CA 1
ATOM 3023 C C . LYS B 1 127 ? 83.172 39.804 21.003 1.00 19.72 127 LYS B C 1
ATOM 3024 O O . LYS B 1 127 ? 82.408 38.841 21.092 1.00 18.78 127 LYS B O 1
ATOM 3030 N N . VAL B 1 128 ? 82.818 40.963 20.462 1.00 16.58 128 VAL B N 1
ATOM 3031 C CA . VAL B 1 128 ? 81.470 41.194 19.974 1.00 17.15 128 VAL B CA 1
ATOM 3032 C C . VAL B 1 128 ? 81.440 41.824 18.591 1.00 15.88 128 VAL B C 1
ATOM 3033 O O . VAL B 1 128 ? 82.301 42.634 18.249 1.00 15.21 128 VAL B O 1
ATOM 3037 N N . GLN B 1 129 ? 80.445 41.440 17.800 1.00 13.48 129 GLN B N 1
ATOM 3038 C CA . GLN B 1 129 ? 80.261 42.026 16.483 1.00 15.34 129 GLN B CA 1
ATOM 3039 C C . GLN B 1 129 ? 78.851 42.605 16.452 1.00 15.91 129 GLN B C 1
ATOM 3040 O O . GLN B 1 129 ? 77.891 41.948 16.862 1.00 14.39 129 GLN B O 1
ATOM 3046 N N . LEU B 1 130 ? 78.732 43.848 16.002 1.00 13.61 130 LEU B N 1
ATOM 3047 C CA . LEU B 1 130 ? 77.426 44.482 15.904 1.00 14.23 130 LEU B CA 1
ATOM 3048 C C . LEU B 1 130 ? 76.986 44.381 14.455 1.00 11.96 130 LEU B C 1
ATOM 3049 O O . LEU B 1 130 ? 77.773 44.639 13.542 1.00 17.12 130 LEU B O 1
ATOM 3054 N N . ARG B 1 131 ? 75.741 43.976 14.243 1.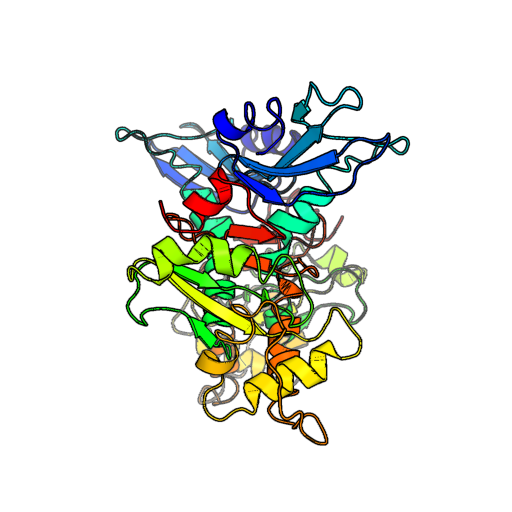00 12.66 131 ARG B N 1
ATOM 3055 C CA . ARG B 1 131 ? 75.200 43.857 12.897 1.00 13.04 131 ARG B CA 1
ATOM 3056 C C . ARG B 1 131 ? 74.079 44.876 12.799 1.00 13.76 131 ARG B C 1
ATOM 3057 O O . ARG B 1 131 ? 72.998 44.691 13.359 1.00 12.67 131 ARG B O 1
ATOM 3065 N N . THR B 1 132 ? 74.356 45.965 12.088 1.00 11.02 132 THR B N 1
ATOM 3066 C CA . THR B 1 132 ? 73.405 47.058 11.955 1.00 13.11 132 THR B CA 1
ATOM 3067 C C . THR B 1 132 ? 72.430 46.976 10.795 1.00 14.12 132 THR B C 1
ATOM 3068 O O . THR B 1 132 ? 72.822 46.836 9.632 1.00 12.91 132 THR B O 1
ATOM 3072 N N . LEU B 1 133 ? 71.148 47.063 11.138 1.00 10.94 133 LEU B N 1
ATOM 3073 C CA . LEU B 1 133 ? 70.070 47.054 10.159 1.00 13.50 133 LEU B CA 1
ATOM 3074 C C . LEU B 1 133 ? 69.576 48.498 10.100 1.00 11.61 133 LEU B C 1
ATOM 3075 O O . LEU B 1 133 ? 68.840 48.959 10.976 1.00 13.17 133 LEU B O 1
ATOM 3080 N N . LEU B 1 134 ? 70.011 49.221 9.076 1.00 11.84 134 LEU B N 1
ATOM 3081 C CA . LEU B 1 134 ? 69.633 50.618 8.934 1.00 11.39 134 LEU B CA 1
ATOM 3082 C C . LEU B 1 134 ? 68.171 50.823 8.592 1.00 13.60 134 LEU B C 1
ATOM 3083 O O . LEU B 1 134 ? 67.573 50.046 7.844 1.00 12.76 134 LEU B O 1
ATOM 3088 N N . VAL B 1 135 ? 67.605 51.882 9.157 1.00 12.90 135 VAL B N 1
ATOM 3089 C CA . VAL B 1 135 ? 66.225 52.255 8.893 1.00 15.68 135 VAL B CA 1
ATOM 3090 C C . VAL B 1 135 ? 66.205 53.769 8.706 1.00 15.59 135 VAL B C 1
ATOM 3091 O O . VAL B 1 135 ? 67.136 54.469 9.118 1.00 13.59 135 VAL B O 1
ATOM 3095 N N . GLY B 1 136 ? 65.165 54.267 8.050 1.00 17.05 136 GLY B N 1
ATOM 3096 C CA . GLY B 1 136 ? 65.032 55.696 7.839 1.00 19.14 136 GLY B CA 1
ATOM 3097 C C . GLY B 1 136 ? 63.639 56.045 8.312 1.00 22.41 136 GLY B C 1
ATOM 3098 O O . GLY B 1 136 ? 62.707 56.114 7.510 1.00 23.65 136 GLY B O 1
ATOM 3099 N N . VAL B 1 137 ? 63.492 56.268 9.615 1.00 21.16 137 VAL B N 1
ATOM 3100 C CA . VAL B 1 137 ? 62.177 56.544 10.177 1.00 23.60 137 VAL B CA 1
ATOM 3101 C C . VAL B 1 137 ? 62.074 57.695 11.169 1.00 22.55 137 VAL B C 1
ATOM 3102 O O . VAL B 1 137 ? 60.968 58.083 11.541 1.00 22.52 137 VAL B O 1
ATOM 3106 N N . ILE B 1 138 ? 63.202 58.242 11.605 1.00 18.68 138 ILE B N 1
ATOM 3107 C CA . ILE B 1 138 ? 63.163 59.316 12.594 1.00 17.89 138 ILE B CA 1
ATOM 3108 C C . ILE B 1 138 ? 62.982 60.730 12.038 1.00 21.23 138 ILE B C 1
ATOM 3109 O O . ILE B 1 138 ? 62.122 61.479 12.509 1.00 20.67 138 ILE B O 1
ATOM 3114 N N . LYS B 1 139 ? 63.784 61.097 11.043 1.00 17.67 139 LYS B N 1
ATOM 3115 C CA . LYS B 1 139 ? 63.709 62.438 10.463 1.00 16.43 139 LYS B CA 1
ATOM 3116 C C . LYS B 1 139 ? 63.402 62.415 8.967 1.00 15.17 139 LYS B C 1
ATOM 3117 O O . LYS B 1 139 ? 63.525 61.381 8.306 1.00 18.12 139 LYS B O 1
ATOM 3123 N N . PRO B 1 140 ? 62.999 63.569 8.408 1.00 17.51 140 PRO B N 1
ATOM 3124 C CA . PRO B 1 140 ? 62.680 63.671 6.982 1.00 18.63 140 PRO B CA 1
ATOM 3125 C C . PRO B 1 140 ? 63.817 63.183 6.084 1.00 16.12 140 PRO B C 1
ATOM 3126 O O . PRO B 1 140 ? 63.581 62.549 5.056 1.00 18.00 140 PRO B O 1
ATOM 3130 N N . GLU B 1 141 ? 65.051 63.475 6.484 1.00 15.21 141 GLU B N 1
ATOM 3131 C CA . GLU B 1 141 ? 66.223 63.080 5.711 1.00 15.33 141 GLU B CA 1
ATOM 3132 C C . GLU B 1 141 ? 66.763 61.691 6.073 1.00 13.43 141 GLU B C 1
ATOM 3133 O O . GLU B 1 141 ? 67.682 61.194 5.425 1.00 15.06 141 GLU B O 1
ATOM 3139 N N . SER B 1 142 ? 66.184 61.047 7.083 1.00 14.07 142 SER B N 1
ATOM 3140 C CA . SER B 1 142 ? 66.665 59.724 7.487 1.00 12.61 142 SER B CA 1
ATOM 3141 C C . SER B 1 142 ? 66.760 58.705 6.345 1.00 15.14 142 SER B C 1
ATOM 3142 O O . SER B 1 142 ? 67.778 58.026 6.198 1.00 13.53 142 SER B O 1
ATOM 3145 N N . PRO B 1 143 ? 65.708 58.583 5.518 1.00 15.81 143 PRO B N 1
ATOM 3146 C CA . PRO B 1 143 ? 65.759 57.619 4.411 1.00 15.66 143 PRO B CA 1
ATOM 3147 C C . PRO B 1 143 ? 66.893 57.878 3.411 1.00 15.48 143 PRO B C 1
ATOM 3148 O O . PRO B 1 143 ? 67.652 56.967 3.072 1.00 15.12 143 PRO B O 1
ATOM 3152 N N . ALA B 1 144 ? 67.003 59.116 2.939 1.00 14.96 144 ALA B N 1
ATOM 3153 C CA . ALA B 1 144 ? 68.038 59.468 1.973 1.00 16.10 144 ALA B CA 1
ATOM 3154 C C . ALA B 1 144 ? 69.443 59.297 2.543 1.00 16.74 144 ALA B C 1
ATOM 3155 O O . ALA B 1 144 ? 70.350 58.852 1.843 1.00 14.20 144 ALA B O 1
ATOM 3157 N N . THR B 1 145 ? 69.626 59.654 3.810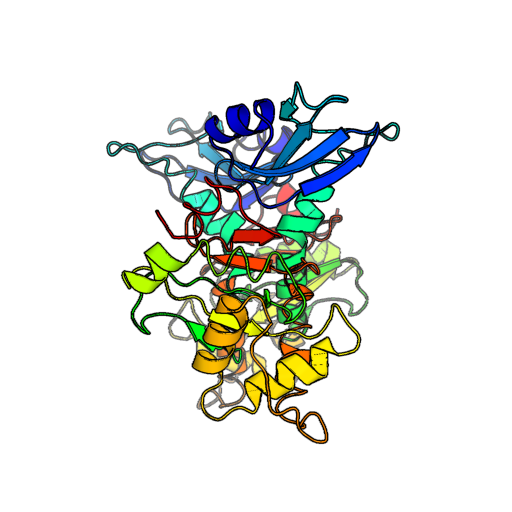 1.00 15.24 145 THR B N 1
ATOM 3158 C CA . THR B 1 145 ? 70.936 59.519 4.431 1.00 14.00 145 THR B CA 1
ATOM 3159 C C . THR B 1 145 ? 71.291 58.049 4.626 1.00 14.09 145 THR B C 1
ATOM 3160 O O . THR B 1 145 ? 72.416 57.640 4.346 1.00 12.40 145 THR B O 1
ATOM 3164 N N . ALA B 1 146 ? 70.337 57.250 5.095 1.00 12.20 146 ALA B N 1
ATOM 3165 C CA . ALA B 1 146 ? 70.600 55.826 5.277 1.00 12.42 146 ALA B CA 1
ATOM 3166 C C . ALA B 1 146 ? 70.944 55.215 3.914 1.00 12.60 146 ALA B C 1
ATOM 3167 O O . ALA B 1 146 ? 71.870 54.414 3.796 1.00 14.27 146 ALA B O 1
ATOM 3169 N N . ALA B 1 147 ? 70.192 55.600 2.887 1.00 14.56 147 ALA B N 1
ATOM 3170 C CA . ALA B 1 147 ? 70.421 55.090 1.535 1.00 14.96 147 ALA B CA 1
ATOM 3171 C C . ALA B 1 147 ? 71.791 55.495 0.999 1.00 13.42 147 ALA B C 1
ATOM 3172 O O . ALA B 1 147 ? 72.448 54.718 0.310 1.00 17.04 147 ALA B O 1
ATOM 3174 N N . ALA B 1 148 ? 72.215 56.714 1.319 1.00 15.38 148 ALA B N 1
ATOM 3175 C CA . ALA B 1 148 ? 73.509 57.219 0.870 1.00 17.57 148 ALA B CA 1
ATOM 3176 C C . ALA B 1 148 ? 74.621 56.366 1.466 1.00 16.55 148 ALA B C 1
ATOM 3177 O O . ALA B 1 148 ? 75.630 56.090 0.815 1.00 15.15 148 ALA B O 1
ATOM 3179 N N . ILE B 1 149 ? 74.428 55.945 2.711 1.00 14.44 149 ILE B N 1
ATOM 3180 C CA . ILE B 1 149 ? 75.417 55.118 3.381 1.00 14.28 149 ILE B CA 1
ATOM 3181 C C . ILE B 1 149 ? 75.468 53.768 2.676 1.00 14.17 149 ILE B C 1
ATOM 3182 O O . ILE B 1 149 ? 76.544 53.242 2.401 1.00 13.72 149 ILE B O 1
ATOM 3187 N N . LEU B 1 150 ? 74.297 53.216 2.372 1.00 13.81 150 LEU B N 1
ATOM 3188 C CA . LEU B 1 150 ? 74.222 51.937 1.679 1.00 17.72 150 LEU B CA 1
ATOM 3189 C C . LEU B 1 150 ? 74.786 52.033 0.260 1.00 18.74 150 LEU B C 1
ATOM 3190 O O . LEU B 1 150 ? 75.256 51.043 -0.295 1.00 23.23 150 LEU B O 1
ATOM 3195 N N . ALA B 1 151 ? 74.747 53.229 -0.318 1.00 18.95 151 ALA B N 1
ATOM 3196 C CA . ALA B 1 151 ? 75.234 53.440 -1.679 1.00 22.63 151 ALA B CA 1
ATOM 3197 C C . ALA B 1 151 ? 76.740 53.690 -1.787 1.00 25.16 151 ALA B C 1
ATOM 3198 O O . ALA B 1 151 ? 77.294 53.691 -2.886 1.00 23.87 151 ALA B O 1
ATOM 3200 N N A SER B 1 152 ? 77.396 53.912 -0.653 0.50 22.40 152 SER B N 1
ATOM 3201 N N B SER B 1 152 ? 77.393 53.890 -0.646 0.50 23.87 152 SER B N 1
ATOM 3202 C CA A SER B 1 152 ? 78.833 54.173 -0.645 0.50 19.95 152 SER B CA 1
ATOM 3203 C CA B SER B 1 152 ? 78.832 54.145 -0.607 0.50 2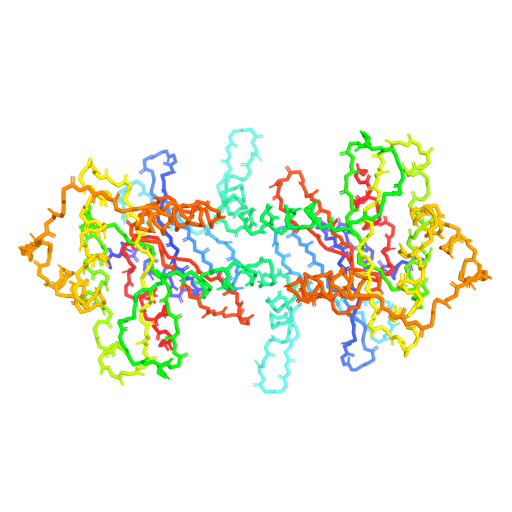2.79 152 SER B CA 1
ATOM 3204 C C A SER B 1 152 ? 79.641 52.947 -1.064 0.50 19.47 152 SER B C 1
ATOM 3205 C C B SER B 1 152 ? 79.647 52.933 -1.050 0.50 21.19 152 SER B C 1
ATOM 3206 O O A SER B 1 152 ? 79.131 51.829 -1.078 0.50 19.35 152 SER B O 1
ATOM 3207 O O B SER B 1 152 ? 79.146 51.810 -1.069 0.50 20.83 152 SER B O 1
ATOM 3212 N N . LYS B 1 153 ? 80.909 53.168 -1.401 1.00 22.22 153 LYS B N 1
ATOM 3213 C CA . LYS B 1 153 ? 81.797 52.093 -1.839 1.00 22.73 153 LYS B CA 1
ATOM 3214 C C . LYS B 1 153 ? 81.945 50.993 -0.794 1.00 23.05 153 LYS B C 1
ATOM 3215 O O . LYS B 1 153 ? 81.953 49.807 -1.124 1.00 23.82 153 LYS B O 1
ATOM 3221 N N . ASP B 1 154 ? 82.066 51.400 0.465 1.00 20.53 154 ASP B N 1
ATOM 3222 C CA . ASP B 1 154 ? 82.218 50.472 1.581 1.00 21.21 154 ASP B CA 1
ATOM 3223 C C . ASP B 1 154 ? 81.190 50.902 2.630 1.00 19.38 154 ASP B C 1
ATOM 3224 O O . ASP B 1 154 ? 81.514 51.643 3.555 1.00 17.11 154 ASP B O 1
ATOM 3229 N N . PRO B 1 155 ? 79.935 50.444 2.492 1.00 17.30 155 PRO B N 1
ATOM 3230 C CA . PRO B 1 155 ? 78.873 50.807 3.438 1.00 15.73 155 PRO B CA 1
ATOM 3231 C C . PRO B 1 155 ? 79.210 50.615 4.913 1.00 14.06 155 PRO B C 1
ATOM 3232 O O . PRO B 1 155 ? 78.953 51.501 5.729 1.00 13.51 155 PRO B O 1
ATOM 3236 N N . ALA B 1 156 ? 79.776 49.460 5.256 1.00 13.46 156 ALA B N 1
ATOM 3237 C CA . ALA B 1 156 ? 80.129 49.177 6.647 1.00 14.86 156 ALA B CA 1
ATOM 3238 C C . ALA B 1 156 ? 81.118 50.199 7.197 1.00 14.48 156 ALA B C 1
ATOM 3239 O O . ALA B 1 156 ? 80.969 50.668 8.328 1.00 10.97 156 ALA B O 1
ATOM 3241 N N . LYS B 1 157 ? 82.129 50.541 6.402 1.00 13.22 157 LYS B N 1
ATOM 3242 C CA . LYS B 1 157 ? 83.127 51.509 6.839 1.00 12.47 157 LYS B CA 1
ATOM 3243 C C . LYS B 1 157 ? 82.498 52.890 6.943 1.00 13.97 157 LYS B C 1
ATOM 3244 O O . LYS B 1 157 ? 82.756 53.628 7.889 1.00 14.30 157 LYS B O 1
ATOM 3250 N N . THR B 1 158 ? 81.663 53.240 5.971 1.00 10.33 158 THR B N 1
ATOM 3251 C CA . THR B 1 158 ? 81.024 54.549 5.998 1.00 10.65 158 THR B CA 1
ATOM 3252 C C . THR B 1 158 ? 80.144 54.688 7.237 1.00 10.10 158 THR B C 1
ATOM 3253 O O . THR B 1 158 ? 80.077 55.760 7.837 1.00 10.41 158 THR B O 1
ATOM 3257 N N . TRP B 1 159 ? 79.476 53.605 7.624 1.00 9.33 159 TRP B N 1
ATOM 3258 C CA . TRP B 1 159 ? 78.615 53.650 8.803 1.00 11.22 159 TRP B CA 1
ATOM 3259 C C . TRP B 1 159 ? 79.459 53.861 10.056 1.00 10.47 159 TRP B C 1
ATOM 3260 O O . TRP B 1 159 ? 79.080 54.619 10.944 1.00 11.88 159 TRP B O 1
ATOM 3271 N N A GLN B 1 160 ? 80.605 53.189 10.122 0.50 11.88 160 GLN B N 1
ATOM 3272 N N B GLN B 1 160 ? 80.600 53.183 10.128 0.50 12.86 160 GLN B N 1
ATOM 3273 C CA A GLN B 1 160 ? 81.495 53.335 11.268 0.50 10.71 160 GLN B CA 1
ATOM 3274 C CA B GLN B 1 160 ? 81.484 53.322 11.279 0.50 12.71 160 GLN B CA 1
ATOM 3275 C C A GLN B 1 160 ? 81.950 54.779 11.406 0.50 12.08 160 GLN B C 1
ATOM 3276 C C B GLN B 1 160 ? 81.977 54.764 11.410 0.50 13.39 160 GLN B C 1
ATOM 3277 O O A GLN B 1 160 ? 81.953 55.340 12.505 0.50 11.08 160 GLN B O 1
ATOM 3278 O O B GLN B 1 160 ? 82.031 55.309 12.514 0.50 12.95 160 GLN B O 1
ATOM 3289 N N . GLN B 1 161 ? 82.327 55.381 10.285 1.00 12.03 161 GLN B N 1
ATOM 3290 C CA . GLN B 1 161 ? 82.790 56.765 10.286 1.00 12.32 161 GLN B CA 1
ATOM 3291 C C . GLN B 1 161 ? 81.633 57.682 10.659 1.00 11.84 161 GLN B C 1
ATOM 3292 O O . GLN B 1 161 ? 81.813 58.665 11.375 1.00 12.76 161 GLN B O 1
ATOM 3298 N N . TYR B 1 162 ? 80.440 57.350 10.175 1.00 8.96 162 TYR B N 1
ATOM 3299 C CA . TYR B 1 162 ? 79.267 58.160 10.470 1.00 9.55 162 TYR B CA 1
ATOM 3300 C C . TYR B 1 162 ? 78.992 58.180 11.974 1.00 10.16 162 TYR B C 1
ATOM 3301 O O . TYR B 1 162 ? 78.812 59.241 12.573 1.00 13.76 162 TYR B O 1
ATOM 3310 N N . GLU B 1 163 ? 78.966 57.002 12.587 1.00 10.90 163 GLU B N 1
ATOM 3311 C CA . GLU B 1 163 ? 78.713 56.912 14.019 1.00 11.70 163 GLU B CA 1
ATOM 3312 C C . GLU B 1 163 ? 79.847 57.511 14.843 1.00 11.90 163 GLU B C 1
ATOM 3313 O O . GLU B 1 163 ? 79.607 58.243 15.803 1.00 13.78 163 GLU B O 1
ATOM 3319 N N . ALA B 1 164 ? 81.084 57.211 14.462 1.00 10.11 164 ALA B N 1
ATOM 3320 C CA . ALA B 1 164 ? 82.241 57.722 15.191 1.00 13.80 164 ALA B CA 1
ATOM 3321 C C . ALA B 1 164 ? 82.355 59.240 15.152 1.00 15.12 164 ALA B C 1
ATOM 3322 O O . ALA B 1 164 ? 82.818 59.855 16.111 1.00 15.39 164 ALA B O 1
ATOM 3324 N N A SER B 1 165 ? 81.931 59.845 14.048 0.50 15.78 165 SER B N 1
ATOM 3325 N N B SER B 1 165 ? 81.928 59.835 14.042 0.50 16.53 165 SER B N 1
ATOM 3326 C CA A SER B 1 165 ? 82.016 61.293 13.901 0.50 15.50 165 SER B CA 1
ATOM 3327 C CA B SER B 1 165 ? 81.996 61.281 13.862 0.50 17.01 165 SER B CA 1
ATOM 3328 C C A SER B 1 165 ? 80.802 62.012 14.472 0.50 17.64 165 SER B C 1
ATOM 3329 C C B SER B 1 165 ? 80.784 62.004 14.434 0.50 18.46 165 SER B C 1
ATOM 3330 O O A SER B 1 165 ? 80.701 63.234 14.376 0.50 17.02 165 SER B O 1
ATOM 3331 O O B SER B 1 165 ? 80.668 63.221 14.305 0.50 17.77 165 SER B O 1
ATOM 3336 N N . GLY B 1 166 ? 79.885 61.255 15.063 1.00 17.92 166 GLY B N 1
ATOM 3337 C CA . GLY B 1 166 ? 78.692 61.862 15.626 1.00 21.82 166 GLY B CA 1
ATOM 3338 C C . GLY B 1 166 ? 77.799 62.418 14.529 1.00 26.51 166 GLY B C 1
ATOM 3339 O O . GLY B 1 166 ? 77.016 63.341 14.760 1.00 25.83 166 GLY B O 1
ATOM 3340 N N . GLY B 1 167 ? 77.925 61.859 13.327 1.00 25.19 167 GLY B N 1
ATOM 3341 C CA . GLY B 1 167 ? 77.118 62.301 12.202 1.00 26.62 167 GLY B CA 1
ATOM 3342 C C . GLY B 1 167 ? 77.683 63.502 11.466 1.00 32.02 167 GLY B C 1
ATOM 3343 O O . GLY B 1 167 ? 77.018 64.075 10.602 1.00 32.32 167 GLY B O 1
ATOM 3344 N N . LYS B 1 168 ? 78.909 63.891 11.805 1.00 31.43 168 LYS B N 1
ATOM 3345 C CA . LYS B 1 168 ? 79.552 65.035 11.162 1.00 30.53 168 LYS B CA 1
ATOM 3346 C C . LYS B 1 168 ? 80.136 64.648 9.808 1.00 28.26 168 LYS B C 1
ATOM 3347 O O . LYS B 1 168 ? 80.498 65.511 9.006 1.00 27.86 168 LYS B O 1
ATOM 3353 N N . LEU B 1 169 ? 80.229 63.347 9.559 1.00 26.08 169 LEU B N 1
ATOM 3354 C CA . LEU B 1 169 ? 80.764 62.843 8.301 1.00 23.79 169 LEU B CA 1
ATOM 3355 C C . LEU B 1 169 ? 79.962 63.382 7.122 1.00 22.12 169 LEU B C 1
ATOM 3356 O O . LEU B 1 169 ? 78.742 63.254 7.079 1.00 21.71 169 LEU B O 1
ATOM 3361 N N . LYS B 1 170 ? 80.651 63.989 6.165 1.00 21.42 170 LYS B N 1
ATOM 3362 C CA . LYS B 1 170 ? 79.982 64.513 4.985 1.00 17.89 170 LYS B CA 1
ATOM 3363 C C . LYS B 1 170 ? 79.755 63.356 4.026 1.00 16.80 170 LYS B C 1
ATOM 3364 O O . LYS B 1 170 ? 80.569 62.431 3.951 1.00 16.59 170 LYS B O 1
ATOM 3370 N N . LEU B 1 171 ? 78.643 63.405 3.301 1.00 15.77 171 LEU B N 1
ATOM 3371 C CA . LEU B 1 171 ? 78.296 62.347 2.365 1.00 15.57 171 LEU B CA 1
ATOM 3372 C C . LEU B 1 171 ? 77.917 62.880 0.996 1.00 16.24 171 LEU B C 1
ATOM 3373 O O . LEU B 1 171 ? 77.625 64.063 0.824 1.00 18.23 171 LEU B O 1
ATOM 3378 N N . ASN B 1 172 ? 77.912 61.980 0.024 1.00 20.92 172 ASN B N 1
ATOM 3379 C CA . ASN B 1 172 ? 77.512 62.324 -1.327 1.00 23.76 172 ASN B CA 1
ATOM 3380 C C . ASN B 1 172 ? 76.143 61.661 -1.457 1.00 23.21 172 ASN B C 1
ATOM 3381 O O . ASN B 1 172 ? 76.043 60.503 -1.850 1.00 25.38 172 ASN B O 1
ATOM 3386 N N . VAL B 1 173 ? 75.089 62.383 -1.088 1.00 22.31 173 VAL B N 1
ATOM 3387 C CA . VAL B 1 173 ? 73.741 61.828 -1.159 1.00 20.41 173 VAL B CA 1
ATOM 3388 C C . VAL B 1 173 ? 73.243 61.794 -2.605 1.00 22.19 173 VAL B C 1
ATOM 3389 O O . VAL B 1 173 ? 73.200 62.818 -3.281 1.00 21.74 173 VAL B O 1
ATOM 3393 N N . PRO B 1 174 ? 72.872 60.602 -3.101 1.00 20.81 174 PRO B N 1
ATOM 3394 C CA . PRO B 1 174 ? 72.379 60.442 -4.474 1.00 20.88 174 PRO B CA 1
ATOM 3395 C C . PRO B 1 174 ? 71.112 61.243 -4.771 1.00 17.30 174 PRO B C 1
ATOM 3396 O O . PRO B 1 174 ? 70.398 61.662 -3.857 1.00 18.26 174 PRO B O 1
ATOM 3400 N N . ALA B 1 175 ? 70.843 61.439 -6.058 1.00 18.25 175 ALA B N 1
ATOM 3401 C CA . ALA B 1 175 ? 69.669 62.182 -6.511 1.00 17.88 175 ALA B CA 1
ATOM 3402 C C . ALA B 1 175 ? 68.370 61.543 -6.032 1.00 19.92 175 ALA B C 1
ATOM 3403 O O . ALA B 1 175 ? 67.342 62.214 -5.909 1.00 15.35 175 ALA B O 1
ATOM 3405 N N . ASN B 1 176 ? 68.410 60.240 -5.776 1.00 19.07 176 ASN B N 1
ATOM 3406 C CA . ASN B 1 176 ? 67.228 59.540 -5.295 1.00 22.18 176 ASN B CA 1
ATOM 3407 C C . ASN B 1 176 ? 67.607 58.232 -4.624 1.00 20.35 176 ASN B C 1
ATOM 3408 O O . ASN B 1 176 ? 68.739 57.768 -4.739 1.00 20.59 176 ASN B O 1
ATOM 3413 N N . VAL B 1 177 ? 66.648 57.649 -3.917 1.00 21.07 177 VAL B N 1
ATOM 3414 C CA . VAL B 1 177 ? 66.859 56.380 -3.239 1.00 19.23 177 VAL B CA 1
ATOM 3415 C C . VAL B 1 177 ? 66.572 55.300 -4.273 1.00 21.53 177 VAL B C 1
ATOM 3416 O O . VAL B 1 177 ? 65.493 55.277 -4.871 1.00 23.98 177 VAL B O 1
ATOM 3420 N N . SER B 1 178 ? 67.538 54.415 -4.492 1.00 20.47 178 SER B N 1
ATOM 3421 C CA . SER B 1 178 ? 67.379 53.356 -5.481 1.00 24.13 178 SER B CA 1
ATOM 3422 C C . SER B 1 178 ? 66.368 52.308 -5.041 1.00 27.71 178 SER B C 1
ATOM 3423 O O . SER B 1 178 ? 66.066 52.176 -3.852 1.00 27.47 178 SER B O 1
ATOM 3426 N N . THR B 1 179 ? 65.844 51.566 -6.012 1.00 26.46 179 THR B N 1
ATOM 3427 C CA . THR B 1 179 ? 64.870 50.521 -5.736 1.00 28.33 179 THR B CA 1
ATOM 3428 C C . THR B 1 179 ? 65.460 49.509 -4.761 1.00 24.35 179 THR B C 1
ATOM 3429 O O . THR B 1 179 ? 64.775 49.039 -3.852 1.00 29.81 179 THR B O 1
ATOM 3433 N N . GLU B 1 180 ? 66.734 49.186 -4.954 1.00 22.96 180 GLU B N 1
ATOM 3434 C CA . GLU B 1 180 ? 67.417 48.227 -4.097 1.00 24.20 180 GLU B CA 1
ATOM 3435 C C . GLU B 1 180 ? 67.508 48.758 -2.670 1.00 26.10 180 GLU B C 1
ATOM 3436 O O . GLU B 1 180 ? 67.253 48.031 -1.712 1.00 22.40 180 GLU B O 1
ATOM 3442 N N . GLN B 1 181 ? 67.871 50.031 -2.537 1.00 25.47 181 GLN B N 1
ATOM 3443 C CA . GLN B 1 181 ? 67.997 50.660 -1.227 1.00 21.22 181 GLN B CA 1
ATOM 3444 C C . GLN B 1 181 ? 66.657 50.787 -0.516 1.00 22.52 181 GLN B C 1
ATOM 3445 O O . GLN B 1 181 ? 66.575 50.591 0.695 1.00 20.73 181 GLN B O 1
ATOM 3451 N N A MET B 1 182 ? 65.609 51.120 -1.267 0.50 21.74 182 MET B N 1
ATOM 3452 N N B MET B 1 182 ? 65.611 51.118 -1.268 0.50 22.85 182 MET B N 1
ATOM 3453 C CA A MET B 1 182 ? 64.276 51.257 -0.689 0.50 21.98 182 MET B CA 1
ATOM 3454 C CA B MET B 1 182 ? 64.280 51.266 -0.694 0.50 23.84 182 MET B CA 1
ATOM 3455 C C A MET B 1 182 ? 63.855 49.923 -0.087 0.50 23.58 182 MET B C 1
ATOM 3456 C C B MET B 1 182 ? 63.835 49.930 -0.103 0.50 24.75 182 MET B C 1
ATOM 3457 O O A MET B 1 182 ? 63.272 49.873 0.997 0.50 22.19 182 MET B O 1
ATOM 3458 O O B MET B 1 182 ? 63.218 49.885 0.962 0.50 23.44 182 MET B O 1
ATOM 3467 N N . LYS B 1 183 ? 64.156 48.843 -0.801 1.00 23.47 183 LYS B N 1
ATOM 3468 C CA . LYS B 1 183 ? 63.800 47.505 -0.344 1.00 26.20 183 LYS B CA 1
ATOM 3469 C C . LYS B 1 183 ? 64.515 47.158 0.955 1.00 21.05 183 LYS B C 1
ATOM 3470 O O . LYS B 1 183 ? 63.911 46.609 1.874 1.00 22.19 183 LYS B O 1
ATOM 3476 N N . VAL B 1 184 ? 65.804 47.475 1.028 1.00 20.64 184 VAL B N 1
ATOM 3477 C CA . VAL B 1 184 ? 66.577 47.195 2.232 1.00 18.03 184 VAL B CA 1
ATOM 3478 C C . VAL B 1 184 ? 65.985 47.948 3.418 1.00 17.93 184 VAL B C 1
ATOM 3479 O O . VAL B 1 184 ? 65.709 47.360 4.461 1.00 16.02 184 VAL B O 1
ATOM 3483 N N . LEU B 1 185 ? 65.783 49.251 3.253 1.00 16.96 185 LEU B N 1
ATOM 3484 C CA . LEU B 1 185 ? 65.224 50.066 4.322 1.00 19.06 185 LEU B CA 1
ATOM 3485 C C . LEU B 1 185 ? 63.816 49.600 4.689 1.00 21.96 185 LEU B C 1
ATOM 3486 O O . LEU B 1 185 ? 63.463 49.537 5.869 1.00 18.27 185 LEU B O 1
ATOM 3491 N N . SER B 1 186 ? 63.022 49.268 3.673 1.00 19.47 186 SER B N 1
ATOM 3492 C CA . SER B 1 186 ? 61.656 48.809 3.877 1.00 22.20 186 SER B CA 1
ATOM 3493 C C . SER B 1 186 ? 61.615 47.502 4.667 1.00 19.01 186 SER B C 1
ATOM 3494 O O . SER B 1 186 ? 60.853 47.372 5.627 1.00 19.75 186 SER B O 1
ATOM 3497 N N . ASP B 1 187 ? 62.432 46.538 4.258 1.00 17.25 187 ASP B N 1
ATOM 3498 C CA . ASP B 1 187 ? 62.484 45.250 4.941 1.00 17.62 187 ASP B CA 1
ATOM 3499 C C . ASP B 1 187 ? 62.961 45.395 6.386 1.00 17.91 187 ASP B C 1
ATOM 3500 O O . ASP B 1 187 ? 62.378 44.812 7.298 1.00 17.30 187 ASP B O 1
ATOM 3505 N N . ASN B 1 188 ? 64.020 46.171 6.595 1.00 19.04 188 ASN B N 1
ATOM 3506 C CA . ASN B 1 188 ? 64.545 46.366 7.944 1.00 15.94 188 ASN B CA 1
ATOM 3507 C C . ASN B 1 188 ? 63.514 47.018 8.850 1.00 17.36 188 ASN B C 1
ATOM 3508 O O . ASN B 1 188 ? 63.409 46.679 10.029 1.00 17.65 188 ASN B O 1
ATOM 3513 N N . GLU B 1 189 ? 62.753 47.957 8.298 1.00 14.59 189 GLU B N 1
ATOM 3514 C CA . GLU B 1 189 ? 61.725 48.639 9.066 1.00 16.94 189 GLU B CA 1
ATOM 3515 C C . GLU B 1 189 ? 60.592 47.685 9.434 1.00 17.27 189 GLU B C 1
ATOM 3516 O O . GLU B 1 189 ? 60.052 47.751 10.536 1.00 17.76 189 GLU B O 1
ATOM 3522 N N . LYS B 1 190 ? 60.241 46.787 8.521 1.00 18.58 190 LYS B N 1
ATOM 3523 C CA . LYS B 1 190 ? 59.178 45.831 8.804 1.00 18.58 190 LYS B CA 1
ATOM 3524 C C . LYS B 1 190 ? 59.597 44.902 9.943 1.00 19.14 190 LYS B C 1
ATOM 3525 O O . LYS B 1 190 ? 58.796 44.598 10.830 1.00 18.68 190 LYS B O 1
ATOM 3531 N N . LEU B 1 191 ? 60.847 44.447 9.918 1.00 15.68 191 LEU B N 1
ATOM 3532 C CA . LEU B 1 191 ? 61.337 43.573 10.979 1.00 18.91 191 LEU B CA 1
ATOM 3533 C C . LEU B 1 191 ? 61.346 44.351 12.287 1.00 17.11 191 LEU B C 1
ATOM 3534 O O . LEU B 1 191 ? 60.953 43.834 13.328 1.00 16.68 191 LE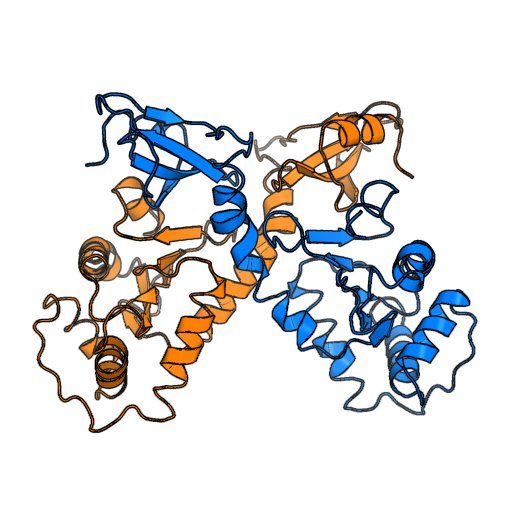U B O 1
ATOM 3539 N N A MET B 1 192 ? 61.798 45.600 12.228 0.60 17.41 192 MET B N 1
ATOM 3540 N N B MET B 1 192 ? 61.796 45.600 12.225 0.40 17.15 192 MET B N 1
ATOM 3541 C CA A MET B 1 192 ? 61.845 46.440 13.419 0.60 17.50 192 MET B CA 1
ATOM 3542 C CA B MET B 1 192 ? 61.847 46.448 13.409 0.40 16.91 192 MET B CA 1
ATOM 3543 C C A MET B 1 192 ? 60.447 46.589 14.013 0.60 19.81 192 MET B C 1
ATOM 3544 C C B MET B 1 192 ? 60.454 46.609 14.010 0.40 19.16 192 MET B C 1
ATOM 3545 O O A MET B 1 192 ? 60.266 46.517 15.228 0.60 18.60 192 MET B O 1
ATOM 3546 O O B MET B 1 192 ? 60.282 46.564 15.228 0.40 18.39 192 MET B O 1
ATOM 3555 N N . ASP B 1 193 ? 59.459 46.795 13.148 1.00 19.55 193 ASP B N 1
ATOM 3556 C CA . ASP B 1 193 ? 58.084 46.953 13.600 1.00 21.59 193 ASP B CA 1
ATOM 3557 C C . ASP B 1 193 ? 57.541 45.656 14.186 1.00 22.43 193 ASP B C 1
ATOM 3558 O O . ASP B 1 193 ? 56.795 45.679 15.165 1.00 23.86 193 ASP B O 1
ATOM 3563 N N . ASP B 1 194 ? 57.912 44.524 13.594 1.00 19.20 194 ASP B N 1
ATOM 3564 C CA . ASP B 1 194 ? 57.452 43.237 14.107 1.00 19.33 194 ASP B CA 1
ATOM 3565 C C . ASP B 1 194 ? 57.921 43.062 15.542 1.00 21.82 194 ASP B C 1
ATOM 3566 O O . ASP B 1 194 ? 57.210 42.493 16.373 1.00 19.45 194 ASP B O 1
ATOM 3571 N N . LEU B 1 195 ? 59.125 43.552 15.829 1.00 17.32 195 LEU B N 1
ATOM 3572 C CA . LEU B 1 195 ? 59.692 43.407 17.162 1.00 19.61 195 LEU B CA 1
ATOM 3573 C C . LEU B 1 195 ? 59.179 44.380 18.226 1.00 22.01 195 LEU B C 1
ATOM 3574 O O . LEU B 1 195 ? 59.593 44.313 19.382 1.00 18.60 195 LEU B O 1
ATOM 3579 N N . GLY B 1 196 ? 58.283 45.281 17.832 1.00 25.57 196 GLY B N 1
ATOM 3580 C CA . GLY B 1 196 ? 57.673 46.194 18.786 1.00 27.38 196 GLY B CA 1
ATOM 3581 C C . GLY B 1 196 ? 58.320 47.499 19.209 1.00 29.13 196 GLY B C 1
ATOM 3582 O O . GLY B 1 196 ? 57.676 48.298 19.890 1.00 30.51 196 GLY B O 1
ATOM 3583 N N . ALA B 1 197 ? 59.571 47.734 18.833 1.00 29.59 197 ALA B N 1
ATOM 3584 C CA . ALA B 1 197 ? 60.231 48.977 19.217 1.00 32.39 197 ALA B CA 1
ATOM 3585 C C . ALA B 1 197 ? 60.420 49.886 18.009 1.00 34.43 197 ALA B C 1
ATOM 3586 O O . ALA B 1 197 ? 61.295 49.648 17.177 1.00 36.73 197 ALA B O 1
ATOM 3588 N N . ASN B 1 198 ? 59.597 50.928 17.921 1.00 32.42 198 ASN B N 1
ATOM 3589 C CA . ASN B 1 198 ? 59.668 51.876 16.813 1.00 33.23 198 ASN B CA 1
ATOM 3590 C C . ASN B 1 198 ? 60.724 52.946 17.086 1.00 30.31 198 ASN B C 1
ATOM 3591 O O . ASN B 1 198 ? 60.944 53.845 16.277 1.00 33.86 198 ASN B O 1
ATOM 3596 N N . VAL B 1 199 ? 61.371 52.845 18.238 1.00 29.24 199 VAL B N 1
ATOM 3597 C CA . VAL B 1 199 ? 62.406 53.794 18.616 1.00 26.51 199 VAL B CA 1
ATOM 3598 C C . VAL B 1 199 ? 63.776 53.167 18.379 1.00 20.71 199 VAL B C 1
ATOM 3599 O O . VAL B 1 199 ? 63.956 51.967 18.581 1.00 18.48 199 VAL B O 1
ATOM 3603 N N . THR B 1 200 ? 64.732 53.977 17.932 1.00 18.55 200 THR B N 1
ATOM 3604 C CA . THR B 1 200 ? 66.094 53.497 17.714 1.00 12.82 200 THR B CA 1
ATOM 3605 C C . THR B 1 200 ? 66.969 54.139 18.785 1.00 15.94 200 THR B C 1
ATOM 3606 O O . THR B 1 200 ? 66.674 55.228 19.270 1.00 19.45 200 THR B O 1
ATOM 3610 N N . PRO B 1 201 ? 68.042 53.453 19.195 1.00 13.11 201 PRO B N 1
ATOM 3611 C CA . PRO B 1 201 ? 68.414 52.137 18.676 1.00 11.34 201 PRO B CA 1
ATOM 3612 C C . PRO B 1 201 ? 67.573 51.049 19.328 1.00 11.75 201 PRO B C 1
ATOM 3613 O O . PRO B 1 201 ? 67.219 51.155 20.503 1.00 11.12 201 PRO B O 1
ATOM 3617 N N . ALA B 1 202 ? 67.235 50.027 18.549 1.00 10.96 202 ALA B N 1
ATOM 3618 C CA . ALA B 1 202 ? 66.477 48.881 19.047 1.00 12.21 202 ALA B CA 1
ATOM 3619 C C . ALA B 1 202 ? 67.519 47.776 18.950 1.00 12.25 202 ALA B C 1
ATOM 3620 O O . ALA B 1 202 ? 67.912 47.374 17.854 1.00 13.34 202 ALA B O 1
ATOM 3622 N N . ILE B 1 203 ? 67.968 47.307 20.108 1.00 10.47 203 ILE B N 1
ATOM 3623 C CA . ILE B 1 203 ? 69.027 46.308 20.203 1.00 10.67 203 ILE B CA 1
ATOM 3624 C C . ILE B 1 203 ? 68.536 44.912 20.542 1.00 9.61 203 ILE B C 1
ATOM 3625 O O . ILE B 1 203 ? 67.784 44.732 21.496 1.00 9.33 203 ILE B O 1
ATOM 3630 N N . TYR B 1 204 ? 68.989 43.924 19.775 1.00 10.44 204 TYR B N 1
ATOM 3631 C CA . TYR B 1 204 ? 68.587 42.541 20.006 1.00 10.86 204 TYR B CA 1
ATOM 3632 C C . TYR B 1 204 ? 69.754 41.590 20.205 1.00 11.56 204 TYR B C 1
ATOM 3633 O O . TYR B 1 204 ? 70.744 41.628 19.475 1.00 13.30 204 TYR B O 1
ATOM 3642 N N . TYR B 1 205 ? 69.627 40.734 21.209 1.00 10.59 205 TYR B N 1
ATOM 3643 C CA . TYR B 1 205 ? 70.672 39.775 21.515 1.00 12.02 205 TYR B CA 1
ATOM 3644 C C . TYR B 1 205 ? 70.046 38.473 21.995 1.00 12.50 205 TYR B C 1
ATOM 3645 O O . TYR B 1 205 ? 68.869 38.435 22.350 1.00 13.90 205 TYR B O 1
ATOM 3654 N N A MET B 1 206 ? 70.832 37.404 21.994 0.50 14.63 206 MET B N 1
ATOM 3655 N N B MET B 1 206 ? 70.841 37.409 22.001 0.50 14.03 206 MET B N 1
ATOM 3656 C CA A MET B 1 206 ? 70.334 36.106 22.427 0.50 16.25 206 MET B CA 1
ATOM 3657 C CA B MET B 1 206 ? 70.366 36.086 22.394 0.50 15.73 206 MET B CA 1
ATOM 3658 C C A MET B 1 206 ? 70.877 35.710 23.789 0.50 19.83 206 MET B C 1
ATOM 3659 C C B MET B 1 206 ? 70.895 35.656 23.764 0.50 19.33 206 MET B C 1
ATOM 3660 O O A MET B 1 206 ? 72.050 35.926 24.093 0.50 22.07 206 MET B O 1
ATOM 3661 O O B MET B 1 206 ? 72.083 35.798 24.049 0.50 22.00 206 MET B O 1
ATOM 3670 N N . SER B 1 207 ? 70.009 35.132 24.608 1.00 20.11 207 SER B N 1
ATOM 3671 C CA . SER B 1 207 ? 70.398 34.678 25.937 1.00 21.17 207 SER B CA 1
ATOM 3672 C C . SER B 1 207 ? 71.013 33.296 25.759 1.00 24.60 207 SER B C 1
ATOM 3673 O O . SER B 1 207 ? 70.914 32.703 24.685 1.00 21.07 207 SER B O 1
ATOM 3676 N N . LYS B 1 208 ? 71.640 32.777 26.810 1.00 27.43 208 LYS B N 1
ATOM 3677 C CA . LYS B 1 208 ? 72.244 31.453 26.738 1.00 31.78 208 LYS B CA 1
ATOM 3678 C C . LYS B 1 208 ? 71.154 30.402 26.548 1.00 31.24 208 LYS B C 1
ATOM 3679 O O . LYS B 1 208 ? 71.423 29.296 26.083 1.00 34.01 208 LYS B O 1
ATOM 3685 N N . GLU B 1 209 ? 69.922 30.759 26.896 1.00 29.25 209 GLU B N 1
ATOM 3686 C CA . GLU B 1 209 ? 68.797 29.840 26.763 1.00 30.22 209 GLU B CA 1
ATOM 3687 C C . GLU B 1 209 ? 68.111 29.950 25.404 1.00 29.49 209 GLU B C 1
ATOM 3688 O O . GLU B 1 209 ? 66.977 29.502 25.237 1.00 31.58 209 GLU B O 1
ATOM 3694 N N . ASN B 1 210 ? 68.796 30.552 24.437 1.00 28.63 210 ASN B N 1
ATOM 3695 C CA . ASN B 1 210 ? 68.248 30.706 23.094 1.00 24.32 210 ASN B CA 1
ATOM 3696 C C . ASN B 1 210 ? 66.967 31.533 23.032 1.00 21.92 210 ASN B C 1
ATOM 3697 O O . ASN B 1 210 ? 66.133 31.325 22.151 1.00 23.60 210 ASN B O 1
ATOM 3702 N N . THR B 1 211 ? 66.799 32.462 23.966 1.00 17.11 211 THR B N 1
ATOM 3703 C CA . THR B 1 211 ? 65.616 33.310 23.944 1.00 17.73 211 THR B CA 1
ATOM 3704 C C . THR B 1 211 ? 66.036 34.723 23.564 1.00 14.81 211 THR B C 1
ATOM 3705 O O . THR B 1 211 ? 67.039 35.238 24.050 1.00 14.97 211 THR B O 1
ATOM 3709 N N . LEU B 1 212 ? 65.259 35.334 22.681 1.00 15.24 212 LEU B N 1
ATOM 3710 C CA . LEU B 1 212 ? 65.545 36.674 22.190 1.00 14.13 212 LEU B CA 1
ATOM 3711 C C . LEU B 1 212 ? 65.315 37.766 23.232 1.00 13.09 212 LEU B C 1
ATOM 3712 O O . LEU B 1 212 ? 64.263 37.822 23.867 1.00 14.09 212 LEU B O 1
ATOM 3717 N N . GLN B 1 213 ? 66.308 38.636 23.396 1.00 11.13 213 GLN B N 1
ATOM 3718 C CA . GLN B 1 213 ? 66.221 39.734 24.353 1.00 13.09 213 GLN B CA 1
ATOM 3719 C C . GLN B 1 213 ? 66.302 41.075 23.626 1.00 12.51 213 GLN B C 1
ATOM 3720 O O . GLN B 1 213 ? 66.793 41.161 22.496 1.00 11.53 213 GLN B O 1
ATOM 3726 N N . GLN B 1 214 ? 65.834 42.126 24.292 1.00 12.22 214 GLN B N 1
ATOM 3727 C CA . GLN B 1 214 ? 65.792 43.453 23.700 1.00 11.19 214 GLN B CA 1
ATOM 3728 C C . GLN B 1 214 ? 66.249 44.563 24.636 1.00 12.02 214 GLN B C 1
ATOM 3729 O O . GLN B 1 214 ? 66.164 44.440 25.852 1.00 12.40 214 GLN B O 1
ATOM 3735 N N . ALA B 1 215 ? 66.749 45.641 24.043 1.00 12.37 215 ALA B N 1
ATOM 3736 C CA . ALA B 1 215 ? 67.152 46.833 24.783 1.00 12.34 215 ALA B CA 1
ATOM 3737 C C . ALA B 1 215 ? 66.832 47.970 23.819 1.00 10.18 215 ALA B C 1
ATOM 3738 O O . ALA B 1 215 ? 67.076 47.858 22.615 1.00 10.81 215 ALA B O 1
ATOM 3740 N N . VAL B 1 216 ? 66.250 49.046 24.335 1.00 10.87 216 VAL B N 1
ATOM 3741 C CA . VAL B 1 216 ? 65.891 50.181 23.489 1.00 10.84 216 VAL B CA 1
ATOM 3742 C C . VAL B 1 216 ? 66.397 51.460 24.132 1.00 14.48 216 VAL B C 1
ATOM 3743 O O . VAL B 1 216 ? 66.236 51.664 25.337 1.00 12.98 216 VAL B O 1
ATOM 3747 N N . GLY B 1 217 ? 67.014 52.317 23.327 1.00 11.60 217 GLY B N 1
ATOM 3748 C CA . GLY B 1 217 ? 67.553 53.558 23.854 1.00 12.74 217 GLY B CA 1
ATOM 3749 C C . GLY B 1 217 ? 68.974 53.324 24.318 1.00 12.97 217 GLY B C 1
ATOM 3750 O O . GLY B 1 217 ? 69.652 52.434 23.807 1.00 14.83 217 GLY B O 1
ATOM 3751 N N . LEU B 1 218 ? 69.431 54.106 25.290 1.00 11.92 218 LEU B N 1
ATOM 3752 C CA . LEU B 1 218 ? 70.791 53.955 25.799 1.00 11.01 218 LEU B CA 1
ATOM 3753 C C . LEU B 1 218 ? 70.820 53.014 26.998 1.00 12.66 218 LEU B C 1
ATOM 3754 O O . LEU B 1 218 ? 70.277 53.328 28.053 1.00 11.82 218 LEU B O 1
ATOM 3759 N N . PRO B 1 219 ? 71.468 51.847 26.857 1.00 11.02 219 PRO B N 1
ATOM 3760 C CA . PRO B 1 219 ? 71.548 50.870 27.951 1.00 13.76 219 PRO B CA 1
ATOM 3761 C C . PRO B 1 219 ? 72.320 51.364 29.170 1.00 15.61 219 PRO B C 1
ATOM 3762 O O . PRO B 1 219 ? 73.277 52.130 29.032 1.00 12.98 219 PRO B O 1
ATOM 3766 N N . ASP B 1 220 ? 71.904 50.943 30.363 1.00 14.65 220 ASP B N 1
ATOM 3767 C CA . ASP B 1 220 ? 72.650 51.324 31.553 1.00 15.06 220 ASP B CA 1
ATOM 3768 C C . ASP B 1 220 ? 73.799 50.329 31.653 1.00 15.72 220 ASP B C 1
ATOM 3769 O O . ASP B 1 220 ? 73.925 49.441 30.804 1.00 15.69 220 ASP B O 1
ATOM 3774 N N . GLN B 1 221 ? 74.639 50.465 32.671 1.00 16.24 221 GLN B N 1
ATOM 3775 C CA . GLN B 1 221 ? 75.799 49.592 32.795 1.00 18.28 221 GLN B CA 1
ATOM 3776 C C . GLN B 1 221 ? 75.491 48.100 32.830 1.00 16.26 221 GLN B C 1
ATOM 3777 O O . GLN B 1 221 ? 76.157 47.311 32.156 1.00 16.86 221 GLN B O 1
ATOM 3783 N N . LYS B 1 222 ? 74.491 47.703 33.610 1.00 17.10 222 LYS B N 1
ATOM 3784 C CA . LYS B 1 222 ? 74.150 46.290 33.694 1.00 13.39 222 LYS B CA 1
ATOM 3785 C C . LYS B 1 222 ? 73.670 45.743 32.355 1.00 12.49 222 LYS B C 1
ATOM 3786 O O . LYS B 1 222 ? 74.155 44.713 31.887 1.00 13.94 222 LYS B O 1
ATOM 3792 N N . THR B 1 223 ? 72.716 46.431 31.739 1.00 12.69 223 THR B N 1
ATOM 3793 C CA . THR B 1 223 ? 72.187 45.973 30.458 1.00 13.42 223 THR B CA 1
ATOM 3794 C C . THR B 1 223 ? 73.291 45.917 29.404 1.00 13.05 223 THR B C 1
ATOM 3795 O O . THR B 1 223 ? 73.368 44.969 28.623 1.00 10.27 223 THR B O 1
ATOM 3799 N N . LEU B 1 224 ? 74.153 46.926 29.389 1.00 10.43 224 LEU B N 1
ATOM 3800 C CA . LEU B 1 224 ? 75.247 46.945 28.421 1.00 11.46 224 LEU B CA 1
ATOM 3801 C C . LEU B 1 224 ? 76.137 45.709 28.562 1.00 12.89 224 LEU B C 1
ATOM 3802 O O . LEU B 1 224 ? 76.444 45.036 27.578 1.00 11.42 224 LEU B O 1
ATOM 3807 N N . ASN B 1 225 ? 76.565 45.414 29.784 1.00 14.44 225 ASN B N 1
ATOM 3808 C CA . ASN B 1 225 ? 77.424 44.258 30.007 1.00 14.72 225 ASN B CA 1
ATOM 3809 C C . ASN B 1 225 ? 76.766 42.952 29.592 1.00 15.61 225 ASN B C 1
ATOM 3810 O O . ASN B 1 225 ? 77.429 42.054 29.067 1.00 16.73 225 ASN B O 1
ATOM 3815 N N . ILE B 1 226 ? 75.461 42.847 29.816 1.00 12.45 226 ILE B N 1
ATOM 3816 C CA . ILE B 1 226 ? 74.739 41.640 29.444 1.00 11.32 226 ILE B CA 1
ATOM 3817 C C . ILE B 1 226 ? 74.630 41.529 27.923 1.00 14.21 226 ILE B C 1
ATOM 3818 O O . ILE B 1 226 ? 74.808 40.447 27.357 1.00 16.39 226 ILE B O 1
ATOM 3823 N N . ILE B 1 227 ? 74.353 42.643 27.256 1.00 11.48 227 ILE B N 1
ATOM 3824 C CA . ILE B 1 227 ? 74.258 42.635 25.798 1.00 13.27 227 ILE B CA 1
ATOM 3825 C C . ILE B 1 227 ? 75.600 42.182 25.217 1.00 14.36 227 ILE B C 1
ATOM 3826 O O . ILE B 1 227 ? 75.652 41.361 24.299 1.00 17.21 227 ILE B O 1
ATOM 3831 N N A MET B 1 228 ? 76.680 42.723 25.768 0.50 15.20 228 MET B N 1
ATOM 3832 N N B MET B 1 228 ? 76.679 42.723 25.769 0.50 14.55 228 MET B N 1
ATOM 3833 C CA A MET B 1 228 ? 78.028 42.411 25.303 0.50 15.67 228 MET B CA 1
ATOM 3834 C CA B MET B 1 228 ? 78.031 42.418 25.310 0.50 14.44 228 MET B CA 1
ATOM 3835 C C A MET B 1 228 ? 78.508 41.011 25.671 0.50 19.46 228 MET B C 1
ATOM 3836 C C B MET B 1 228 ? 78.512 41.017 25.681 0.50 18.75 228 MET B C 1
ATOM 3837 O O A MET B 1 228 ? 79.619 40.621 25.316 0.50 19.71 228 MET B O 1
ATOM 3838 O O B MET B 1 228 ? 79.630 40.634 25.339 0.50 19.01 228 MET B O 1
ATOM 3847 N N . GLY B 1 229 ? 77.674 40.262 26.383 1.00 18.92 229 GLY B N 1
ATOM 3848 C CA . GLY B 1 229 ? 78.050 38.912 26.769 1.00 25.56 229 GLY B CA 1
ATOM 3849 C C . GLY B 1 229 ? 78.996 38.772 27.958 1.00 32.15 229 GLY B C 1
ATOM 3850 O O . GLY B 1 229 ? 79.710 37.776 28.055 1.00 34.68 229 GLY B O 1
ATOM 3851 N N . ASN B 1 230 ? 79.027 39.768 28.838 1.00 35.07 230 ASN B N 1
ATOM 3852 C CA . ASN B 1 230 ? 79.851 39.698 30.015 1.00 41.61 230 ASN B CA 1
ATOM 3853 C C . ASN B 1 230 ? 78.995 38.677 30.791 1.00 45.02 230 ASN B C 1
ATOM 3854 O O . ASN B 1 230 ? 77.906 38.956 31.393 1.00 45.10 230 ASN B O 1
#

InterPro domains:
  IPR009094 Disulphide bond isomerase DsbC/G, N-terminal domain superfamily [G3DSA:3.10.450.70] (20-89)
  IPR009094 Disulphide bond isomerase DsbC/G, N-terminal domain superfamily [SSF54423] (19-78)
  IPR012336 Thioredoxin-like fold [PF13098] (112-243)
  IPR018950 Disulphide bond isomerase, DsbC/G, N-terminal [PF10411] (24-82)
  IPR033954 Disulphide bond isomerase, DsbC/G [cd03020] (32-245)
  IPR036249 Thioredoxin-like superfamily [SSF52833] (82-242)
  IPR051470 Thiol:disulfide interchange protein [PTHR35272] (5-247)

Secondary structure (DSSP, 8-state):
---HHHHHHHTTTEEEEEEEE-STT-EEEEEEETTEEEEEEE-TTSS-EEES--B-TT--BHHHHHHIIIIISGGGHHHHHHHHTS-PEEES-TT-SEEEEEEE-TT-HHHHHHHHHHHHHHHTTSEEEEEEE---SSTTHHHHHHHHHHSSSHHHHHHHHHHTTT-------SS--HHHHHHHHHHHHHHHHHT--SS-EEEEEETTTEEEEEESS--HHHHHHHTT-/---HHHHHHHTTTEEEEEEEE-STT-EEEEEEETTEEEEEEE-TTSS-EEES--B-TT--BHHHHHHIIIIIHHHHHHHHHHHHTS-PEEES-TT-SEEEEEEE-SS-HHHHHHHHHHHHHHTTTSEEEEEEE---SSTTHHHHHHHHHHSSSHHHHHHHHHHTTT-------SS--HHHHHHHHHHHHHHHHTT--SS-EEEEE-TTS-EEEEESS--HHHHHHHTT-

GO terms:
  GO:0030288 outer membrane-bounded periplasmic space (C, IDA)
  GO:0042803 protein homodimerization activity (F, IDA)
  GO:0006457 protein folding (P, IDA)
  GO:0003756 protein disulfide isomerase activity (F, EXP)
  GO:0003756 protein disulfide isomerase activity (F, IMP)

CATH classification: 3.10.450.70 (+1 more: 3.40.30.10)